Protein AF-A0A142Y6C3-F1 (afdb_monomer_lite)

pLDDT: mean 86.35, std 15.4, range [26.44, 98.5]

Structure (mmCIF, N/CA/C/O backbone):
data_AF-A0A142Y6C3-F1
#
_entry.id   AF-A0A142Y6C3-F1
#
loop_
_atom_site.group_PDB
_atom_site.id
_atom_site.type_symbol
_atom_site.label_atom_id
_atom_site.label_alt_id
_atom_site.label_comp_id
_atom_site.label_asym_id
_atom_site.label_entity_id
_atom_site.label_seq_id
_atom_site.pdbx_PDB_ins_code
_atom_site.Cartn_x
_atom_site.Cartn_y
_atom_site.Cartn_z
_atom_site.occupancy
_atom_site.B_iso_or_equiv
_atom_site.auth_seq_id
_atom_site.auth_comp_id
_atom_site.auth_asym_id
_atom_site.auth_atom_id
_atom_site.pdbx_PDB_model_num
ATOM 1 N N . MET A 1 1 ? -7.140 -20.164 25.553 1.00 73.12 1 MET A N 1
ATOM 2 C CA . MET A 1 1 ? -6.895 -19.067 24.604 1.00 73.12 1 MET A CA 1
ATOM 3 C C . MET A 1 1 ? -8.121 -18.980 23.722 1.00 73.12 1 MET A C 1
ATOM 5 O O . MET A 1 1 ? -8.285 -19.831 22.853 1.00 73.12 1 MET A O 1
ATOM 9 N N . ALA A 1 2 ? -9.037 -18.068 24.030 1.00 89.75 2 ALA A N 1
ATOM 10 C CA . ALA A 1 2 ? -10.193 -17.800 23.185 1.00 89.75 2 ALA A CA 1
ATOM 11 C C . ALA A 1 2 ? -9.947 -16.531 22.357 1.00 89.75 2 ALA A C 1
ATOM 13 O O . ALA A 1 2 ? -9.146 -15.668 22.726 1.00 89.75 2 ALA A O 1
ATOM 14 N N . VAL A 1 3 ? -10.642 -16.419 21.226 1.00 94.94 3 VAL A N 1
ATOM 15 C CA . VAL A 1 3 ? -10.787 -15.149 20.510 1.00 94.94 3 VAL A CA 1
ATOM 16 C C . VAL A 1 3 ? -12.126 -14.564 20.929 1.00 94.94 3 VAL A C 1
ATOM 18 O O . VAL A 1 3 ? -13.176 -15.157 20.686 1.00 94.94 3 VAL A O 1
ATOM 21 N N . VAL A 1 4 ? -12.088 -13.421 21.604 1.00 97.25 4 VAL A N 1
ATOM 22 C CA . VAL A 1 4 ? -13.283 -12.696 22.026 1.00 97.25 4 VAL A CA 1
ATOM 23 C C . VAL A 1 4 ? -13.670 -11.731 20.917 1.00 97.25 4 VAL A C 1
ATOM 25 O O . VAL A 1 4 ? -12.872 -10.880 20.539 1.00 97.25 4 VAL A O 1
ATOM 28 N N . THR A 1 5 ? -14.896 -11.826 20.410 1.00 97.88 5 THR A N 1
ATOM 29 C CA . THR A 1 5 ? -15.406 -10.881 19.407 1.00 97.88 5 THR A CA 1
ATOM 30 C C . THR A 1 5 ? -16.120 -9.707 20.075 1.00 97.88 5 THR A C 1
ATOM 32 O O . THR A 1 5 ? -16.884 -9.884 21.034 1.00 97.88 5 THR A O 1
ATOM 35 N N . ARG A 1 6 ? -15.875 -8.498 19.566 1.00 98.12 6 ARG A N 1
ATOM 36 C CA . ARG A 1 6 ? -16.603 -7.275 19.910 1.00 98.12 6 ARG A CA 1
ATOM 37 C C . ARG A 1 6 ? -17.013 -6.518 18.656 1.00 98.12 6 ARG A C 1
ATOM 39 O O . ARG A 1 6 ? -16.244 -6.446 17.699 1.00 98.12 6 ARG A O 1
ATOM 46 N N . TRP A 1 7 ? -18.209 -5.940 18.671 1.00 98.50 7 TRP A N 1
ATOM 47 C CA . TRP A 1 7 ? -18.747 -5.183 17.540 1.00 98.50 7 TRP A CA 1
ATOM 48 C C . TRP A 1 7 ? -18.794 -3.687 17.829 1.00 98.50 7 TRP A C 1
ATOM 50 O O . TRP A 1 7 ? -19.145 -3.255 18.930 1.00 98.50 7 TRP A O 1
ATOM 60 N N . PHE A 1 8 ? -18.486 -2.902 16.800 1.00 98.44 8 PHE A N 1
ATOM 61 C CA . PHE A 1 8 ? -18.367 -1.458 16.897 1.00 98.44 8 PHE A CA 1
ATOM 62 C C . PHE A 1 8 ? -19.132 -0.733 15.789 1.00 98.44 8 PHE A C 1
ATOM 64 O O . PHE A 1 8 ? -19.231 -1.216 14.660 1.00 98.44 8 PHE A O 1
ATOM 71 N N . SER A 1 9 ? -19.634 0.455 16.117 1.00 97.62 9 SER A N 1
ATOM 72 C CA . SER A 1 9 ? -20.228 1.412 15.177 1.00 97.62 9 SER A CA 1
ATOM 73 C C . SER A 1 9 ? -19.764 2.845 15.470 1.00 97.62 9 SER A C 1
ATOM 75 O O . SER A 1 9 ? -19.009 3.097 16.414 1.00 97.62 9 SER A O 1
ATOM 77 N N . THR A 1 10 ? -20.173 3.803 14.634 1.00 97.12 10 THR A N 1
ATOM 78 C CA . THR A 1 10 ? -19.820 5.230 14.776 1.00 97.12 10 THR A CA 1
ATOM 79 C C . THR A 1 10 ? -20.405 5.871 16.039 1.00 97.12 10 THR A C 1
ATOM 81 O O . THR A 1 10 ? -19.825 6.807 16.587 1.00 97.12 10 THR A O 1
ATOM 84 N N . THR A 1 11 ? -21.517 5.332 16.538 1.00 96.62 11 THR A N 1
ATOM 85 C CA . THR A 1 11 ? -22.134 5.624 17.839 1.00 96.62 11 THR A CA 1
ATOM 86 C C . THR A 1 11 ? -22.473 4.314 18.542 1.00 96.62 11 THR A C 1
ATOM 88 O O . THR A 1 11 ? -22.582 3.275 17.885 1.00 96.62 11 THR A O 1
ATOM 91 N N . SER A 1 12 ? -22.649 4.337 19.863 1.00 96.69 12 SER A N 1
ATOM 92 C CA . SER A 1 12 ? -23.122 3.159 20.594 1.00 96.69 12 SER A CA 1
ATOM 93 C C . SER A 1 12 ? -24.565 2.808 20.210 1.00 96.69 12 SER A C 1
ATOM 95 O O . SER A 1 12 ? -25.354 3.677 19.831 1.00 96.69 12 SER A O 1
ATOM 97 N N . ALA A 1 13 ? -24.900 1.523 20.297 1.00 96.31 13 ALA A N 1
ATOM 98 C CA . ALA A 1 13 ? -26.246 0.983 20.134 1.00 96.31 13 ALA A CA 1
ATOM 99 C C . ALA A 1 13 ? -26.550 0.004 21.278 1.00 96.31 13 ALA A C 1
ATOM 101 O O . ALA A 1 13 ? -25.626 -0.598 21.824 1.00 96.31 13 ALA A O 1
ATOM 102 N N . GLY A 1 14 ? -27.828 -0.155 21.636 1.00 96.12 14 GLY A N 1
ATOM 103 C CA . GLY A 1 14 ? -28.239 -1.058 22.717 1.00 96.12 14 GLY A CA 1
ATOM 104 C C . GLY A 1 14 ? -27.524 -0.744 24.035 1.00 96.12 14 GLY A C 1
ATOM 105 O O . GLY A 1 14 ? -27.465 0.417 24.445 1.00 96.12 14 GLY A O 1
ATOM 106 N N . ALA A 1 15 ? -26.953 -1.771 24.670 1.00 96.50 15 ALA A N 1
ATOM 107 C CA . ALA A 1 15 ? -26.136 -1.616 25.879 1.00 96.50 15 ALA A CA 1
ATOM 108 C C . ALA A 1 15 ? -24.788 -0.904 25.636 1.00 96.50 15 ALA A C 1
ATOM 110 O O . ALA A 1 15 ? -24.182 -0.394 26.579 1.00 96.50 15 ALA A O 1
ATOM 111 N N . GLY A 1 16 ? -24.315 -0.839 24.387 1.00 96.69 16 GLY A N 1
ATOM 112 C CA . GLY A 1 16 ? -23.074 -0.157 24.019 1.00 96.69 16 GLY A CA 1
ATOM 113 C C . GLY A 1 16 ? -21.791 -0.852 24.485 1.00 96.69 16 GLY A C 1
ATOM 114 O O . GLY A 1 16 ? -20.745 -0.207 24.531 1.00 96.69 16 GLY A O 1
ATOM 115 N N . ASP A 1 17 ? -21.853 -2.137 24.837 1.00 96.81 17 ASP A N 1
ATOM 116 C CA . ASP A 1 17 ? -20.732 -2.925 25.370 1.00 96.81 17 ASP A CA 1
ATOM 117 C C . ASP A 1 17 ? -19.999 -3.763 24.302 1.00 96.81 17 ASP A C 1
ATOM 119 O O . ASP A 1 17 ? -18.956 -4.371 24.563 1.00 96.81 17 ASP A O 1
ATOM 123 N N . GLY A 1 18 ? -20.532 -3.778 23.081 1.00 97.50 18 GLY A N 1
ATOM 124 C CA . GLY A 1 18 ? -20.002 -4.498 21.937 1.00 97.50 18 GLY A CA 1
ATOM 125 C C . GLY A 1 18 ? -20.128 -6.013 22.044 1.00 97.50 18 GLY A C 1
ATOM 126 O O . GLY A 1 18 ? -19.453 -6.694 21.281 1.00 97.50 18 GLY A O 1
ATOM 127 N N . THR A 1 19 ? -20.928 -6.566 22.962 1.00 97.06 19 THR A N 1
ATOM 128 C CA . THR A 1 19 ? -21.067 -8.025 23.153 1.00 97.06 19 THR A CA 1
ATOM 129 C C . THR A 1 19 ? -21.893 -8.713 22.070 1.00 97.06 19 THR A C 1
ATOM 131 O O . THR A 1 19 ? -21.785 -9.925 21.890 1.00 97.06 19 THR A O 1
ATOM 134 N N . SER A 1 20 ? -22.680 -7.944 21.320 1.00 96.69 20 SER A N 1
ATOM 135 C CA . SER A 1 20 ? -23.483 -8.413 20.198 1.00 96.69 20 SER A CA 1
ATOM 136 C C . SER A 1 20 ? -23.500 -7.372 19.076 1.00 96.69 20 SER A C 1
ATOM 138 O O . SER A 1 20 ? -23.154 -6.205 19.282 1.00 96.69 20 SER A O 1
ATOM 140 N N . TRP A 1 21 ? -23.953 -7.763 17.878 1.00 95.81 21 TRP A N 1
ATOM 141 C CA . TRP A 1 21 ? -24.227 -6.782 16.825 1.00 95.81 21 TRP A CA 1
ATOM 142 C C . TRP A 1 21 ? -25.334 -5.800 17.229 1.00 95.81 21 TRP A C 1
ATOM 144 O O . TRP A 1 21 ? -25.316 -4.675 16.755 1.00 95.81 21 TRP A O 1
ATOM 154 N N . ALA A 1 22 ? -26.288 -6.165 18.088 1.00 96.62 22 ALA A N 1
ATOM 155 C CA . ALA A 1 22 ? -27.323 -5.232 18.543 1.00 96.62 22 ALA A CA 1
ATOM 156 C C . ALA A 1 22 ? -26.782 -4.210 19.565 1.00 96.62 22 ALA A C 1
ATOM 158 O O . ALA A 1 22 ? -27.224 -3.061 19.569 1.00 96.62 22 ALA A O 1
ATOM 159 N N . ASP A 1 23 ? -25.779 -4.604 20.353 1.00 97.50 23 ASP A N 1
ATOM 160 C CA . ASP A 1 23 ? -25.220 -3.845 21.480 1.00 97.50 23 ASP A CA 1
ATOM 161 C C . ASP A 1 23 ? -23.864 -3.193 21.167 1.00 97.50 23 ASP A C 1
ATOM 163 O O . ASP A 1 23 ? -23.003 -3.061 22.034 1.00 97.50 23 ASP A O 1
ATOM 167 N N . ARG A 1 24 ? -23.635 -2.804 19.908 1.00 97.56 24 ARG A N 1
ATOM 168 C CA . ARG A 1 24 ? -22.346 -2.263 19.435 1.00 97.56 24 ARG A CA 1
ATOM 169 C C . ARG A 1 24 ? -21.841 -1.104 20.284 1.00 97.56 24 ARG A C 1
ATOM 171 O O . ARG A 1 24 ? -22.562 -0.138 20.539 1.00 97.56 24 ARG A O 1
ATOM 178 N N . ALA A 1 25 ? -20.554 -1.139 20.606 1.00 98.38 25 ALA A N 1
ATOM 179 C CA . ALA A 1 25 ? -19.873 -0.020 21.239 1.00 98.38 25 ALA A CA 1
ATOM 180 C C . ALA A 1 25 ? -19.526 1.073 20.214 1.00 98.38 25 ALA A C 1
ATOM 182 O O . ALA A 1 25 ? -19.297 0.799 19.033 1.00 98.38 25 ALA A O 1
ATOM 183 N N . GLN A 1 26 ? -19.417 2.324 20.664 1.00 98.19 26 GLN A N 1
ATOM 184 C CA . GLN A 1 26 ? -18.780 3.358 19.850 1.00 98.19 26 GLN A CA 1
ATOM 185 C C . GLN A 1 26 ? -17.281 3.049 19.735 1.00 98.19 26 GLN A C 1
ATOM 187 O O . GLN A 1 26 ? -16.624 2.842 20.757 1.00 98.19 26 GLN A O 1
ATOM 192 N N . LEU A 1 27 ? -16.736 3.019 18.513 1.00 98.00 27 LEU A N 1
ATOM 193 C CA . LEU A 1 27 ? -15.316 2.701 18.295 1.00 98.00 27 LEU A CA 1
ATOM 194 C C . LEU A 1 27 ? -14.376 3.800 18.804 1.00 98.00 27 LEU A C 1
ATOM 196 O O . LEU A 1 27 ? -13.395 3.528 19.497 1.00 98.00 27 LEU A O 1
ATOM 200 N N . VAL A 1 28 ? -14.655 5.038 18.401 1.00 97.19 28 VAL A N 1
ATOM 201 C CA . VAL A 1 28 ? -13.816 6.207 18.656 1.00 97.19 28 VAL A CA 1
ATOM 202 C C . VAL A 1 28 ? -14.678 7.466 18.648 1.00 97.19 28 VAL A C 1
ATOM 204 O O . VAL A 1 28 ? -15.627 7.568 17.870 1.00 97.19 28 VAL A O 1
ATOM 207 N N . SER A 1 29 ? -14.349 8.413 19.523 1.00 94.25 29 SER A N 1
ATOM 208 C CA . SER A 1 29 ? -14.955 9.743 19.579 1.00 94.25 29 SER A CA 1
ATOM 209 C C . SER A 1 29 ? -13.852 10.779 19.781 1.00 94.25 29 SER A C 1
ATOM 211 O O . SER A 1 29 ? -13.291 10.917 20.871 1.00 94.25 29 SER A O 1
ATOM 213 N N . GLY A 1 30 ? -13.473 11.463 18.698 1.00 91.94 30 GLY A N 1
ATOM 214 C CA . GLY A 1 30 ? -12.343 12.392 18.701 1.00 91.94 30 GLY A CA 1
ATOM 215 C C . GLY A 1 30 ? -11.036 11.689 19.077 1.00 91.94 30 GLY A C 1
ATOM 216 O O . GLY A 1 30 ? -10.550 10.836 18.336 1.00 91.94 30 GLY A O 1
ATOM 217 N N . ALA A 1 31 ? -10.460 12.050 20.223 1.00 92.62 31 ALA A N 1
ATOM 218 C CA . ALA A 1 31 ? -9.198 11.483 20.705 1.00 92.62 31 ALA A CA 1
ATOM 219 C C . ALA A 1 31 ? -9.386 10.203 21.540 1.00 92.62 31 ALA A C 1
ATOM 221 O O . ALA A 1 31 ? -8.407 9.535 21.875 1.00 92.62 31 ALA A O 1
ATOM 222 N N . THR A 1 32 ? -10.623 9.867 21.910 1.00 95.50 32 THR A N 1
ATOM 223 C CA . THR A 1 32 ? -10.914 8.777 22.841 1.00 95.50 32 THR A CA 1
ATOM 224 C C . THR A 1 32 ? -11.311 7.517 22.085 1.00 95.50 32 THR A C 1
ATOM 226 O O . THR A 1 32 ? -12.369 7.458 21.459 1.00 95.50 32 THR A O 1
ATOM 229 N N . TRP A 1 33 ? -10.464 6.494 22.177 1.00 97.88 33 TRP A N 1
ATOM 230 C CA . TRP A 1 33 ? -10.759 5.140 21.710 1.00 97.88 33 TRP A CA 1
ATOM 231 C C . TRP A 1 33 ? -11.612 4.379 22.729 1.00 97.88 33 TRP A C 1
ATOM 233 O O . TRP A 1 33 ? -11.481 4.596 23.935 1.00 97.88 33 TRP A O 1
ATOM 243 N N . SER A 1 34 ? -12.472 3.482 22.242 1.00 98.00 34 SER A N 1
ATOM 244 C CA . SER A 1 34 ? -13.404 2.700 23.061 1.00 98.00 34 SER A CA 1
ATOM 245 C C . SER A 1 34 ? -12.722 1.977 24.225 1.00 98.00 34 SER A C 1
ATOM 247 O O . SER A 1 34 ? -11.746 1.252 24.017 1.00 98.00 34 SER A O 1
ATOM 249 N N . SER A 1 35 ? -13.290 2.085 25.431 1.00 97.19 35 SER A N 1
ATOM 250 C CA . SER A 1 35 ? -12.840 1.336 26.615 1.00 97.19 35 SER A CA 1
ATOM 251 C C . SER A 1 35 ? -13.033 -0.175 26.481 1.00 97.19 35 SER A C 1
ATOM 253 O O . SER A 1 35 ? -12.312 -0.938 27.117 1.00 97.19 35 SER A O 1
ATOM 255 N N . VAL A 1 36 ? -13.938 -0.619 25.600 1.00 97.19 36 VAL A N 1
ATOM 256 C CA . VAL A 1 36 ? -14.104 -2.036 25.236 1.00 97.19 36 VAL A CA 1
ATOM 257 C C . VAL A 1 36 ? -12.843 -2.588 24.554 1.00 97.19 36 VAL A C 1
ATOM 259 O O . VAL A 1 36 ? -12.553 -3.775 24.675 1.00 97.19 36 VAL A O 1
ATOM 262 N N . ILE A 1 37 ? -12.070 -1.728 23.877 1.00 97.06 37 ILE A N 1
ATOM 263 C CA . ILE A 1 37 ? -10.776 -2.072 23.270 1.00 97.06 37 ILE A CA 1
ATOM 264 C C . ILE A 1 37 ? -9.637 -1.801 24.251 1.00 97.06 37 ILE A C 1
ATOM 266 O O . ILE A 1 37 ? -8.858 -2.696 24.569 1.00 97.06 37 ILE A O 1
ATOM 270 N N . THR A 1 38 ? -9.520 -0.563 24.732 1.00 97.25 38 THR A N 1
ATOM 271 C CA . THR A 1 38 ? -8.359 -0.115 25.520 1.00 97.25 38 THR A CA 1
ATOM 272 C C . THR A 1 38 ? -8.301 -0.732 26.919 1.00 97.25 38 THR A C 1
ATOM 274 O O . THR A 1 38 ? -7.214 -0.877 27.482 1.00 97.25 38 THR A O 1
ATOM 277 N N . GLY A 1 39 ? -9.447 -1.146 27.463 1.00 96.62 39 GLY A N 1
ATOM 278 C CA . GLY A 1 39 ? -9.563 -1.862 28.732 1.00 96.62 39 GLY A CA 1
ATOM 279 C C . GLY A 1 39 ? -9.546 -3.390 28.609 1.00 96.62 39 GLY A C 1
ATOM 280 O O . GLY A 1 39 ? -9.634 -4.066 29.633 1.00 96.62 39 GLY A O 1
ATOM 281 N N . PHE A 1 40 ? -9.450 -3.959 27.399 1.00 96.81 40 PHE A N 1
ATOM 282 C CA . PHE A 1 40 ? -9.420 -5.414 27.228 1.00 96.81 40 PHE A CA 1
ATOM 283 C C . PHE A 1 40 ? -8.158 -6.018 27.857 1.00 96.81 40 PHE A C 1
ATOM 285 O O . PHE A 1 40 ? -7.039 -5.568 27.597 1.00 96.81 40 PHE A O 1
ATOM 292 N N . ASN A 1 41 ? -8.337 -7.060 28.675 1.00 94.94 41 ASN A N 1
ATOM 293 C CA . ASN A 1 41 ? -7.250 -7.639 29.453 1.00 94.94 41 ASN A CA 1
ATOM 294 C C . ASN A 1 41 ? -6.461 -8.719 28.688 1.00 94.94 41 ASN A C 1
ATOM 296 O O . ASN A 1 41 ? -6.659 -9.916 28.898 1.00 94.94 41 ASN A O 1
ATOM 300 N N . PHE A 1 42 ? -5.499 -8.303 27.860 1.00 94.62 42 PHE A N 1
ATOM 301 C CA . PHE A 1 42 ? -4.621 -9.215 27.110 1.00 94.62 42 PHE A CA 1
ATOM 302 C C . PHE A 1 42 ? -3.671 -10.051 27.992 1.00 94.62 42 PHE A C 1
ATOM 304 O O . PHE A 1 42 ? -3.016 -10.962 27.480 1.00 94.62 42 PHE A O 1
ATOM 311 N N . SER A 1 43 ? -3.578 -9.792 29.306 1.00 91.56 43 SER A N 1
ATOM 312 C CA . SER A 1 43 ? -2.762 -10.609 30.223 1.00 91.56 43 SER A CA 1
ATOM 313 C C . SER A 1 43 ? -3.420 -11.940 30.611 1.00 91.56 43 SER A C 1
ATOM 315 O O . SER A 1 43 ? -2.721 -12.858 31.033 1.00 91.56 43 SER A O 1
ATOM 317 N N . LEU A 1 44 ? -4.739 -12.080 30.414 1.00 88.88 44 LEU A N 1
ATOM 318 C CA . LEU A 1 44 ? -5.493 -13.295 30.758 1.00 88.88 44 LEU A CA 1
ATOM 319 C C . LEU A 1 44 ? -5.385 -14.414 29.712 1.00 88.88 44 LEU A C 1
ATOM 321 O O . LEU A 1 44 ? -5.883 -15.513 29.943 1.00 88.88 44 LEU A O 1
ATOM 325 N N . GLY A 1 45 ? -4.713 -14.167 28.585 1.00 89.50 45 GLY A N 1
ATOM 326 C CA . GLY A 1 45 ? -4.507 -15.190 27.558 1.00 89.50 45 GLY A CA 1
ATOM 327 C C . GLY A 1 45 ? -5.571 -15.233 26.463 1.00 89.50 45 GLY A C 1
ATOM 328 O O . GLY A 1 45 ? -5.640 -16.238 25.764 1.00 89.50 45 GLY A O 1
ATOM 329 N N . ASP A 1 46 ? -6.393 -14.195 26.303 1.00 95.19 46 ASP A N 1
ATOM 330 C CA . ASP A 1 46 ? -7.364 -14.101 25.207 1.00 95.19 46 ASP A CA 1
ATOM 331 C C . ASP A 1 46 ? -6.933 -13.067 24.163 1.00 95.19 46 ASP A C 1
ATOM 333 O O . ASP A 1 46 ? -6.289 -12.065 24.482 1.00 95.19 46 ASP A O 1
ATOM 337 N N . SER A 1 47 ? -7.305 -13.312 22.907 1.00 96.81 47 SER A N 1
ATOM 338 C CA . SER A 1 47 ? -7.180 -12.344 21.811 1.00 96.81 47 SER A CA 1
ATOM 339 C C . SER A 1 47 ? -8.506 -11.614 21.587 1.00 96.81 47 SER A C 1
ATOM 341 O O . SER A 1 47 ? -9.566 -12.128 21.947 1.00 96.81 47 SER A O 1
ATOM 343 N N . LEU A 1 48 ? -8.460 -10.440 20.958 1.00 97.75 48 LEU A N 1
ATOM 344 C CA . LEU A 1 48 ? -9.641 -9.614 20.692 1.00 97.75 48 LEU A CA 1
ATOM 345 C C . LEU A 1 48 ? -9.847 -9.435 19.187 1.00 97.75 48 LEU A C 1
ATOM 347 O O . LEU A 1 48 ? -8.989 -8.878 18.507 1.00 97.75 48 LEU A O 1
ATOM 351 N N . GLU A 1 49 ? -11.004 -9.845 18.680 1.00 97.88 49 GLU A N 1
ATOM 352 C CA . GLU A 1 49 ? -11.469 -9.527 17.331 1.00 97.88 49 GLU A CA 1
ATOM 353 C C . GLU A 1 49 ? -12.484 -8.383 17.386 1.00 97.88 49 GLU A C 1
ATOM 355 O O . GLU A 1 49 ? -13.573 -8.514 17.943 1.00 97.88 49 GLU A O 1
ATOM 360 N N . CYS A 1 50 ? -12.137 -7.257 16.778 1.00 98.31 50 CYS A N 1
ATOM 361 C CA . CYS A 1 50 ? -12.978 -6.079 16.666 1.00 98.31 50 CYS A CA 1
ATOM 362 C C . CYS A 1 50 ? -13.618 -6.027 15.276 1.00 98.31 50 CYS A C 1
ATOM 364 O O . CYS A 1 50 ? -12.933 -5.777 14.281 1.00 98.31 50 CYS A O 1
ATOM 366 N N . ARG A 1 51 ? -14.939 -6.197 15.211 1.00 98.19 51 ARG A N 1
ATOM 367 C CA . ARG A 1 51 ? -15.725 -6.062 13.981 1.00 98.19 51 ARG A CA 1
ATOM 368 C C . ARG A 1 51 ? -16.282 -4.657 13.856 1.00 98.19 51 ARG A C 1
ATOM 370 O O . ARG A 1 51 ? -17.076 -4.219 14.691 1.00 98.19 51 ARG A O 1
ATOM 377 N N . ILE A 1 52 ? -15.842 -3.946 12.828 1.00 98.31 52 ILE A N 1
ATOM 378 C CA . ILE A 1 52 ? -16.156 -2.534 12.627 1.00 98.31 52 ILE A CA 1
ATOM 379 C C . ILE A 1 52 ? -17.247 -2.415 11.569 1.00 98.31 52 ILE A C 1
ATOM 381 O O . ILE A 1 52 ? -17.028 -2.776 10.412 1.00 98.31 52 ILE A O 1
ATOM 385 N N . GLY A 1 53 ? -18.430 -1.946 11.960 1.00 96.69 53 GLY A N 1
ATOM 386 C CA . GLY A 1 53 ? -19.553 -1.761 11.044 1.00 96.69 53 GLY A CA 1
ATOM 387 C C . GLY A 1 53 ? -19.318 -0.645 10.019 1.00 96.69 53 GLY A C 1
ATOM 388 O O . GLY A 1 53 ? -18.402 0.168 10.189 1.00 96.69 53 GLY A O 1
ATOM 389 N N . PRO A 1 54 ? -20.163 -0.544 8.983 1.00 95.19 54 PRO A N 1
ATOM 390 C CA . PRO A 1 54 ? -20.054 0.509 7.981 1.00 95.19 54 PRO A CA 1
ATOM 391 C C . PRO A 1 54 ? -20.228 1.898 8.607 1.00 95.19 54 PRO A C 1
ATOM 393 O O . PRO A 1 54 ? -20.989 2.086 9.558 1.00 95.19 54 PRO A O 1
ATOM 396 N N . GLY A 1 55 ? -19.531 2.885 8.049 1.00 95.69 55 GLY A N 1
ATOM 397 C CA . GLY A 1 55 ? -19.605 4.275 8.489 1.00 95.69 55 GLY A CA 1
ATOM 398 C C . GLY A 1 55 ? -18.268 5.001 8.398 1.00 95.69 55 GLY A C 1
ATOM 399 O O . GLY A 1 55 ? -17.243 4.410 8.055 1.00 95.69 55 GLY A O 1
ATOM 400 N N . THR A 1 56 ? -18.302 6.292 8.724 1.00 97.00 56 THR A N 1
ATOM 401 C CA . THR A 1 56 ? -17.116 7.153 8.784 1.00 97.00 56 THR A CA 1
ATOM 402 C C . THR A 1 56 ? -16.707 7.377 10.235 1.00 97.00 56 THR A C 1
ATOM 404 O O . THR A 1 56 ? -17.478 7.908 11.034 1.00 97.00 56 THR A O 1
ATOM 407 N N . TYR A 1 57 ? -15.477 6.998 10.562 1.00 97.69 57 TYR A N 1
ATOM 408 C CA . TYR A 1 57 ? -14.876 7.057 11.887 1.00 97.69 57 TYR A CA 1
ATOM 409 C C . TYR A 1 57 ? -13.825 8.166 11.915 1.00 97.69 57 TYR A C 1
ATOM 411 O O . TYR A 1 57 ? -12.675 7.979 11.505 1.00 97.69 57 TYR A O 1
ATOM 419 N N . ALA A 1 58 ? -14.238 9.342 12.385 1.00 96.44 58 ALA A N 1
ATOM 420 C CA . ALA A 1 58 ? -13.345 10.475 12.572 1.00 96.44 58 ALA A CA 1
ATOM 421 C C . ALA A 1 58 ? -12.606 10.360 13.911 1.00 96.44 58 ALA A C 1
ATOM 423 O O . ALA A 1 58 ? -13.231 10.242 14.966 1.00 96.44 58 ALA A O 1
ATOM 424 N N . TYR A 1 59 ? -11.278 10.425 13.864 1.00 97.19 59 TYR A N 1
ATOM 425 C CA . TYR A 1 59 ? -10.424 10.333 15.045 1.00 97.19 59 TYR A CA 1
ATOM 426 C C . TYR A 1 59 ? -9.358 11.436 15.039 1.00 97.19 59 TYR A C 1
ATOM 428 O O . TYR A 1 59 ? -8.944 11.929 13.986 1.00 97.19 59 TYR A O 1
ATOM 436 N N . THR A 1 60 ? -8.895 11.829 16.224 1.00 96.94 60 THR A N 1
ATOM 437 C CA . THR A 1 60 ? -7.881 12.887 16.395 1.00 96.94 60 THR A CA 1
ATOM 438 C C . THR A 1 60 ? -6.641 12.428 17.164 1.00 96.94 60 THR A C 1
ATOM 440 O O . THR A 1 60 ? -5.708 13.210 17.326 1.00 96.94 60 THR A O 1
ATOM 443 N N . ALA A 1 61 ? -6.582 11.160 17.584 1.00 95.75 61 ALA A N 1
ATOM 444 C CA . ALA A 1 61 ? -5.403 10.553 18.202 1.00 95.75 61 ALA A CA 1
ATOM 445 C C . ALA A 1 61 ? -5.171 9.122 17.692 1.00 95.75 61 ALA A C 1
ATOM 447 O O . ALA A 1 61 ? -6.119 8.350 17.551 1.00 95.75 61 ALA A O 1
ATOM 448 N N . THR A 1 62 ? -3.910 8.757 17.459 1.00 95.88 62 THR A N 1
ATOM 449 C CA . THR A 1 62 ? -3.499 7.395 17.080 1.00 95.88 62 THR A CA 1
ATOM 450 C C . THR A 1 62 ? -3.833 6.394 18.192 1.00 95.88 62 THR A C 1
ATOM 452 O O . THR A 1 62 ? -3.528 6.655 19.358 1.00 95.88 62 THR A O 1
ATOM 455 N N . LEU A 1 63 ? -4.368 5.214 17.856 1.00 96.31 63 LEU A N 1
ATOM 456 C CA . LEU A 1 63 ? -4.411 4.094 18.805 1.00 96.31 63 LEU A CA 1
ATOM 457 C C . LEU A 1 63 ? -3.009 3.488 18.910 1.00 96.31 63 LEU A C 1
ATOM 459 O O . LEU A 1 63 ? -2.456 3.009 17.918 1.00 96.31 63 LEU A O 1
ATOM 463 N N . THR A 1 64 ? -2.420 3.503 20.100 1.00 94.88 64 THR A N 1
ATOM 464 C CA . THR A 1 64 ? -1.047 3.027 20.337 1.00 94.88 64 THR A CA 1
ATOM 465 C C . THR A 1 64 ? -1.018 2.014 21.473 1.00 94.88 64 THR A C 1
ATOM 467 O O . THR A 1 64 ? -1.994 1.881 22.204 1.00 94.88 64 THR A O 1
ATOM 470 N N . ASN A 1 65 ? 0.106 1.319 21.685 1.00 93.44 65 ASN A N 1
ATOM 471 C CA . ASN A 1 65 ? 0.238 0.418 22.842 1.00 93.44 65 ASN A CA 1
ATOM 472 C C . ASN A 1 65 ? -0.016 1.135 24.184 1.00 93.44 65 ASN A C 1
ATOM 474 O O . ASN A 1 65 ? -0.557 0.526 25.099 1.00 93.44 65 ASN A O 1
ATOM 478 N N . ALA A 1 66 ? 0.334 2.424 24.288 1.00 95.44 66 ALA A N 1
ATOM 479 C CA . ALA A 1 66 ? 0.107 3.232 25.489 1.00 95.44 66 ALA A CA 1
ATOM 480 C C . ALA A 1 66 ? -1.376 3.560 25.728 1.00 95.44 66 ALA A C 1
ATOM 482 O O . ALA A 1 66 ? -1.744 3.993 26.815 1.00 95.44 66 ALA A O 1
ATOM 483 N N . SER A 1 67 ? -2.231 3.353 24.724 1.00 96.25 67 SER A N 1
ATOM 484 C CA . SER A 1 67 ? -3.676 3.502 24.870 1.00 96.25 67 SER A CA 1
ATOM 485 C C . SER A 1 67 ? -4.302 2.367 25.686 1.00 96.25 67 SER A C 1
ATOM 487 O O . SER A 1 67 ? -5.435 2.527 26.118 1.00 96.25 67 SER A O 1
ATOM 489 N N . PHE A 1 68 ? -3.611 1.238 25.888 1.00 97.12 68 PHE A N 1
ATOM 490 C CA . PHE A 1 68 ? -4.149 0.059 26.571 1.00 97.12 68 PHE A CA 1
ATOM 491 C C . PHE A 1 68 ? -3.699 -0.009 28.031 1.00 97.12 68 PHE A C 1
ATOM 493 O O . PHE A 1 68 ? -2.531 0.229 28.335 1.00 97.12 68 PHE A O 1
ATOM 500 N N . THR A 1 69 ? -4.589 -0.443 28.926 1.00 95.88 69 THR A N 1
ATOM 501 C CA . THR A 1 69 ? -4.203 -0.789 30.308 1.00 95.88 69 THR A CA 1
ATOM 502 C C . THR A 1 69 ? -3.305 -2.028 30.338 1.00 95.88 69 THR A C 1
ATOM 504 O O . THR A 1 69 ? -2.333 -2.085 31.086 1.00 95.88 69 THR A O 1
ATOM 507 N N . THR A 1 70 ? -3.601 -3.004 29.481 1.00 95.44 70 THR A N 1
ATOM 508 C CA . THR A 1 70 ? -2.761 -4.180 29.229 1.00 95.44 70 THR A CA 1
ATOM 509 C C . THR A 1 70 ? -2.626 -4.342 27.719 1.00 95.44 70 THR A C 1
ATOM 511 O O . THR A 1 70 ? -3.618 -4.676 27.080 1.00 95.44 70 THR A O 1
ATOM 514 N N . PRO A 1 71 ? -1.469 -4.059 27.106 1.00 95.12 71 PRO A N 1
ATOM 515 C CA . PRO A 1 71 ? -1.348 -4.055 25.652 1.00 95.12 71 PRO A CA 1
ATOM 516 C C . PRO A 1 71 ? -1.383 -5.472 25.045 1.00 95.12 71 PRO A C 1
ATOM 518 O O . PRO A 1 71 ? -0.986 -6.432 25.714 1.00 95.12 71 PRO A O 1
ATOM 521 N N . PRO A 1 72 ? -1.789 -5.606 23.766 1.00 94.00 72 PRO A N 1
ATOM 522 C CA . PRO A 1 72 ? -1.682 -6.855 23.015 1.00 94.00 72 PRO A CA 1
ATOM 523 C C . PRO A 1 72 ? -0.256 -7.419 23.024 1.00 94.00 72 PRO A C 1
ATOM 525 O O . PRO A 1 72 ? 0.729 -6.676 23.072 1.00 94.00 72 PRO A O 1
ATOM 528 N N . THR A 1 73 ? -0.134 -8.741 22.925 1.00 91.88 73 THR A N 1
ATOM 529 C CA . THR A 1 73 ? 1.144 -9.464 22.861 1.00 91.88 73 THR A CA 1
ATOM 530 C C . THR A 1 73 ? 1.207 -10.347 21.617 1.00 91.88 73 THR A C 1
ATOM 532 O O . THR A 1 73 ? 0.217 -10.537 20.916 1.00 91.88 73 THR A O 1
ATOM 535 N N . ARG A 1 74 ? 2.372 -10.944 21.344 1.00 87.75 74 ARG A N 1
ATOM 536 C CA . ARG A 1 74 ? 2.533 -11.872 20.214 1.00 87.75 74 ARG A CA 1
ATOM 537 C C . ARG A 1 74 ? 1.556 -13.053 20.270 1.00 87.75 74 ARG A C 1
ATOM 539 O O . ARG A 1 74 ? 1.116 -13.505 19.212 1.00 87.75 74 ARG A O 1
ATOM 546 N N . SER A 1 75 ? 1.262 -13.538 21.478 1.00 90.56 75 SER A N 1
ATOM 547 C CA . SER A 1 75 ? 0.360 -14.670 21.725 1.00 90.56 75 SER A CA 1
ATOM 548 C C . SER A 1 75 ? -1.104 -14.243 21.832 1.00 90.56 75 SER A C 1
ATOM 550 O O . SER A 1 75 ? -1.980 -15.024 21.489 1.00 90.56 75 SER A O 1
ATOM 552 N N . ASN A 1 76 ? -1.361 -13.005 22.267 1.00 93.94 76 ASN A N 1
ATOM 553 C CA . ASN A 1 76 ? -2.700 -12.463 22.498 1.00 93.94 76 ASN A CA 1
ATOM 554 C C . ASN A 1 76 ? -2.864 -11.183 21.670 1.00 93.94 76 ASN A C 1
ATOM 556 O O . ASN A 1 76 ? -2.499 -10.095 22.127 1.00 93.94 76 ASN A O 1
ATOM 560 N N . ARG A 1 77 ? -3.334 -11.324 20.429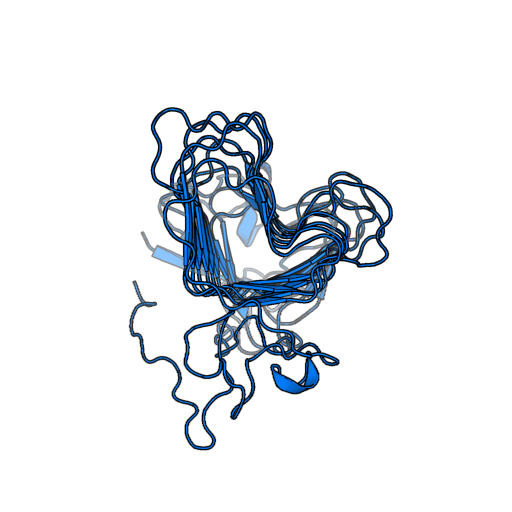 1.00 92.62 77 ARG A N 1
ATOM 561 C CA . ARG A 1 77 ? -3.349 -10.245 19.427 1.00 92.62 77 ARG A CA 1
ATOM 562 C C . ARG A 1 77 ? -4.686 -9.519 19.393 1.00 92.62 77 ARG A C 1
ATOM 564 O O . ARG A 1 77 ? -5.702 -10.036 19.861 1.00 92.62 77 ARG A O 1
ATOM 571 N N . ILE A 1 78 ? -4.679 -8.331 18.798 1.00 95.88 78 ILE A N 1
ATOM 572 C CA . ILE A 1 78 ? -5.897 -7.623 18.405 1.00 95.88 78 ILE A CA 1
ATOM 573 C C . ILE A 1 78 ? -6.071 -7.685 16.885 1.00 95.88 78 ILE A C 1
ATOM 575 O O . ILE A 1 78 ? -5.119 -7.462 16.138 1.00 95.88 78 ILE A O 1
ATOM 579 N N . TYR A 1 79 ? -7.293 -7.951 16.438 1.00 96.62 79 TYR A N 1
ATOM 580 C CA . TYR A 1 79 ? -7.688 -7.963 15.032 1.00 96.62 79 TYR A CA 1
ATOM 581 C C . TYR A 1 79 ? -8.721 -6.859 14.808 1.00 96.62 79 TYR A C 1
ATOM 583 O O . TYR A 1 79 ? -9.703 -6.780 15.540 1.00 96.62 79 TYR A O 1
ATOM 591 N N . ILE A 1 80 ? -8.516 -6.000 13.814 1.00 97.44 80 ILE A N 1
ATOM 592 C CA . ILE A 1 80 ? -9.468 -4.964 13.398 1.00 97.44 80 ILE A CA 1
ATOM 593 C C . ILE A 1 80 ? -9.971 -5.345 12.011 1.00 97.44 80 ILE A C 1
ATOM 595 O O . ILE A 1 80 ? -9.219 -5.303 11.037 1.00 97.44 80 ILE A O 1
ATOM 599 N N . ILE A 1 81 ? -11.242 -5.728 11.930 1.00 97.12 81 ILE A N 1
ATOM 600 C CA . ILE A 1 81 ? -11.837 -6.313 10.730 1.00 97.12 81 ILE A CA 1
ATOM 601 C C . ILE A 1 81 ? -13.058 -5.487 10.329 1.00 97.12 81 ILE A C 1
ATOM 603 O O . ILE A 1 81 ? -13.994 -5.318 11.115 1.00 97.12 81 ILE A O 1
ATOM 607 N N . GLY A 1 82 ? -13.065 -4.977 9.098 1.00 97.31 82 GLY A N 1
ATOM 608 C CA . GLY A 1 82 ? -14.256 -4.363 8.521 1.00 97.31 82 GLY A CA 1
ATOM 609 C C . GLY A 1 82 ? -15.390 -5.372 8.350 1.00 97.31 82 GLY A C 1
ATOM 610 O O . GLY A 1 82 ? -15.183 -6.504 7.910 1.00 97.31 82 GLY A O 1
ATOM 611 N N . SER A 1 83 ? -16.600 -4.956 8.709 1.00 95.31 83 SER A N 1
ATOM 612 C CA . SER A 1 83 ? -17.807 -5.779 8.657 1.00 95.31 83 SER A CA 1
ATOM 613 C C . SER A 1 83 ? -18.933 -5.082 7.902 1.00 95.31 83 SER A C 1
ATOM 615 O O . SER A 1 83 ? -18.974 -3.855 7.804 1.00 95.31 83 SER A O 1
ATOM 617 N N . ASP A 1 84 ? -19.839 -5.885 7.358 1.00 92.56 84 ASP A N 1
ATOM 618 C CA . ASP A 1 84 ? -21.043 -5.411 6.689 1.00 92.56 84 ASP A CA 1
ATOM 619 C C . ASP A 1 84 ? -22.104 -4.891 7.683 1.00 92.56 84 ASP A C 1
ATOM 621 O O . ASP A 1 84 ? -21.902 -4.822 8.898 1.00 92.56 84 ASP A O 1
ATOM 625 N N . SER A 1 85 ? -23.278 -4.519 7.168 1.00 92.19 85 SER A N 1
ATOM 626 C CA . SER A 1 85 ? -24.409 -4.034 7.973 1.00 92.19 85 SER A CA 1
ATOM 627 C C . SER A 1 85 ? -25.038 -5.086 8.900 1.00 92.19 85 SER A C 1
ATOM 629 O O . SER A 1 85 ? -25.959 -4.759 9.651 1.00 92.19 85 SER A O 1
ATOM 631 N N . TRP A 1 86 ? -24.573 -6.333 8.849 1.00 92.12 86 TRP A N 1
ATOM 632 C CA . TRP A 1 86 ? -25.028 -7.447 9.680 1.00 92.12 86 TRP A CA 1
ATOM 633 C C . TRP A 1 86 ? -23.971 -7.877 10.705 1.00 92.12 86 TRP A C 1
ATOM 635 O O . TRP A 1 86 ? -24.200 -8.818 11.463 1.00 92.12 86 TRP A O 1
ATOM 645 N N . GLY A 1 87 ? -22.822 -7.193 10.756 1.00 91.94 87 GLY A N 1
ATOM 646 C CA . GLY A 1 87 ? -21.724 -7.532 11.661 1.00 91.94 87 GLY A CA 1
ATOM 647 C C . GLY A 1 87 ? -20.931 -8.762 11.225 1.00 91.94 87 GLY A C 1
ATOM 648 O O . GLY A 1 87 ? -20.239 -9.376 12.052 1.00 91.94 87 GLY A O 1
ATOM 649 N N . MET A 1 88 ? -21.031 -9.129 9.945 1.00 93.50 88 MET A N 1
ATOM 650 C CA . MET A 1 88 ? -20.256 -10.202 9.334 1.00 93.50 88 MET A CA 1
ATOM 651 C C . MET A 1 88 ? -18.997 -9.631 8.674 1.00 93.50 88 MET A C 1
ATOM 653 O O . MET A 1 88 ? -19.071 -8.570 8.054 1.00 93.50 88 MET A O 1
ATOM 657 N N . PRO A 1 89 ? -17.833 -10.299 8.792 1.00 92.69 89 PRO A N 1
ATOM 658 C CA . PRO A 1 89 ? -16.618 -9.872 8.110 1.00 92.69 89 PRO A CA 1
ATOM 659 C C . PRO A 1 89 ? -16.841 -9.724 6.607 1.00 92.69 89 PRO A C 1
ATOM 661 O O . PRO A 1 89 ? -17.419 -10.606 5.959 1.00 92.69 89 PRO A O 1
ATOM 664 N N . ILE A 1 90 ? -16.356 -8.612 6.060 1.00 91.38 90 ILE A N 1
ATOM 665 C CA . ILE A 1 90 ? -16.387 -8.372 4.620 1.00 91.38 90 ILE A CA 1
ATOM 666 C C . ILE A 1 90 ? -15.598 -9.480 3.918 1.00 91.38 90 ILE A C 1
ATOM 668 O O . ILE A 1 90 ? -14.532 -9.892 4.372 1.00 91.38 90 ILE A O 1
ATOM 672 N N . GLN A 1 91 ? -16.147 -9.985 2.815 1.00 85.00 91 GLN A N 1
ATOM 673 C CA . GLN A 1 91 ? -15.510 -11.050 2.053 1.00 85.00 91 GLN A CA 1
ATOM 674 C C . GLN A 1 91 ? -14.449 -10.485 1.101 1.00 85.00 91 GLN A C 1
ATOM 676 O O . GLN A 1 91 ? -14.668 -9.433 0.490 1.00 85.00 91 GLN A O 1
ATOM 681 N N . PRO A 1 92 ? -13.312 -11.180 0.940 1.00 79.56 92 PRO A N 1
ATOM 682 C CA . PRO A 1 92 ? -12.262 -10.753 0.034 1.00 79.56 92 PRO A CA 1
ATOM 683 C C . PRO A 1 92 ? -12.744 -10.756 -1.416 1.00 79.56 92 PRO A C 1
ATOM 685 O O . PRO A 1 92 ? -13.397 -11.690 -1.881 1.00 79.56 92 PRO A O 1
ATOM 688 N N . SER A 1 93 ? -12.379 -9.709 -2.150 1.00 74.81 93 SER A N 1
ATOM 689 C CA . SER A 1 93 ? -12.523 -9.690 -3.601 1.00 74.81 93 SER A CA 1
ATOM 690 C C . SER A 1 93 ? -11.396 -10.505 -4.246 1.00 74.81 93 SER A C 1
ATOM 692 O O . SER A 1 93 ? -10.293 -10.599 -3.712 1.00 74.81 93 SER A O 1
ATOM 694 N N . GLY A 1 94 ? -11.629 -11.060 -5.436 1.00 76.62 94 GLY A N 1
ATOM 695 C CA . GLY A 1 94 ? -10.569 -11.656 -6.264 1.00 76.62 94 GLY A CA 1
ATOM 696 C C . GLY A 1 94 ? -9.662 -10.612 -6.932 1.00 76.62 94 GLY A C 1
ATOM 697 O O . GLY A 1 94 ? -9.200 -10.834 -8.047 1.00 76.62 94 GLY A O 1
ATOM 698 N N . TRP A 1 95 ? -9.494 -9.439 -6.316 1.00 85.25 95 TRP A N 1
ATOM 699 C CA . TRP A 1 95 ? -8.791 -8.304 -6.905 1.00 85.25 95 TRP A CA 1
ATOM 700 C C . TRP A 1 95 ? -7.295 -8.578 -7.071 1.00 85.25 95 TRP A C 1
ATOM 702 O O . TRP A 1 95 ? -6.656 -9.188 -6.213 1.00 85.25 95 TRP A O 1
ATOM 712 N N . ILE A 1 96 ? -6.736 -8.054 -8.160 1.00 86.81 96 ILE A N 1
ATOM 713 C CA . ILE A 1 96 ? -5.300 -8.039 -8.433 1.00 86.81 96 ILE A CA 1
ATOM 714 C C . ILE A 1 96 ? -4.809 -6.605 -8.616 1.00 86.81 96 ILE A C 1
ATOM 716 O O . ILE A 1 96 ? -5.554 -5.746 -9.078 1.00 86.81 96 ILE A O 1
ATOM 720 N N . SER A 1 97 ? -3.547 -6.340 -8.291 1.00 90.69 97 SER A N 1
ATOM 721 C CA . SER A 1 97 ? -3.004 -4.980 -8.235 1.00 90.69 97 SER A CA 1
ATOM 722 C C . SER A 1 97 ? -3.049 -4.226 -9.571 1.00 90.69 97 SER A C 1
ATOM 724 O O . SER A 1 97 ? -3.061 -2.995 -9.566 1.00 90.69 97 SER A O 1
ATOM 726 N N . LEU A 1 98 ? -3.115 -4.948 -10.696 1.00 87.44 98 LEU A N 1
ATOM 727 C CA . LEU A 1 98 ? -3.114 -4.374 -12.044 1.00 87.44 98 LEU A CA 1
ATOM 728 C C . LEU A 1 98 ? -4.449 -3.849 -12.525 1.00 87.44 98 LEU A C 1
ATOM 730 O O . LEU A 1 98 ? -4.449 -3.025 -13.432 1.00 87.44 98 LEU A O 1
ATOM 734 N N . VAL A 1 99 ? -5.566 -4.323 -11.978 1.00 88.31 99 VAL A N 1
ATOM 735 C CA . VAL A 1 99 ? -6.869 -3.795 -12.388 1.00 88.31 99 VAL A CA 1
ATOM 736 C C . VAL A 1 99 ? -7.161 -2.495 -11.642 1.00 88.31 99 VAL A C 1
ATOM 738 O O . VAL A 1 99 ? -6.611 -2.270 -10.550 1.00 88.31 99 VAL A O 1
ATOM 741 N N . PRO A 1 100 ? -8.049 -1.638 -12.179 1.00 83.12 100 PRO A N 1
ATOM 742 C CA . PRO A 1 100 ? -8.592 -0.524 -11.423 1.00 83.12 100 PRO A CA 1
ATOM 743 C C . PRO A 1 100 ? -9.101 -1.018 -10.068 1.00 83.12 100 PRO A C 1
ATOM 745 O O . PRO A 1 100 ? -9.551 -2.160 -9.927 1.00 83.12 100 PRO A O 1
ATOM 748 N N . ILE A 1 101 ? -8.958 -0.182 -9.043 1.00 74.06 101 ILE A N 1
ATOM 749 C CA . ILE A 1 101 ? -9.228 -0.611 -7.673 1.00 74.06 101 ILE A CA 1
ATOM 750 C C . ILE A 1 101 ? -10.653 -1.164 -7.533 1.00 74.06 101 ILE A C 1
ATOM 752 O O . ILE A 1 101 ? -11.609 -0.608 -8.078 1.00 74.06 101 ILE A O 1
ATOM 756 N N . TYR A 1 102 ? -10.798 -2.244 -6.765 1.00 70.69 102 TYR A N 1
ATOM 757 C CA . TYR A 1 102 ? -12.110 -2.706 -6.333 1.00 70.69 102 TYR A CA 1
ATOM 758 C C . TYR A 1 102 ? -12.860 -1.579 -5.589 1.00 70.69 102 TYR A C 1
ATOM 760 O O . TYR A 1 102 ? -12.236 -0.791 -4.870 1.00 70.69 102 TYR A O 1
ATOM 768 N N . PRO A 1 103 ? -14.195 -1.487 -5.707 1.00 72.81 103 PRO A N 1
ATOM 769 C CA . PRO A 1 103 ? -14.968 -0.534 -4.922 1.00 72.81 103 PRO A CA 1
ATOM 770 C C . PRO A 1 103 ? -14.823 -0.819 -3.419 1.00 72.81 103 PRO A C 1
ATOM 772 O O . PRO A 1 103 ? -15.369 -1.789 -2.901 1.00 72.81 103 PRO A O 1
ATOM 775 N N . SER A 1 104 ? -14.104 0.046 -2.704 1.00 79.88 104 SER A N 1
ATOM 776 C CA . SER A 1 104 ? -13.959 0.019 -1.240 1.00 79.88 104 SER A CA 1
ATOM 777 C C . SER A 1 104 ? -15.081 0.786 -0.519 1.00 79.88 104 SER A C 1
ATOM 779 O O . SER A 1 104 ? -14.969 1.104 0.661 1.00 79.88 104 SER A O 1
ATOM 781 N N . THR A 1 105 ? -16.179 1.109 -1.214 1.00 79.88 105 THR A N 1
ATOM 782 C CA . THR A 1 105 ? -17.281 1.949 -0.700 1.00 79.88 105 THR A CA 1
ATOM 783 C C . THR A 1 105 ? -18.015 1.340 0.489 1.00 79.88 105 THR A C 1
ATOM 785 O O . THR A 1 105 ? -18.620 2.073 1.263 1.00 79.88 105 THR A O 1
ATOM 788 N N . ASN A 1 106 ? -17.956 0.016 0.640 1.00 84.31 106 ASN A N 1
ATOM 789 C CA . ASN A 1 106 ? -18.618 -0.702 1.729 1.00 84.31 106 ASN A CA 1
ATOM 790 C C . ASN A 1 106 ? -17.703 -0.912 2.944 1.00 84.31 106 ASN A C 1
ATOM 792 O O . ASN A 1 106 ? -18.134 -1.502 3.931 1.00 84.31 106 ASN A O 1
ATOM 796 N N . TYR A 1 107 ? -16.444 -0.472 2.876 1.00 93.88 107 TYR A N 1
ATOM 797 C CA . TYR A 1 107 ? -15.510 -0.617 3.986 1.00 93.88 107 TYR A CA 1
ATOM 798 C C . TYR A 1 107 ? -15.764 0.487 5.019 1.00 93.88 107 TYR A C 1
ATOM 800 O O . TYR A 1 107 ? -16.098 1.613 4.634 1.00 93.88 107 TYR A O 1
ATOM 808 N N . PRO A 1 108 ? -15.567 0.225 6.323 1.00 97.19 108 PRO A N 1
ATOM 809 C CA . PRO A 1 108 ? -15.485 1.297 7.305 1.00 97.19 108 PRO A CA 1
ATOM 810 C C . PRO A 1 108 ? -14.371 2.272 6.915 1.00 97.19 108 PRO A C 1
ATOM 812 O O . PRO A 1 108 ? -13.232 1.871 6.650 1.00 97.19 108 PRO A O 1
ATOM 815 N N . LEU A 1 109 ? -14.720 3.556 6.873 1.00 97.69 109 LEU A N 1
ATOM 816 C CA . LEU A 1 109 ? -13.827 4.632 6.474 1.00 97.69 109 LEU A CA 1
ATOM 817 C C . LEU A 1 109 ? -13.280 5.336 7.715 1.00 97.69 109 LEU A C 1
ATOM 819 O O . LEU A 1 109 ? -14.024 5.972 8.453 1.00 97.69 109 LEU A O 1
ATOM 823 N N . PHE A 1 110 ? -11.971 5.284 7.911 1.00 98.25 110 PHE A N 1
ATOM 824 C CA . PHE A 1 110 ? -11.265 6.056 8.926 1.00 98.25 110 PHE A CA 1
ATOM 825 C C . PHE A 1 110 ? -10.735 7.358 8.333 1.00 98.25 110 PHE A C 1
ATOM 827 O O . PHE A 1 110 ? -10.108 7.357 7.271 1.00 98.25 110 PHE A O 1
ATOM 834 N N . THR A 1 111 ? -10.951 8.471 9.033 1.00 97.31 111 THR A N 1
ATOM 835 C CA . THR A 1 111 ? -10.477 9.787 8.587 1.00 97.31 111 THR A CA 1
ATOM 836 C C . THR A 1 111 ? -9.851 10.578 9.721 1.00 97.31 111 THR A C 1
ATOM 838 O O . THR A 1 111 ? -10.400 10.627 10.822 1.00 97.31 111 THR A O 1
ATOM 841 N N . SER A 1 112 ? -8.752 11.271 9.432 1.00 95.38 112 SER A N 1
ATOM 842 C CA . SER A 1 112 ? -8.177 12.265 10.338 1.00 95.38 112 SER A CA 1
ATOM 843 C C . SER A 1 112 ? -7.459 13.365 9.567 1.00 95.38 112 SER A C 1
ATOM 845 O O . SER A 1 112 ? -6.802 13.100 8.561 1.00 95.38 112 SER A O 1
ATOM 847 N N . SER A 1 113 ? -7.556 14.597 10.064 1.00 88.00 113 SER A N 1
ATOM 848 C CA . SER A 1 113 ? -6.829 15.768 9.560 1.00 88.00 113 SER A CA 1
ATOM 849 C C . SER A 1 113 ? -5.789 16.298 10.557 1.00 88.00 113 SER A C 1
ATOM 851 O O . SER A 1 113 ? -5.223 17.365 10.345 1.00 88.00 113 SER A O 1
ATOM 853 N N . SER A 1 114 ? -5.546 15.585 11.663 1.00 86.81 114 SER A N 1
ATOM 854 C CA . SER A 1 114 ? -4.786 16.094 12.817 1.00 86.81 114 SER A CA 1
ATOM 855 C C . SER A 1 114 ? -3.285 15.776 12.783 1.00 86.81 114 SER A C 1
ATOM 857 O O . SER A 1 114 ? -2.628 15.852 13.816 1.00 86.81 114 SER A O 1
ATOM 859 N N . GLY A 1 115 ? -2.720 15.386 11.634 1.00 92.75 115 GLY A N 1
ATOM 860 C CA . GLY A 1 115 ? -1.298 15.029 11.530 1.00 92.75 115 GLY A CA 1
ATOM 861 C C . GLY A 1 115 ? -0.939 13.676 12.158 1.00 92.75 115 GLY A C 1
ATOM 862 O O . GLY A 1 115 ? 0.242 13.336 12.222 1.00 92.75 115 GLY A O 1
ATOM 863 N N . VAL A 1 116 ? -1.931 12.905 12.613 1.00 95.12 116 VAL A N 1
ATOM 864 C CA . VAL A 1 116 ? -1.768 11.648 13.359 1.00 95.12 116 VAL A CA 1
ATOM 865 C C . VAL A 1 116 ? -1.984 10.415 12.477 1.00 95.12 116 VAL A C 1
ATOM 867 O O . VAL A 1 116 ? -2.771 10.437 11.530 1.00 95.12 116 VAL A O 1
ATOM 870 N N . GLY A 1 117 ? -1.310 9.315 12.818 1.00 96.06 117 GLY A N 1
ATOM 871 C CA . GLY A 1 117 ? -1.567 7.997 12.232 1.00 96.06 117 GLY A CA 1
ATOM 872 C C . GLY A 1 117 ? -2.844 7.361 12.784 1.00 96.06 117 GLY A C 1
ATOM 873 O O . GLY A 1 117 ? -3.406 7.829 13.767 1.00 96.06 117 GLY A O 1
ATOM 874 N N . LEU A 1 118 ? -3.312 6.282 12.161 1.00 96.94 118 LEU A N 1
ATOM 875 C CA . LEU A 1 118 ? -4.463 5.506 12.624 1.00 96.94 118 LEU A CA 1
ATOM 876 C C . LEU A 1 118 ? -4.051 4.513 13.719 1.00 96.94 118 LEU A C 1
ATOM 878 O O . LEU A 1 118 ? -4.566 4.563 14.838 1.00 96.94 118 LEU A O 1
ATOM 882 N N . PHE A 1 119 ? -3.075 3.652 13.415 1.00 95.12 119 PHE A N 1
ATOM 883 C CA . PHE A 1 119 ? -2.651 2.572 14.305 1.00 95.12 119 PHE A CA 1
ATOM 884 C C . PHE A 1 119 ? -1.131 2.520 14.486 1.00 95.12 119 PHE A C 1
ATOM 886 O O . PHE A 1 119 ? -0.378 2.390 13.521 1.00 95.12 119 PHE A O 1
ATOM 893 N N . GLY A 1 120 ? -0.695 2.535 15.745 1.00 91.88 120 GLY A N 1
ATOM 894 C CA . GLY A 1 120 ? 0.686 2.322 16.191 1.00 91.88 120 GLY A CA 1
ATOM 895 C C . GLY A 1 120 ? 0.780 1.216 17.247 1.00 91.88 120 GLY A C 1
ATOM 896 O O . GLY A 1 120 ? 1.452 1.380 18.267 1.00 91.88 120 GLY A O 1
ATOM 897 N N . VAL A 1 121 ? 0.033 0.126 17.052 1.00 91.25 121 VAL A N 1
ATOM 898 C CA . VAL A 1 121 ? -0.044 -1.025 17.967 1.00 91.25 121 VAL A CA 1
ATOM 899 C C . VAL A 1 121 ? 0.826 -2.160 17.434 1.00 91.25 121 VAL A C 1
ATOM 901 O O . VAL A 1 121 ? 0.718 -2.531 16.270 1.00 91.25 121 VAL A O 1
ATOM 904 N N . THR A 1 122 ? 1.671 -2.740 18.291 1.00 86.75 122 THR A N 1
ATOM 905 C CA . THR A 1 122 ? 2.703 -3.701 17.851 1.00 86.75 122 THR A CA 1
ATOM 906 C C . THR A 1 122 ? 2.126 -5.032 17.376 1.00 86.75 122 THR A C 1
ATOM 908 O O . THR A 1 122 ? 2.647 -5.615 16.434 1.00 86.75 122 THR A O 1
ATOM 911 N N . TRP A 1 123 ? 1.086 -5.540 18.039 1.00 89.44 123 TRP A N 1
ATOM 912 C CA . TRP A 1 123 ? 0.505 -6.860 17.765 1.00 89.44 123 TRP A CA 1
ATOM 913 C C . TRP A 1 123 ? -0.941 -6.720 17.297 1.00 89.44 123 TRP A C 1
ATOM 915 O O . TRP A 1 123 ? -1.874 -7.185 17.951 1.00 89.44 123 TRP A O 1
ATOM 925 N N . LEU A 1 124 ? -1.084 -6.005 16.182 1.00 90.94 124 LEU A N 1
ATOM 926 C CA . LEU A 1 124 ? -2.345 -5.678 15.533 1.00 90.94 124 LEU A CA 1
ATOM 927 C C . LEU A 1 124 ? -2.400 -6.267 14.122 1.00 90.94 124 LEU A C 1
ATOM 929 O O . LEU A 1 124 ? -1.463 -6.123 13.342 1.00 90.94 124 LEU A O 1
ATOM 933 N N . GLU A 1 125 ? -3.534 -6.842 13.765 1.00 92.88 125 GLU A N 1
ATOM 934 C CA . GLU A 1 125 ? -3.826 -7.254 12.396 1.00 92.88 125 GLU A CA 1
ATOM 935 C C . GLU A 1 125 ? -5.032 -6.477 11.882 1.00 92.88 125 GLU A C 1
ATOM 937 O O . GLU A 1 125 ? -5.994 -6.255 12.619 1.00 92.88 125 GLU A O 1
ATOM 942 N N . VAL A 1 126 ? -4.965 -6.008 10.638 1.00 94.38 126 VAL A N 1
ATOM 943 C CA . VAL A 1 126 ? -5.981 -5.121 10.064 1.00 94.38 126 VAL A CA 1
ATOM 944 C C . VAL A 1 126 ? -6.450 -5.661 8.725 1.00 94.38 126 VAL A C 1
ATOM 946 O O . VAL A 1 126 ? -5.629 -5.918 7.842 1.00 94.38 126 VAL A O 1
ATOM 949 N N . ALA A 1 127 ? -7.767 -5.771 8.553 1.00 94.19 127 ALA A N 1
ATOM 950 C CA . ALA A 1 127 ? -8.353 -6.168 7.284 1.00 94.19 127 ALA A CA 1
ATOM 951 C C . ALA A 1 127 ? -9.641 -5.418 6.931 1.00 94.19 127 ALA A C 1
ATOM 953 O O . ALA A 1 127 ? -10.434 -5.064 7.807 1.00 94.19 127 ALA A O 1
ATOM 954 N N . PHE A 1 128 ? -9.867 -5.234 5.628 1.00 94.00 128 PHE A N 1
ATOM 955 C CA . PHE A 1 128 ? -11.112 -4.703 5.053 1.00 94.00 128 PHE A CA 1
ATOM 956 C C . PHE A 1 128 ? -11.496 -3.303 5.545 1.00 94.00 128 PHE A C 1
ATOM 958 O O . PHE A 1 128 ? -12.669 -3.021 5.784 1.00 94.00 128 PHE A O 1
ATOM 965 N N . ILE A 1 129 ? -10.515 -2.415 5.710 1.00 95.31 129 ILE A N 1
ATOM 966 C CA . ILE A 1 129 ? -10.770 -1.016 6.072 1.00 95.31 129 ILE A CA 1
ATOM 967 C C . ILE A 1 129 ? -10.324 -0.066 4.968 1.00 95.31 129 ILE A C 1
ATOM 969 O O . ILE A 1 129 ? -9.419 -0.359 4.181 1.00 95.31 129 ILE A O 1
ATOM 973 N N . LYS A 1 130 ? -10.933 1.117 4.958 1.00 96.19 130 LYS A N 1
ATOM 974 C CA . LYS A 1 130 ? -10.459 2.258 4.187 1.00 96.19 130 LYS A CA 1
ATOM 975 C C . LYS A 1 130 ? -9.952 3.335 5.134 1.00 96.19 130 LYS A C 1
ATOM 977 O O . LYS A 1 130 ? -10.589 3.605 6.147 1.00 96.19 130 LYS A O 1
ATOM 982 N N . ALA A 1 131 ? -8.839 3.979 4.808 1.00 97.06 131 ALA A N 1
ATOM 983 C CA . ALA A 1 131 ? -8.335 5.113 5.573 1.00 97.06 131 ALA A CA 1
ATOM 984 C C . ALA A 1 131 ? -7.925 6.246 4.631 1.00 97.06 131 ALA A C 1
ATOM 986 O O . ALA A 1 131 ? -7.092 6.038 3.758 1.00 97.06 131 ALA A O 1
ATOM 987 N N . ILE A 1 132 ? -8.483 7.442 4.826 1.00 96.88 132 ILE A N 1
ATOM 988 C CA . ILE A 1 132 ? -8.041 8.673 4.155 1.00 96.88 132 ILE A CA 1
ATOM 989 C C . ILE A 1 132 ? -7.582 9.632 5.248 1.00 96.88 132 ILE A C 1
ATOM 991 O O . ILE A 1 132 ? -8.393 10.199 5.983 1.00 96.88 132 ILE A O 1
ATOM 995 N N . VAL A 1 133 ? -6.269 9.748 5.413 1.00 96.94 133 VAL A N 1
ATOM 996 C CA . VAL A 1 133 ? -5.662 10.304 6.624 1.00 96.94 133 VAL A CA 1
ATOM 997 C C . VAL A 1 133 ? -4.577 11.304 6.254 1.00 96.94 133 VAL A C 1
ATOM 999 O O . VAL A 1 133 ? -3.682 10.995 5.480 1.00 96.94 133 VAL A O 1
ATOM 1002 N N . SER A 1 134 ? -4.594 12.484 6.866 1.00 96.31 134 SER A N 1
ATOM 1003 C CA . SER A 1 134 ? -3.491 13.443 6.786 1.00 96.31 134 SER A CA 1
ATOM 1004 C C . SER A 1 134 ? -2.506 13.194 7.931 1.00 96.31 134 SER A C 1
ATOM 1006 O O . SER A 1 134 ? -2.523 13.921 8.925 1.00 96.31 134 SER A O 1
ATOM 1008 N N . SER A 1 135 ? -1.668 12.157 7.812 1.00 96.75 135 SER A N 1
ATOM 1009 C CA . SER A 1 135 ? -0.645 11.807 8.813 1.00 96.75 135 SER A CA 1
ATOM 1010 C C . SER A 1 135 ? 0.718 12.368 8.421 1.00 96.75 135 SER A C 1
ATOM 1012 O O . SER A 1 135 ? 1.205 12.105 7.322 1.00 96.75 135 SER A O 1
ATOM 1014 N N . ASN A 1 136 ? 1.391 13.059 9.346 1.00 95.56 136 ASN A N 1
ATOM 1015 C CA . ASN A 1 136 ? 2.764 13.523 9.120 1.00 95.56 136 ASN A CA 1
ATOM 1016 C C . ASN A 1 136 ? 3.774 12.363 9.046 1.00 95.56 136 ASN A C 1
ATOM 1018 O O . ASN A 1 136 ? 4.886 12.567 8.559 1.00 95.56 136 ASN A O 1
ATOM 1022 N N . GLY A 1 137 ? 3.398 11.178 9.543 1.00 94.62 137 GLY A N 1
ATOM 1023 C CA . GLY A 1 137 ? 4.174 9.938 9.527 1.00 94.62 137 GLY A CA 1
ATOM 1024 C C . GLY A 1 137 ? 3.428 8.822 8.793 1.00 94.62 137 GLY A C 1
ATOM 1025 O O . GLY A 1 137 ? 2.854 9.052 7.730 1.00 94.62 137 GLY A O 1
ATOM 1026 N N . SER A 1 138 ? 3.437 7.604 9.344 1.00 94.25 138 SER A N 1
ATOM 1027 C CA . SER A 1 138 ? 2.656 6.483 8.805 1.00 94.25 138 SER A CA 1
ATOM 1028 C C . SER A 1 138 ? 1.178 6.568 9.184 1.00 94.25 138 SER A C 1
ATOM 1030 O O . SER A 1 138 ? 0.812 7.152 10.207 1.00 94.25 138 SER A O 1
ATOM 1032 N N . ILE A 1 139 ? 0.313 5.963 8.366 1.00 96.38 139 ILE A N 1
ATOM 1033 C CA . ILE A 1 139 ? -1.076 5.692 8.754 1.00 96.38 139 ILE A CA 1
ATOM 1034 C C . ILE A 1 139 ? -1.096 4.484 9.691 1.00 96.38 139 ILE A C 1
ATOM 1036 O O . ILE A 1 139 ? -1.724 4.531 10.745 1.00 96.38 139 ILE A O 1
ATOM 1040 N N . ILE A 1 140 ? -0.398 3.408 9.322 1.00 93.25 140 ILE A N 1
ATOM 1041 C CA . ILE A 1 140 ? -0.380 2.155 10.081 1.00 93.25 140 ILE A CA 1
ATOM 1042 C C . ILE A 1 140 ? 1.069 1.695 10.300 1.00 93.25 140 ILE A C 1
ATOM 1044 O O . ILE A 1 140 ? 1.911 1.785 9.404 1.00 93.25 140 ILE A O 1
ATOM 1048 N N . GLY A 1 141 ? 1.348 1.196 11.505 1.00 87.31 141 GLY A N 1
ATOM 1049 C CA . GLY A 1 141 ? 2.513 0.373 11.835 1.00 87.31 141 GLY A CA 1
ATOM 1050 C C . GLY A 1 141 ? 2.066 -0.908 12.541 1.00 87.31 141 GLY A C 1
ATOM 1051 O O . GLY A 1 141 ? 2.130 -0.978 13.764 1.00 87.31 141 GLY A O 1
ATOM 1052 N N . ALA A 1 142 ? 1.563 -1.884 11.777 1.00 78.81 142 ALA A N 1
ATOM 1053 C CA . ALA A 1 142 ? 0.923 -3.110 12.269 1.00 78.81 142 ALA A CA 1
ATOM 1054 C C . ALA A 1 142 ? 1.408 -4.351 11.495 1.00 78.81 142 ALA A C 1
ATOM 1056 O O . ALA A 1 142 ? 1.603 -4.244 10.286 1.00 78.81 142 ALA A O 1
ATOM 1057 N N . PRO A 1 143 ? 1.623 -5.512 12.141 1.00 77.44 143 PRO A N 1
ATOM 1058 C CA . PRO A 1 143 ? 2.292 -6.660 11.529 1.00 77.44 143 PRO A CA 1
ATOM 1059 C C . PRO A 1 143 ? 1.591 -7.254 10.309 1.00 77.44 143 PRO A C 1
ATOM 1061 O O . PRO A 1 143 ? 2.273 -7.710 9.396 1.00 77.44 143 PRO A O 1
ATOM 1064 N N . VAL A 1 144 ? 0.262 -7.246 10.258 1.00 86.88 144 VAL A N 1
ATOM 1065 C CA . VAL A 1 144 ? -0.480 -7.795 9.117 1.00 86.88 144 VAL A CA 1
ATOM 1066 C C . VAL A 1 144 ? -1.517 -6.784 8.659 1.00 86.88 144 VAL A C 1
ATOM 1068 O O . VAL A 1 144 ? -2.331 -6.319 9.457 1.00 86.88 144 VAL A O 1
ATOM 1071 N N . VAL A 1 145 ? -1.481 -6.439 7.372 1.00 90.94 145 VAL A N 1
ATOM 1072 C CA . VAL A 1 145 ? -2.477 -5.565 6.741 1.00 90.94 145 VAL A CA 1
ATOM 1073 C C . VAL A 1 145 ? -2.927 -6.206 5.438 1.00 90.94 145 VAL A C 1
ATOM 1075 O O . VAL A 1 145 ? -2.102 -6.478 4.559 1.00 90.94 145 VAL A O 1
ATOM 1078 N N . MET A 1 146 ? -4.227 -6.467 5.311 1.00 91.06 146 MET A N 1
ATOM 1079 C CA . MET A 1 146 ? -4.775 -7.191 4.166 1.00 91.06 146 MET A CA 1
ATOM 1080 C C . MET A 1 146 ? -6.054 -6.550 3.642 1.00 91.06 146 MET A C 1
ATOM 1082 O O . MET A 1 146 ? -6.925 -6.182 4.422 1.00 91.06 146 MET A O 1
ATOM 1086 N N . PHE A 1 147 ? -6.210 -6.472 2.321 1.00 91.12 147 PHE A N 1
ATOM 1087 C CA . PHE A 1 147 ? -7.427 -5.922 1.708 1.00 91.12 147 PHE A CA 1
ATOM 1088 C C . PHE A 1 147 ? -7.799 -4.531 2.241 1.00 91.12 147 PHE A C 1
ATOM 1090 O O . PHE A 1 147 ? -8.967 -4.262 2.509 1.00 91.12 147 PHE A O 1
ATOM 1097 N N . CYS A 1 148 ? -6.817 -3.650 2.420 1.00 93.56 148 CYS A N 1
ATOM 1098 C CA . CYS A 1 148 ? -7.040 -2.276 2.860 1.00 93.56 148 CYS A CA 1
ATOM 1099 C C . CYS A 1 148 ? -6.828 -1.274 1.717 1.00 93.56 148 CYS A C 1
ATOM 1101 O O . CYS A 1 148 ? -5.994 -1.482 0.834 1.00 93.56 148 CYS A O 1
ATOM 1103 N N . ASP A 1 149 ? -7.564 -0.164 1.770 1.00 94.75 149 ASP A N 1
ATOM 1104 C CA . ASP A 1 149 ? -7.415 1.004 0.890 1.00 94.75 149 ASP A CA 1
ATOM 1105 C C . ASP A 1 149 ? -6.942 2.191 1.738 1.00 94.75 149 ASP A C 1
ATOM 1107 O O . ASP A 1 149 ? -7.727 2.785 2.479 1.00 94.75 149 ASP A O 1
ATOM 1111 N N . LEU A 1 150 ? -5.640 2.481 1.708 1.00 96.25 150 LEU A N 1
ATOM 1112 C CA . LEU A 1 150 ? -5.015 3.508 2.540 1.00 96.25 150 LEU A CA 1
ATOM 1113 C C . LEU A 1 150 ? -4.521 4.663 1.669 1.00 96.25 150 LEU A C 1
ATOM 1115 O O . LEU A 1 150 ? -3.716 4.469 0.760 1.00 96.25 150 LEU A O 1
ATOM 1119 N N . GLU A 1 151 ? -4.945 5.877 1.994 1.00 97.31 151 GLU A N 1
ATOM 1120 C CA . GLU A 1 151 ? -4.493 7.106 1.357 1.00 97.31 151 GLU A CA 1
ATOM 1121 C C . GLU A 1 151 ? -3.958 8.082 2.407 1.00 97.31 151 GLU A C 1
ATOM 1123 O O . GLU A 1 151 ? -4.698 8.527 3.289 1.00 97.31 151 GLU A O 1
ATOM 1128 N N . ASN A 1 152 ? -2.669 8.425 2.307 1.00 98.19 152 ASN A N 1
ATOM 1129 C CA . ASN A 1 152 ? -2.085 9.514 3.080 1.00 98.19 152 ASN A CA 1
ATOM 1130 C C . ASN A 1 152 ? -2.148 10.813 2.269 1.00 98.19 152 ASN A C 1
ATOM 1132 O O . ASN A 1 152 ? -1.496 10.941 1.228 1.00 98.19 152 ASN A O 1
ATOM 1136 N N . THR A 1 153 ? -2.926 11.774 2.757 1.00 97.81 153 THR A N 1
ATOM 1137 C CA . THR A 1 153 ? -3.159 13.064 2.094 1.00 97.81 153 THR A CA 1
ATOM 1138 C C . THR A 1 153 ? -2.246 14.176 2.610 1.00 97.81 153 THR A C 1
ATOM 1140 O O . THR A 1 153 ? -2.328 15.301 2.120 1.00 97.81 153 THR A O 1
ATOM 1143 N N . ALA A 1 154 ? -1.408 13.913 3.619 1.00 96.75 154 ALA A N 1
ATOM 1144 C CA . ALA A 1 154 ? -0.541 14.934 4.193 1.00 96.75 154 ALA A CA 1
ATOM 1145 C C . ALA A 1 154 ? 0.540 15.372 3.200 1.00 96.75 154 ALA A C 1
ATOM 1147 O O . ALA A 1 154 ? 1.219 14.542 2.600 1.00 96.75 154 ALA A O 1
ATOM 1148 N N . SER A 1 155 ? 0.758 16.683 3.098 1.00 96.62 155 SER A N 1
ATOM 1149 C CA . SER A 1 155 ? 1.954 17.252 2.473 1.00 96.62 155 SER A CA 1
ATOM 1150 C C . SER A 1 155 ? 3.039 17.452 3.532 1.00 96.62 155 SER A C 1
ATOM 1152 O O . SER A 1 155 ? 3.193 18.548 4.068 1.00 96.62 155 SER A O 1
ATOM 1154 N N . HIS A 1 156 ? 3.778 16.390 3.860 1.00 96.44 156 HIS A N 1
ATOM 1155 C CA . HIS A 1 156 ? 4.818 16.414 4.891 1.00 96.44 156 HIS A CA 1
ATOM 1156 C C . HIS A 1 156 ? 6.005 15.514 4.524 1.00 96.44 156 HIS A C 1
ATOM 1158 O O . HIS A 1 156 ? 5.829 14.415 4.011 1.00 96.44 156 HIS A O 1
ATOM 1164 N N . ALA A 1 157 ? 7.231 15.944 4.838 1.00 95.19 157 ALA A N 1
ATOM 1165 C CA . ALA A 1 157 ? 8.459 15.254 4.424 1.00 95.19 157 ALA A CA 1
ATOM 1166 C C . ALA A 1 157 ? 8.649 13.851 5.026 1.00 95.19 157 ALA A C 1
ATOM 1168 O O . ALA A 1 157 ? 9.484 13.111 4.528 1.00 95.19 157 ALA A O 1
ATOM 1169 N N . SER A 1 158 ? 7.885 13.490 6.061 1.00 95.00 158 SER A N 1
ATOM 1170 C CA . SER A 1 158 ? 7.900 12.159 6.695 1.00 95.00 158 SER A CA 1
ATOM 1171 C C . SER A 1 158 ? 6.643 11.326 6.404 1.00 95.00 158 SER A C 1
ATOM 1173 O O . SER A 1 158 ? 6.524 10.206 6.918 1.00 95.00 158 SER A O 1
ATOM 1175 N N . ALA A 1 159 ? 5.704 11.874 5.617 1.00 96.81 159 ALA A N 1
ATOM 1176 C CA . ALA A 1 159 ? 4.424 11.240 5.330 1.00 96.81 159 ALA A CA 1
ATOM 1177 C C . ALA A 1 159 ? 4.634 9.944 4.545 1.00 96.81 159 ALA A C 1
ATOM 1179 O O . ALA A 1 159 ? 5.403 9.899 3.579 1.00 96.81 159 ALA A O 1
ATOM 1180 N N . ARG A 1 160 ? 3.934 8.899 4.985 1.00 95.56 160 ARG A N 1
ATOM 1181 C CA . ARG A 1 160 ? 3.932 7.565 4.380 1.00 95.56 160 ARG A CA 1
ATOM 1182 C C . ARG A 1 160 ? 2.608 6.856 4.639 1.00 95.56 160 ARG A C 1
ATOM 1184 O O . ARG A 1 160 ? 1.891 7.204 5.577 1.00 95.56 160 ARG A O 1
ATOM 1191 N N . CYS A 1 161 ? 2.263 5.843 3.852 1.00 95.19 161 CYS A N 1
ATOM 1192 C CA . CYS A 1 161 ? 1.116 4.998 4.199 1.00 95.19 161 CYS A CA 1
ATOM 1193 C C . CYS A 1 161 ? 1.492 4.038 5.326 1.00 95.19 161 CYS A C 1
ATOM 1195 O O . CYS A 1 161 ? 0.755 3.895 6.304 1.00 95.19 161 CYS A O 1
ATOM 1197 N N . PHE A 1 162 ? 2.670 3.426 5.215 1.00 90.75 162 PHE A N 1
ATOM 1198 C CA . PHE A 1 162 ? 3.039 2.303 6.058 1.00 90.75 162 PHE A CA 1
ATOM 1199 C C . PHE A 1 162 ? 4.502 2.347 6.521 1.00 90.75 162 PHE A C 1
ATOM 1201 O O . PHE A 1 162 ? 5.381 2.776 5.774 1.00 90.75 162 PHE A O 1
ATOM 1208 N N . SER A 1 163 ? 4.759 1.879 7.750 1.00 88.12 163 SER A N 1
ATOM 1209 C CA . SER A 1 163 ? 6.112 1.678 8.290 1.00 88.12 163 SER A CA 1
ATOM 1210 C C . SER A 1 163 ? 6.270 0.287 8.911 1.00 88.12 163 SER A C 1
ATOM 1212 O O . SER A 1 163 ? 5.569 -0.054 9.865 1.00 88.12 163 SER A O 1
ATOM 1214 N N . ILE A 1 164 ? 7.221 -0.494 8.401 1.00 78.62 164 ILE A N 1
ATOM 1215 C CA . ILE A 1 164 ? 7.606 -1.827 8.881 1.00 78.62 164 ILE A CA 1
ATOM 1216 C C . ILE A 1 164 ? 8.820 -1.644 9.786 1.00 78.62 164 ILE A C 1
ATOM 1218 O O . ILE A 1 164 ? 9.878 -1.242 9.317 1.00 78.62 164 ILE A O 1
ATOM 1222 N N . THR A 1 165 ? 8.677 -1.918 11.081 1.00 73.31 165 THR A N 1
ATOM 1223 C CA . THR A 1 165 ? 9.762 -1.728 12.065 1.00 73.31 165 THR A CA 1
ATOM 1224 C C . THR A 1 165 ? 10.172 -3.014 12.778 1.00 73.31 165 THR A C 1
ATOM 1226 O O . THR A 1 165 ? 11.072 -2.984 13.616 1.00 73.31 165 THR A O 1
ATOM 1229 N N . ARG A 1 166 ? 9.514 -4.145 12.483 1.00 66.81 166 ARG A N 1
ATOM 1230 C CA . ARG A 1 166 ? 9.739 -5.437 13.150 1.00 66.81 166 ARG A CA 1
ATOM 1231 C C . ARG A 1 166 ? 9.605 -6.617 12.184 1.00 66.81 166 ARG A C 1
ATOM 1233 O O . ARG A 1 166 ? 9.055 -6.484 11.096 1.00 66.81 166 ARG A O 1
ATOM 1240 N N . LEU A 1 167 ? 10.107 -7.774 12.612 1.00 63.50 167 LEU A N 1
ATOM 1241 C CA . LEU A 1 167 ? 10.147 -9.022 11.843 1.00 63.50 167 LEU A CA 1
ATOM 1242 C C . LEU A 1 167 ? 8.750 -9.592 11.531 1.00 63.50 167 LEU A C 1
ATOM 1244 O O . LEU A 1 167 ? 7.886 -9.636 12.407 1.00 63.50 167 LEU A O 1
ATOM 1248 N N . GLY A 1 168 ? 8.592 -10.133 10.316 1.00 63.06 168 GLY A N 1
ATOM 1249 C CA . GLY A 1 168 ? 7.482 -11.020 9.946 1.00 63.06 168 GLY A CA 1
ATOM 1250 C C . GLY A 1 168 ? 6.196 -10.316 9.517 1.00 63.06 168 GLY A C 1
ATOM 1251 O O . GLY A 1 168 ? 5.117 -10.797 9.854 1.00 63.06 168 GLY A O 1
ATOM 1252 N N . MET A 1 169 ? 6.293 -9.177 8.822 1.00 73.69 169 MET A N 1
ATOM 1253 C CA . MET A 1 169 ? 5.116 -8.385 8.461 1.00 73.69 169 MET A CA 1
ATOM 1254 C C . MET A 1 169 ? 4.603 -8.732 7.051 1.00 73.69 169 MET A C 1
ATOM 1256 O O . MET A 1 169 ? 5.383 -8.803 6.096 1.00 73.69 169 MET A O 1
ATOM 1260 N N . HIS A 1 170 ? 3.290 -8.955 6.926 1.00 80.06 170 HIS A N 1
ATOM 1261 C CA . HIS A 1 170 ? 2.622 -9.387 5.692 1.00 80.06 170 HIS A CA 1
ATOM 1262 C C . HIS A 1 170 ? 1.670 -8.309 5.164 1.00 80.06 170 HIS A C 1
ATOM 1264 O O . HIS A 1 170 ? 0.763 -7.862 5.869 1.00 80.06 170 HIS A O 1
ATOM 1270 N N . PHE A 1 171 ? 1.848 -7.947 3.893 1.00 85.94 171 PHE A N 1
ATOM 1271 C CA . PHE A 1 171 ? 1.041 -6.957 3.183 1.00 85.94 171 PHE A CA 1
ATOM 1272 C C . PHE A 1 171 ? 0.472 -7.593 1.939 1.00 85.94 171 PHE A C 1
ATOM 1274 O O . PHE A 1 171 ? 1.200 -7.857 0.986 1.00 85.94 171 PHE A O 1
ATOM 1281 N N . VAL A 1 172 ? -0.826 -7.860 1.956 1.00 89.19 172 VAL A N 1
ATOM 1282 C CA . VAL A 1 172 ? -1.460 -8.643 0.900 1.00 89.19 172 VAL A CA 1
ATOM 1283 C C . VAL A 1 172 ? -2.711 -7.933 0.406 1.00 89.19 172 VAL A C 1
ATOM 1285 O O . VAL A 1 172 ? -3.569 -7.560 1.201 1.00 89.19 172 VAL A O 1
ATOM 1288 N N . ASN A 1 173 ? -2.845 -7.764 -0.907 1.00 90.88 173 ASN A N 1
ATOM 1289 C CA . ASN A 1 173 ? -4.065 -7.233 -1.532 1.00 90.88 173 ASN A CA 1
ATOM 1290 C C . ASN A 1 173 ? -4.429 -5.804 -1.086 1.00 90.88 173 ASN A C 1
ATOM 1292 O O . ASN A 1 173 ? -5.606 -5.469 -0.965 1.00 90.88 173 ASN A O 1
ATOM 1296 N N . ASN A 1 174 ? -3.435 -4.952 -0.825 1.00 92.56 174 ASN A N 1
ATOM 1297 C CA . ASN A 1 174 ? -3.671 -3.573 -0.396 1.00 92.56 174 ASN A CA 1
ATOM 1298 C C . ASN A 1 174 ? -3.533 -2.577 -1.544 1.00 92.56 174 ASN A C 1
ATOM 1300 O O . ASN A 1 174 ? -2.712 -2.747 -2.447 1.00 92.56 174 ASN A O 1
ATOM 1304 N N . LYS A 1 175 ? -4.264 -1.470 -1.442 1.00 93.81 175 LYS A N 1
ATOM 1305 C CA . LYS A 1 175 ? -4.028 -0.268 -2.236 1.00 93.81 175 LYS A CA 1
ATOM 1306 C C . LYS A 1 175 ? -3.527 0.827 -1.308 1.00 93.81 175 LYS A C 1
ATOM 1308 O O . LYS A 1 175 ? -4.153 1.117 -0.294 1.00 93.81 175 LYS A O 1
ATOM 1313 N N . LEU A 1 176 ? -2.374 1.389 -1.636 1.00 95.88 176 LEU A N 1
ATOM 1314 C CA . LEU A 1 176 ? -1.675 2.373 -0.823 1.00 95.88 176 LEU A CA 1
ATOM 1315 C C . LEU A 1 176 ? -1.363 3.581 -1.695 1.00 95.88 176 LEU A C 1
ATOM 1317 O O . LEU A 1 176 ? -0.771 3.434 -2.764 1.00 95.88 176 LEU A O 1
ATOM 1321 N N . LYS A 1 177 ? -1.757 4.768 -1.246 1.00 96.81 177 LYS A N 1
ATOM 1322 C CA . LYS A 1 177 ? -1.604 5.998 -2.014 1.00 96.81 177 LYS A CA 1
ATOM 1323 C C . LYS A 1 177 ? -1.073 7.136 -1.159 1.00 96.81 177 LYS A C 1
ATOM 1325 O O . LYS A 1 177 ? -1.604 7.416 -0.091 1.00 96.81 177 LYS A O 1
ATOM 1330 N N . CYS A 1 178 ? -0.083 7.857 -1.664 1.00 98.12 178 CYS A N 1
ATOM 1331 C CA . CYS A 1 178 ? 0.294 9.158 -1.117 1.00 98.12 178 CYS A CA 1
ATOM 1332 C C . CYS A 1 178 ? -0.150 10.244 -2.099 1.00 98.12 178 CYS A C 1
ATOM 1334 O O . CYS A 1 178 ? 0.375 10.326 -3.206 1.00 98.12 178 CYS A O 1
ATOM 1336 N N . SER A 1 179 ? -1.131 11.064 -1.711 1.00 97.00 179 SER A N 1
ATOM 1337 C CA . SER A 1 179 ? -1.680 12.131 -2.564 1.00 97.00 179 SER A CA 1
ATOM 1338 C C . SER A 1 179 ? -1.202 13.535 -2.203 1.00 97.00 179 SER A C 1
ATOM 1340 O O . SER A 1 179 ? -1.386 14.459 -2.996 1.00 97.00 179 SER A O 1
ATOM 1342 N N . GLY A 1 180 ? -0.536 13.702 -1.058 1.00 96.00 180 GLY A N 1
ATOM 1343 C CA . GLY A 1 180 ? 0.113 14.960 -0.691 1.00 96.00 180 GLY A CA 1
ATOM 1344 C C . GLY A 1 180 ? 1.147 15.419 -1.726 1.00 96.00 180 GLY A C 1
ATOM 1345 O O . GLY A 1 180 ? 1.736 14.623 -2.457 1.00 96.00 180 GLY A O 1
ATOM 1346 N N . SER A 1 181 ? 1.387 16.728 -1.791 1.00 96.00 181 SER A N 1
ATOM 1347 C CA . SER A 1 181 ? 2.408 17.333 -2.665 1.00 96.00 181 SER A CA 1
ATOM 1348 C C . SER A 1 181 ? 3.845 17.136 -2.159 1.00 96.00 181 SER A C 1
ATOM 1350 O O . SER A 1 181 ? 4.800 17.403 -2.891 1.00 96.00 181 SER A O 1
ATOM 1352 N N . ILE A 1 182 ? 3.998 16.671 -0.914 1.00 96.56 182 ILE A N 1
ATOM 1353 C CA . ILE A 1 182 ? 5.266 16.341 -0.258 1.00 96.56 182 ILE A CA 1
ATOM 1354 C C . ILE A 1 182 ? 5.057 15.040 0.517 1.00 96.56 182 ILE A C 1
ATOM 1356 O O . ILE A 1 182 ? 4.155 14.979 1.349 1.00 96.56 182 ILE A O 1
ATOM 1360 N N . TYR A 1 183 ? 5.876 14.022 0.271 1.00 97.81 183 TYR A N 1
ATOM 1361 C CA . TYR A 1 183 ? 5.870 12.777 1.044 1.00 97.81 183 TYR A CA 1
ATOM 1362 C C . TYR A 1 183 ? 7.220 12.063 0.936 1.00 97.81 183 TYR A C 1
ATOM 1364 O O . TYR A 1 183 ? 7.994 12.307 0.010 1.00 97.81 183 TYR A O 1
ATOM 1372 N N . ASP A 1 184 ? 7.524 11.188 1.890 1.00 95.88 184 ASP A N 1
ATOM 1373 C CA . ASP A 1 184 ? 8.794 10.458 1.897 1.00 95.88 184 ASP A CA 1
ATOM 1374 C C . ASP A 1 184 ? 8.730 9.225 0.996 1.00 95.88 184 ASP A C 1
ATOM 1376 O O . ASP A 1 184 ? 9.508 9.066 0.062 1.00 95.88 184 ASP A O 1
ATOM 1380 N N . ARG A 1 185 ? 7.775 8.340 1.273 1.00 95.19 185 ARG A N 1
ATOM 1381 C CA . ARG A 1 185 ? 7.595 7.068 0.571 1.00 95.19 185 ARG A CA 1
ATOM 1382 C C . ARG A 1 185 ? 6.239 6.468 0.898 1.00 95.19 185 ARG A C 1
ATOM 1384 O O . ARG A 1 185 ? 5.669 6.810 1.927 1.00 95.19 185 ARG A O 1
ATOM 1391 N N . ILE A 1 186 ? 5.717 5.557 0.083 1.00 96.94 186 ILE A N 1
ATOM 1392 C CA . ILE A 1 186 ? 4.440 4.893 0.398 1.00 96.94 186 ILE A CA 1
ATOM 1393 C C . ILE A 1 186 ? 4.661 3.814 1.466 1.00 96.94 186 ILE A C 1
ATOM 1395 O O . ILE A 1 186 ? 3.954 3.807 2.481 1.00 96.94 186 ILE A O 1
ATOM 1399 N N . ILE A 1 187 ? 5.668 2.954 1.277 1.00 93.50 187 ILE A N 1
ATOM 1400 C CA . ILE A 1 187 ? 6.087 1.921 2.237 1.00 93.50 187 ILE A CA 1
ATOM 1401 C C . ILE A 1 187 ? 7.530 2.166 2.686 1.00 93.50 187 ILE A C 1
ATOM 1403 O O . ILE A 1 187 ? 8.433 2.283 1.857 1.00 93.50 187 ILE A O 1
ATOM 1407 N N . ASP A 1 188 ? 7.747 2.181 4.003 1.00 89.75 188 ASP A N 1
ATOM 1408 C CA . ASP A 1 188 ? 9.076 2.190 4.622 1.00 89.75 188 ASP A CA 1
ATOM 1409 C C . ASP A 1 188 ? 9.387 0.851 5.301 1.00 89.75 188 ASP A C 1
ATOM 1411 O O . ASP A 1 188 ? 8.643 0.440 6.193 1.00 89.75 188 ASP A O 1
ATOM 1415 N N . ILE A 1 189 ? 10.483 0.189 4.920 1.00 84.81 189 ILE A N 1
ATOM 1416 C CA . ILE A 1 189 ? 11.007 -1.004 5.605 1.00 84.81 189 ILE A CA 1
ATOM 1417 C C . ILE A 1 189 ? 12.244 -0.608 6.406 1.00 84.81 189 ILE A C 1
ATOM 1419 O O . ILE A 1 189 ? 13.262 -0.245 5.823 1.00 84.81 189 ILE A O 1
ATOM 1423 N N . GLN A 1 190 ? 12.170 -0.682 7.736 1.00 79.50 190 GLN A N 1
ATOM 1424 C CA . GLN A 1 190 ? 13.239 -0.264 8.649 1.00 79.50 190 GLN A CA 1
ATOM 1425 C C . GLN A 1 190 ? 13.986 -1.447 9.281 1.00 79.50 190 GLN A C 1
ATOM 1427 O O . GLN A 1 190 ? 13.402 -2.508 9.499 1.00 79.50 190 GLN A O 1
ATOM 1432 N N . ASP A 1 191 ? 15.269 -1.212 9.584 1.00 65.69 191 ASP A N 1
ATOM 1433 C CA . ASP A 1 191 ? 16.296 -1.933 10.366 1.00 65.69 191 ASP A CA 1
ATOM 1434 C C . ASP A 1 191 ? 16.173 -3.449 10.603 1.00 65.69 191 ASP A C 1
ATOM 1436 O O . ASP A 1 191 ? 17.119 -4.180 10.314 1.00 65.69 191 ASP A O 1
ATOM 1440 N N . SER A 1 192 ? 15.045 -3.946 11.111 1.00 58.50 192 SER A N 1
ATOM 1441 C CA . SER A 1 192 ? 14.838 -5.361 11.463 1.00 58.50 192 SER A CA 1
ATOM 1442 C C . SER A 1 192 ? 13.611 -6.001 10.799 1.00 58.50 192 SER A C 1
ATOM 1444 O O . SER A 1 192 ? 13.143 -7.045 11.240 1.00 58.50 192 SER A O 1
ATOM 1446 N N . GLY A 1 193 ? 13.044 -5.380 9.765 1.00 60.34 193 GLY A N 1
ATOM 1447 C CA . GLY A 1 193 ? 11.866 -5.889 9.065 1.00 60.34 193 GLY A CA 1
ATOM 1448 C C . GLY A 1 193 ? 12.178 -6.987 8.046 1.00 60.34 193 GLY A C 1
ATOM 1449 O O . GLY A 1 193 ? 13.022 -6.798 7.179 1.00 60.34 193 GLY A O 1
ATOM 1450 N N . TYR A 1 194 ? 11.433 -8.095 8.116 1.00 70.69 194 TYR A N 1
ATOM 1451 C CA . TYR A 1 194 ? 11.164 -8.970 6.966 1.00 70.69 194 TYR A CA 1
ATOM 1452 C C . TYR A 1 194 ? 9.810 -8.548 6.401 1.00 70.69 194 TYR A C 1
ATOM 1454 O O . TYR A 1 194 ? 8.815 -8.566 7.139 1.00 70.69 194 TYR A O 1
ATOM 1462 N N . ALA A 1 195 ? 9.775 -8.160 5.128 1.00 76.56 195 ALA A N 1
ATOM 1463 C CA . ALA A 1 195 ? 8.568 -7.726 4.444 1.00 76.56 195 ALA A CA 1
ATOM 1464 C C . ALA A 1 195 ? 8.161 -8.739 3.373 1.00 76.56 195 ALA A C 1
ATOM 1466 O O . ALA A 1 195 ? 8.917 -9.019 2.441 1.00 76.56 195 ALA A O 1
ATOM 1467 N N . ASN A 1 196 ? 6.930 -9.239 3.476 1.00 83.38 196 ASN A N 1
ATOM 1468 C CA . ASN A 1 196 ? 6.283 -9.961 2.390 1.00 83.38 196 ASN A CA 1
ATOM 1469 C C . ASN A 1 196 ? 5.140 -9.111 1.841 1.00 83.38 196 ASN A C 1
ATOM 1471 O O . ASN A 1 196 ? 4.096 -8.981 2.484 1.00 83.38 196 ASN A O 1
ATOM 1475 N N . ILE A 1 197 ? 5.363 -8.500 0.681 1.00 88.31 197 ILE A N 1
ATOM 1476 C CA . ILE A 1 197 ? 4.434 -7.566 0.051 1.00 88.31 197 ILE A CA 1
ATOM 1477 C C . ILE A 1 197 ? 3.964 -8.199 -1.250 1.00 88.31 197 ILE A C 1
ATOM 1479 O O . ILE A 1 197 ? 4.735 -8.372 -2.194 1.00 88.31 197 ILE A O 1
ATOM 1483 N N . ILE A 1 198 ? 2.692 -8.578 -1.274 1.00 90.81 198 ILE A N 1
ATOM 1484 C CA . ILE A 1 198 ? 2.092 -9.371 -2.339 1.00 90.81 198 ILE A CA 1
ATOM 1485 C C . ILE A 1 198 ? 0.845 -8.668 -2.855 1.00 90.81 198 ILE A C 1
ATOM 1487 O O . ILE A 1 198 ? -0.009 -8.244 -2.075 1.00 90.81 198 ILE A O 1
ATOM 1491 N N . ASN A 1 199 ? 0.710 -8.597 -4.177 1.00 92.62 199 ASN A N 1
ATOM 1492 C CA . ASN A 1 199 ? -0.506 -8.135 -4.841 1.00 92.62 199 ASN A CA 1
ATOM 1493 C C . ASN A 1 199 ? -0.987 -6.767 -4.325 1.00 92.62 199 ASN A C 1
ATOM 1495 O O . ASN A 1 199 ? -2.169 -6.555 -4.074 1.00 92.62 199 ASN A O 1
ATOM 1499 N N . CYS A 1 200 ? -0.051 -5.844 -4.101 1.00 93.44 200 CYS A N 1
ATOM 1500 C CA . CYS A 1 200 ? -0.360 -4.501 -3.627 1.00 93.44 200 CYS A CA 1
ATOM 1501 C C . CYS A 1 200 ? -0.196 -3.474 -4.750 1.00 93.44 200 CYS A C 1
ATOM 1503 O O . CYS A 1 200 ? 0.693 -3.595 -5.594 1.00 93.44 200 CYS A O 1
ATOM 1505 N N . ARG A 1 201 ? -1.038 -2.440 -4.736 1.00 95.12 201 ARG A N 1
ATOM 1506 C CA . ARG A 1 201 ? -0.950 -1.293 -5.644 1.00 95.12 201 ARG A CA 1
ATOM 1507 C C . ARG A 1 201 ? -0.435 -0.075 -4.885 1.00 95.12 201 ARG A C 1
ATOM 1509 O O . ARG A 1 201 ? -1.052 0.323 -3.898 1.00 95.12 201 ARG A O 1
ATOM 1516 N N . LEU A 1 202 ? 0.686 0.489 -5.327 1.00 97.00 202 LEU A N 1
ATOM 1517 C CA . LEU A 1 202 ? 1.363 1.635 -4.720 1.00 97.00 202 LEU A CA 1
ATOM 1518 C C . LEU A 1 202 ? 1.277 2.835 -5.670 1.00 97.00 202 LEU A C 1
ATOM 1520 O O . LEU A 1 202 ? 1.896 2.835 -6.734 1.00 97.00 202 LEU A O 1
ATOM 1524 N N . GLU A 1 203 ? 0.516 3.856 -5.286 1.00 96.75 203 GLU A N 1
ATOM 1525 C CA . GLU A 1 203 ? 0.271 5.044 -6.109 1.00 96.75 203 GLU A CA 1
ATOM 1526 C C . GLU A 1 203 ? 0.871 6.303 -5.486 1.00 96.75 203 GLU A C 1
ATOM 1528 O O . GLU A 1 203 ? 0.484 6.737 -4.396 1.00 96.75 203 GLU A O 1
ATOM 1533 N N . GLY A 1 204 ? 1.816 6.907 -6.197 1.00 97.00 204 GLY A N 1
ATOM 1534 C CA . GLY A 1 204 ? 2.333 8.221 -5.850 1.00 97.00 204 GLY A CA 1
ATOM 1535 C C . GLY A 1 204 ? 1.471 9.357 -6.398 1.00 97.00 204 GLY A C 1
ATOM 1536 O O . GLY A 1 204 ? 0.545 9.160 -7.190 1.00 97.00 204 GLY A O 1
ATOM 1537 N N . ASN A 1 205 ? 1.822 10.576 -6.001 1.00 96.62 205 ASN A N 1
ATOM 1538 C CA . ASN A 1 205 ? 1.353 11.790 -6.653 1.00 96.62 205 ASN A CA 1
ATOM 1539 C C . ASN A 1 205 ? 2.414 12.242 -7.660 1.00 96.62 205 ASN A C 1
ATOM 1541 O O . ASN A 1 205 ? 3.442 12.789 -7.262 1.00 96.62 205 ASN A O 1
ATOM 1545 N N . ALA A 1 206 ? 2.146 12.069 -8.957 1.00 94.62 206 ALA A N 1
ATOM 1546 C CA . ALA A 1 206 ? 3.073 12.434 -10.032 1.00 94.62 206 ALA A CA 1
ATOM 1547 C C . ALA A 1 206 ? 3.487 13.920 -10.008 1.00 94.62 206 ALA A C 1
ATOM 1549 O O . ALA A 1 206 ? 4.557 14.272 -10.501 1.00 94.62 206 ALA A O 1
ATOM 1550 N N . SER A 1 207 ? 2.665 14.792 -9.417 1.00 95.06 207 SER A N 1
ATOM 1551 C CA . SER A 1 207 ? 2.940 16.226 -9.274 1.00 95.06 207 SER A CA 1
ATOM 1552 C C . SER A 1 207 ? 3.628 16.597 -7.952 1.00 95.06 207 SER A C 1
ATOM 1554 O O . SER A 1 207 ? 3.849 17.783 -7.702 1.00 95.06 207 SER A O 1
ATOM 1556 N N . ALA A 1 208 ? 3.960 15.634 -7.084 1.00 95.81 208 ALA A N 1
ATOM 1557 C CA . ALA A 1 208 ? 4.646 15.923 -5.826 1.00 95.81 208 ALA A CA 1
ATOM 1558 C C . ALA A 1 208 ? 6.075 16.437 -6.061 1.00 95.81 208 ALA A C 1
ATOM 1560 O O . ALA A 1 208 ? 6.880 15.848 -6.787 1.00 95.81 208 ALA A O 1
ATOM 1561 N N . SER A 1 209 ? 6.417 17.539 -5.398 1.00 91.88 209 SER A N 1
ATOM 1562 C CA . SER A 1 209 ? 7.599 18.344 -5.718 1.00 91.88 209 SER A CA 1
ATOM 1563 C C . SER A 1 209 ? 8.734 18.234 -4.699 1.00 91.88 209 SER A C 1
ATOM 1565 O O . SER A 1 209 ? 9.859 18.622 -5.018 1.00 91.88 209 SER A O 1
ATOM 1567 N N . SER A 1 210 ? 8.505 17.633 -3.523 1.00 93.50 210 SER A N 1
ATOM 1568 C CA . SER A 1 210 ? 9.538 17.456 -2.486 1.00 93.50 210 SER A CA 1
ATOM 1569 C C . SER A 1 210 ? 9.388 16.161 -1.665 1.00 93.50 210 SER A C 1
ATOM 1571 O O . SER A 1 210 ? 8.319 15.551 -1.652 1.00 93.50 210 SER A O 1
ATOM 1573 N N . GLY A 1 211 ? 10.462 15.754 -0.974 1.00 92.12 211 GLY A N 1
ATOM 1574 C CA . GLY A 1 211 ? 10.596 14.495 -0.219 1.00 92.12 211 GLY A CA 1
ATOM 1575 C C . GLY A 1 211 ? 11.279 13.370 -1.014 1.00 92.12 211 GLY A C 1
ATOM 1576 O O . GLY A 1 211 ? 11.716 13.589 -2.146 1.00 92.12 211 GLY A O 1
ATOM 1577 N N . GLY A 1 212 ? 11.381 12.163 -0.450 1.00 94.00 212 GLY A N 1
ATOM 1578 C CA . GLY A 1 212 ? 11.883 10.989 -1.187 1.00 94.00 212 GLY A CA 1
ATOM 1579 C C . GLY A 1 212 ? 10.951 10.595 -2.340 1.00 94.00 212 GLY A C 1
ATOM 1580 O O . GLY A 1 212 ? 11.386 10.366 -3.466 1.00 94.00 212 GLY A O 1
ATOM 1581 N N . ARG A 1 213 ? 9.641 10.648 -2.079 1.00 96.25 213 ARG A N 1
ATOM 1582 C CA . ARG A 1 213 ? 8.531 10.281 -2.966 1.00 96.25 213 ARG A CA 1
ATOM 1583 C C . ARG A 1 213 ? 8.662 8.888 -3.587 1.00 96.25 213 ARG A C 1
ATOM 1585 O O . ARG A 1 213 ? 8.305 8.692 -4.749 1.00 96.25 213 ARG A O 1
ATOM 1592 N N . HIS A 1 214 ? 9.190 7.931 -2.828 1.00 96.56 214 HIS A N 1
ATOM 1593 C CA . HIS A 1 214 ? 9.395 6.560 -3.296 1.00 96.56 214 HIS A CA 1
ATOM 1594 C C . HIS A 1 214 ? 8.122 5.711 -3.195 1.00 96.56 214 HIS A C 1
ATOM 1596 O O . HIS A 1 214 ? 7.287 5.934 -2.317 1.00 96.56 214 HIS A O 1
ATOM 1602 N N . GLY A 1 215 ? 7.980 4.696 -4.048 1.00 96.50 215 GLY A N 1
ATOM 1603 C CA . GLY A 1 215 ? 6.924 3.695 -3.861 1.00 96.50 215 GLY A CA 1
ATOM 1604 C C . GLY A 1 215 ? 7.225 2.835 -2.632 1.00 96.50 215 GLY A C 1
ATOM 1605 O O . GLY A 1 215 ? 6.475 2.794 -1.658 1.00 96.50 215 GLY A O 1
ATOM 1606 N N . LEU A 1 216 ? 8.393 2.211 -2.637 1.00 92.50 216 LEU A N 1
ATOM 1607 C CA . LEU A 1 216 ? 8.904 1.408 -1.543 1.00 92.50 216 LEU A CA 1
ATOM 1608 C C . LEU A 1 216 ? 10.364 1.753 -1.297 1.00 92.50 216 LEU A C 1
ATOM 1610 O O . LEU A 1 216 ? 11.142 1.842 -2.248 1.00 92.50 216 LEU A O 1
ATOM 16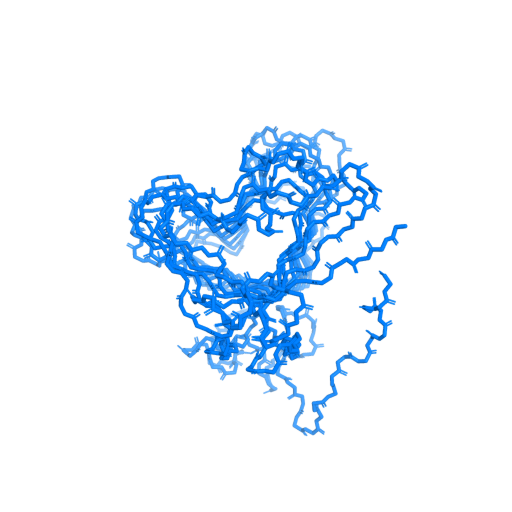14 N N . THR A 1 217 ? 10.744 1.870 -0.027 1.00 89.31 217 THR A N 1
ATOM 1615 C CA . THR A 1 217 ? 12.157 1.929 0.348 1.00 89.31 217 THR A CA 1
ATOM 1616 C C . THR A 1 217 ? 12.498 0.859 1.368 1.00 89.31 217 THR A C 1
ATOM 1618 O O . THR A 1 217 ? 11.802 0.700 2.374 1.00 89.31 217 THR A O 1
ATOM 1621 N N . ALA A 1 218 ? 13.601 0.161 1.121 1.00 82.56 218 ALA A N 1
ATOM 1622 C CA . ALA A 1 218 ? 14.206 -0.753 2.071 1.00 82.56 218 ALA A CA 1
ATOM 1623 C C . ALA A 1 218 ? 15.452 -0.131 2.710 1.00 82.56 218 ALA A C 1
ATOM 1625 O O . ALA A 1 218 ? 16.446 0.115 2.030 1.00 82.56 218 ALA A O 1
ATOM 1626 N N . ASN A 1 219 ? 15.386 0.094 4.024 1.00 78.00 219 ASN A N 1
ATOM 1627 C CA . ASN A 1 219 ? 16.485 0.567 4.871 1.00 78.00 219 ASN A CA 1
ATOM 1628 C C . ASN A 1 219 ? 17.007 -0.531 5.832 1.00 78.00 219 ASN A C 1
ATOM 1630 O O . ASN A 1 219 ? 17.692 -0.216 6.798 1.00 78.00 219 ASN A O 1
ATOM 1634 N N . SER A 1 220 ? 16.609 -1.798 5.664 1.00 66.06 220 SER A N 1
ATOM 1635 C CA . SER A 1 220 ? 16.824 -2.862 6.661 1.00 66.06 220 SER A CA 1
ATOM 1636 C C . SER A 1 220 ? 18.038 -3.757 6.387 1.00 66.06 220 SER A C 1
ATOM 1638 O O . SER A 1 220 ? 18.232 -4.204 5.258 1.00 66.06 220 SER A O 1
ATOM 1640 N N . TRP A 1 221 ? 18.722 -4.189 7.453 1.00 59.16 221 TRP A N 1
ATOM 1641 C CA . TRP A 1 221 ? 19.926 -5.042 7.444 1.00 59.16 221 TRP A CA 1
ATOM 1642 C C . TRP A 1 221 ? 19.643 -6.556 7.302 1.00 59.16 221 TRP A C 1
ATOM 1644 O O . TRP A 1 221 ? 20.520 -7.374 7.576 1.00 59.16 221 TRP A O 1
ATOM 1654 N N . GLN A 1 222 ? 18.417 -6.956 6.951 1.00 59.16 222 GLN A N 1
ATOM 1655 C CA . GLN A 1 222 ? 17.973 -8.355 6.994 1.00 59.16 222 GLN A CA 1
ATOM 1656 C C . GLN A 1 222 ? 17.857 -8.976 5.588 1.00 59.16 222 GLN A C 1
ATOM 1658 O O . GLN A 1 222 ? 17.310 -8.335 4.684 1.00 59.16 222 GLN A O 1
ATOM 1663 N N . PRO A 1 223 ? 18.288 -10.239 5.410 1.00 51.38 223 PRO A N 1
ATOM 1664 C CA . PRO A 1 223 ? 18.104 -10.971 4.164 1.00 51.38 223 PRO A CA 1
ATOM 1665 C C . PRO A 1 223 ? 16.653 -11.472 4.058 1.00 51.38 223 PRO A C 1
ATOM 1667 O O . PRO A 1 223 ? 16.138 -12.041 5.017 1.00 51.38 223 PRO A O 1
ATOM 1670 N N . ALA A 1 224 ? 16.032 -11.317 2.881 1.00 61.81 224 ALA A N 1
ATOM 1671 C CA . ALA A 1 224 ? 14.725 -11.848 2.456 1.00 61.81 224 ALA A CA 1
ATOM 1672 C C . ALA A 1 224 ? 13.535 -10.877 2.453 1.00 61.81 224 ALA A C 1
ATOM 1674 O O . ALA A 1 224 ? 12.510 -11.164 3.047 1.00 61.81 224 ALA A O 1
ATOM 1675 N N . ASN A 1 225 ? 13.576 -9.774 1.708 1.00 75.06 225 ASN A N 1
ATOM 1676 C CA . ASN A 1 225 ? 12.322 -9.087 1.376 1.00 75.06 225 ASN A CA 1
ATOM 1677 C C . ASN A 1 225 ? 11.711 -9.640 0.079 1.00 75.06 225 ASN A C 1
ATOM 1679 O O . ASN A 1 225 ? 12.398 -9.814 -0.926 1.00 75.06 225 ASN A O 1
ATOM 1683 N N . ASN A 1 226 ? 10.406 -9.907 0.100 1.00 79.62 226 ASN A N 1
ATOM 1684 C CA . ASN A 1 226 ? 9.667 -10.469 -1.027 1.00 79.62 226 ASN A CA 1
ATOM 1685 C C . ASN A 1 226 ? 8.650 -9.452 -1.552 1.00 79.62 226 ASN A C 1
ATOM 1687 O O . ASN A 1 226 ? 7.732 -9.060 -0.828 1.00 79.62 226 ASN A O 1
ATOM 1691 N N . TYR A 1 227 ? 8.792 -9.066 -2.821 1.00 85.88 227 TYR A N 1
ATOM 1692 C CA . TYR A 1 227 ? 7.902 -8.134 -3.516 1.00 85.88 227 TYR A CA 1
ATOM 1693 C C . TYR A 1 227 ? 7.339 -8.814 -4.755 1.00 85.88 227 TYR A C 1
ATOM 1695 O O . TYR A 1 227 ? 8.046 -9.005 -5.751 1.00 85.88 227 TYR A O 1
ATOM 1703 N N . LYS A 1 228 ? 6.077 -9.237 -4.672 1.00 89.25 228 LYS A N 1
ATOM 1704 C CA . LYS A 1 228 ? 5.464 -10.088 -5.696 1.00 89.25 228 LYS A CA 1
ATOM 1705 C C . LYS A 1 228 ? 4.140 -9.511 -6.164 1.00 89.25 228 LYS A C 1
ATOM 1707 O O . LYS A 1 228 ? 3.317 -9.105 -5.343 1.00 89.25 228 LYS A O 1
ATOM 1712 N N . ASN A 1 229 ? 3.887 -9.524 -7.469 1.00 92.06 229 ASN A N 1
ATOM 1713 C CA . ASN A 1 229 ? 2.628 -9.034 -8.043 1.00 92.06 229 ASN A CA 1
ATOM 1714 C C . ASN A 1 229 ? 2.299 -7.579 -7.659 1.00 92.06 229 ASN A C 1
ATOM 1716 O O . ASN A 1 229 ? 1.133 -7.224 -7.479 1.00 92.06 229 ASN A O 1
ATOM 1720 N N . LEU A 1 230 ? 3.303 -6.722 -7.484 1.00 94.56 230 LEU A N 1
ATOM 1721 C CA . LEU A 1 230 ? 3.074 -5.316 -7.166 1.00 94.56 230 LEU A CA 1
ATOM 1722 C C . LEU A 1 230 ? 2.755 -4.508 -8.418 1.00 94.56 230 LEU A C 1
ATOM 1724 O O . LEU A 1 230 ? 3.310 -4.765 -9.480 1.00 94.56 230 LEU A O 1
ATOM 1728 N N . THR A 1 231 ? 1.924 -3.482 -8.265 1.00 96.38 231 THR A N 1
ATOM 1729 C CA . THR A 1 231 ? 1.729 -2.435 -9.275 1.00 96.38 231 THR A CA 1
ATOM 1730 C C . THR A 1 231 ? 2.165 -1.108 -8.676 1.00 96.38 231 THR A C 1
ATOM 1732 O O . THR A 1 231 ? 1.553 -0.652 -7.713 1.00 96.38 231 THR A O 1
ATOM 1735 N N . ILE A 1 232 ? 3.232 -0.499 -9.195 1.00 97.50 232 ILE A N 1
ATOM 1736 C CA . ILE A 1 232 ? 3.836 0.718 -8.635 1.00 97.50 232 ILE A CA 1
ATOM 1737 C C . ILE A 1 232 ? 3.855 1.808 -9.699 1.00 97.50 232 ILE A C 1
ATOM 1739 O O . ILE A 1 232 ? 4.541 1.668 -10.716 1.00 97.50 232 ILE A O 1
ATOM 1743 N N . VAL A 1 233 ? 3.111 2.888 -9.451 1.00 96.56 233 VAL A N 1
ATOM 1744 C CA . VAL A 1 233 ? 2.867 3.936 -10.449 1.00 96.56 233 VAL A CA 1
ATOM 1745 C C . VAL A 1 233 ? 2.928 5.343 -9.876 1.00 96.56 233 VAL A C 1
ATOM 1747 O O . VAL A 1 233 ? 2.613 5.568 -8.704 1.00 96.56 233 VAL A O 1
ATOM 1750 N N . ASN A 1 234 ? 3.266 6.306 -10.736 1.00 95.75 234 ASN A N 1
ATOM 1751 C CA . ASN A 1 234 ? 3.165 7.742 -10.465 1.00 95.75 234 ASN A CA 1
ATOM 1752 C C . ASN A 1 234 ? 3.979 8.227 -9.256 1.00 95.75 234 ASN A C 1
ATOM 1754 O O . ASN A 1 234 ? 3.639 9.246 -8.658 1.00 95.75 234 ASN A O 1
ATOM 1758 N N . ASN A 1 235 ? 5.051 7.526 -8.881 1.00 97.38 235 ASN A N 1
ATOM 1759 C CA . ASN A 1 235 ? 5.972 7.995 -7.847 1.00 97.38 235 ASN A CA 1
ATOM 1760 C C . ASN A 1 235 ? 7.020 8.917 -8.478 1.00 97.38 235 ASN A C 1
ATOM 1762 O O . ASN A 1 235 ? 7.707 8.482 -9.401 1.00 97.38 235 ASN A O 1
ATOM 1766 N N . PRO A 1 236 ? 7.177 10.175 -8.022 1.00 96.19 236 PRO A N 1
ATOM 1767 C CA . PRO A 1 236 ? 8.246 11.021 -8.537 1.00 96.19 236 PRO A CA 1
ATOM 1768 C C . PRO A 1 236 ? 9.654 10.586 -8.145 1.00 96.19 236 PRO A C 1
ATOM 1770 O O . PRO A 1 236 ? 10.609 10.906 -8.846 1.00 96.19 236 PRO A O 1
ATOM 1773 N N . GLY A 1 237 ? 9.792 9.879 -7.023 1.00 95.50 237 GLY A N 1
ATOM 1774 C CA . GLY A 1 237 ? 11.031 9.206 -6.666 1.00 95.50 237 GLY A CA 1
ATOM 1775 C C . GLY A 1 237 ? 11.192 7.878 -7.407 1.00 95.50 237 GLY A C 1
ATOM 1776 O O . GLY A 1 237 ? 10.536 7.580 -8.401 1.00 95.50 237 GLY A O 1
ATOM 1777 N N . THR A 1 238 ? 12.084 7.042 -6.896 1.00 94.88 238 THR A N 1
ATOM 1778 C CA . THR A 1 238 ? 12.215 5.643 -7.323 1.00 94.88 238 THR A CA 1
ATOM 1779 C C . THR A 1 238 ? 10.997 4.808 -6.908 1.00 94.88 238 THR A C 1
ATOM 1781 O O . THR A 1 238 ? 10.541 4.914 -5.769 1.00 94.88 238 THR A O 1
ATOM 1784 N N . ALA A 1 239 ? 10.518 3.926 -7.786 1.00 95.94 239 ALA A N 1
ATOM 1785 C CA . ALA A 1 239 ? 9.452 2.980 -7.466 1.00 95.94 239 ALA A CA 1
ATOM 1786 C C . ALA A 1 239 ? 9.865 2.001 -6.348 1.00 95.94 239 ALA A C 1
ATOM 1788 O O . ALA A 1 239 ? 9.161 1.900 -5.345 1.00 95.94 239 ALA A O 1
ATOM 1789 N N . ILE A 1 240 ? 11.022 1.341 -6.484 1.00 92.19 240 ILE A N 1
ATOM 1790 C CA . ILE A 1 240 ? 11.643 0.503 -5.443 1.00 92.19 240 ILE A CA 1
ATOM 1791 C C . ILE A 1 240 ? 13.084 0.956 -5.198 1.00 92.19 240 ILE A C 1
ATOM 1793 O O . ILE A 1 240 ? 13.938 0.809 -6.071 1.00 92.19 240 ILE A O 1
ATOM 1797 N N . HIS A 1 241 ? 13.360 1.494 -4.010 1.00 89.12 241 HIS A N 1
ATOM 1798 C CA . HIS A 1 241 ? 14.682 1.985 -3.606 1.00 89.12 241 HIS A CA 1
ATOM 1799 C C . HIS A 1 241 ? 15.284 1.136 -2.488 1.00 89.12 241 HIS A C 1
ATOM 1801 O O . HIS A 1 241 ? 14.674 0.948 -1.437 1.00 89.12 241 HIS A O 1
ATOM 1807 N N . ILE A 1 242 ? 16.502 0.654 -2.702 1.00 83.50 242 ILE A N 1
ATOM 1808 C CA . ILE A 1 242 ? 17.308 -0.047 -1.706 1.00 83.50 242 ILE A CA 1
ATOM 1809 C C . ILE A 1 242 ? 18.415 0.897 -1.232 1.00 83.50 242 ILE A C 1
ATOM 1811 O O . ILE A 1 242 ? 19.268 1.304 -2.025 1.00 83.50 242 ILE A O 1
ATOM 1815 N N . ASN A 1 243 ? 18.366 1.273 0.047 1.00 79.44 243 ASN A N 1
ATOM 1816 C CA . ASN A 1 243 ? 19.225 2.306 0.622 1.00 79.44 243 ASN A CA 1
ATOM 1817 C C . ASN A 1 243 ? 20.628 1.775 0.987 1.00 79.44 243 ASN A C 1
ATOM 1819 O O . ASN A 1 243 ? 20.797 0.607 1.352 1.00 79.44 243 ASN A O 1
ATOM 1823 N N . ALA A 1 244 ? 21.635 2.651 0.930 1.00 63.75 244 ALA A N 1
ATOM 1824 C CA . ALA A 1 244 ? 23.000 2.381 1.375 1.00 63.75 244 ALA A CA 1
ATOM 1825 C C . ALA A 1 244 ? 23.053 1.985 2.862 1.00 63.75 244 ALA A C 1
ATOM 1827 O O . ALA A 1 244 ? 22.319 2.518 3.692 1.00 63.75 244 ALA A O 1
ATOM 1828 N N . GLY A 1 245 ? 23.967 1.072 3.210 1.00 58.81 245 GLY A N 1
ATOM 1829 C CA . GLY A 1 245 ? 24.150 0.611 4.591 1.00 58.81 245 GLY A CA 1
ATOM 1830 C C . GLY A 1 245 ? 23.292 -0.587 5.008 1.00 58.81 245 GLY A C 1
ATOM 1831 O O . GLY A 1 245 ? 23.197 -0.846 6.193 1.00 58.81 245 GLY A O 1
ATOM 1832 N N . SER A 1 246 ? 22.698 -1.336 4.074 1.00 59.53 246 SER A N 1
ATOM 1833 C CA . SER A 1 246 ? 22.012 -2.615 4.349 1.00 59.53 246 SER A CA 1
ATOM 1834 C C . SER A 1 246 ? 22.846 -3.797 3.817 1.00 59.53 246 SER A C 1
ATOM 1836 O O . SER A 1 246 ? 22.623 -4.231 2.689 1.00 59.53 246 SER A O 1
ATOM 1838 N N . PRO A 1 247 ? 23.849 -4.313 4.554 1.00 47.38 247 PRO A N 1
ATOM 1839 C CA . PRO A 1 247 ? 24.920 -5.126 3.982 1.00 47.38 247 PRO A CA 1
ATOM 1840 C C . PRO A 1 247 ? 24.622 -6.622 3.805 1.00 47.38 247 PRO A C 1
ATOM 1842 O O . PRO A 1 247 ? 25.529 -7.435 3.643 1.00 47.38 247 PRO A O 1
ATOM 1845 N N . SER A 1 248 ? 23.360 -7.032 3.879 1.00 50.41 248 SER A N 1
ATOM 1846 C CA . SER A 1 248 ? 22.972 -8.443 3.785 1.00 50.41 248 SER A CA 1
ATOM 1847 C C . SER A 1 248 ? 21.577 -8.528 3.201 1.00 50.41 248 SER A C 1
ATOM 1849 O O . SER A 1 248 ? 20.601 -8.714 3.925 1.00 50.41 248 SER A O 1
ATOM 1851 N N . TRP A 1 249 ? 21.466 -8.305 1.895 1.00 58.19 249 TRP A N 1
ATOM 1852 C CA . TRP A 1 249 ? 20.166 -8.229 1.251 1.00 58.19 249 TRP A CA 1
ATOM 1853 C C . TRP A 1 249 ? 19.948 -9.377 0.276 1.00 58.19 249 TRP A C 1
ATOM 1855 O O . TRP A 1 249 ? 20.719 -9.575 -0.652 1.00 58.19 249 TRP A O 1
ATOM 1865 N N . TYR A 1 250 ? 18.857 -10.104 0.507 1.00 59.59 250 TYR A N 1
ATOM 1866 C CA . TYR A 1 250 ? 18.206 -10.967 -0.472 1.00 59.59 250 TYR A CA 1
ATOM 1867 C C . TYR A 1 250 ? 16.840 -10.343 -0.737 1.00 59.59 250 TYR A C 1
ATOM 1869 O O . TYR A 1 250 ? 16.063 -10.131 0.201 1.00 59.59 250 TYR A O 1
ATOM 1877 N N . GLY A 1 251 ? 16.585 -9.992 -1.992 1.00 66.19 251 GLY A N 1
ATOM 1878 C CA . GLY A 1 251 ? 15.340 -9.380 -2.427 1.00 66.19 251 GLY A CA 1
ATOM 1879 C C . GLY A 1 251 ? 14.849 -10.037 -3.706 1.00 66.19 251 GLY A C 1
ATOM 1880 O O . GLY A 1 251 ? 15.585 -10.078 -4.693 1.00 66.19 251 GLY A O 1
ATOM 1881 N N . GLU A 1 252 ? 13.612 -10.530 -3.694 1.00 76.06 252 GLU A N 1
ATOM 1882 C CA . GLU A 1 252 ? 12.946 -11.024 -4.899 1.00 76.06 252 GLU A CA 1
ATOM 1883 C C . GLU A 1 252 ? 11.888 -10.025 -5.358 1.00 76.06 252 GLU A C 1
ATOM 1885 O O . GLU A 1 252 ? 10.864 -9.832 -4.697 1.00 76.06 252 GLU A O 1
ATOM 1890 N N . GLY A 1 253 ? 12.131 -9.408 -6.512 1.00 82.75 253 GLY A N 1
ATOM 1891 C CA . GLY A 1 253 ? 11.119 -8.679 -7.263 1.00 82.75 253 GLY A CA 1
ATOM 1892 C C . GLY A 1 253 ? 10.546 -9.599 -8.330 1.00 82.75 253 GLY A C 1
ATOM 1893 O O . GLY A 1 253 ? 11.131 -9.716 -9.407 1.00 82.75 253 GLY A O 1
ATOM 1894 N N . LEU A 1 254 ? 9.430 -10.268 -8.042 1.00 88.19 254 LEU A N 1
ATOM 1895 C CA . LEU A 1 2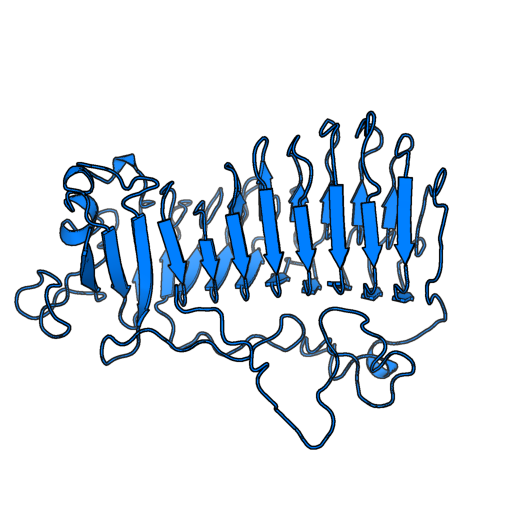54 ? 8.803 -11.190 -8.989 1.00 88.19 254 LEU A CA 1
ATOM 1896 C C . LEU A 1 254 ? 7.515 -10.604 -9.542 1.00 88.19 254 LEU A C 1
ATOM 1898 O O . LEU A 1 254 ? 6.681 -10.127 -8.773 1.00 88.19 254 LEU A O 1
ATOM 1902 N N . THR A 1 255 ? 7.346 -10.691 -10.860 1.00 92.12 255 THR A N 1
ATOM 1903 C CA . THR A 1 255 ? 6.061 -10.426 -11.514 1.00 92.12 255 THR A CA 1
ATOM 1904 C C . THR A 1 255 ? 5.463 -9.081 -11.102 1.00 92.12 255 THR A C 1
ATOM 1906 O O . THR A 1 255 ? 4.278 -8.972 -10.837 1.00 92.12 255 THR A O 1
ATOM 1909 N N . ASN A 1 256 ? 6.277 -8.029 -10.983 1.00 94.75 256 ASN A N 1
ATOM 1910 C CA . ASN A 1 256 ? 5.800 -6.687 -10.644 1.00 94.75 256 ASN A CA 1
ATOM 1911 C C . ASN A 1 256 ? 5.606 -5.846 -11.904 1.00 94.75 256 ASN A C 1
ATOM 1913 O O . ASN A 1 256 ? 6.357 -5.984 -12.865 1.00 94.75 256 ASN A O 1
ATOM 1917 N N . SER A 1 257 ? 4.658 -4.918 -11.871 1.00 96.56 257 SER A N 1
ATOM 1918 C CA . SER A 1 257 ? 4.489 -3.869 -12.873 1.00 96.56 257 SER A CA 1
ATOM 1919 C C . SER A 1 257 ? 4.906 -2.519 -12.295 1.00 96.56 257 SER A C 1
ATOM 1921 O O . SER A 1 257 ? 4.244 -1.962 -11.421 1.00 96.56 257 SER A O 1
ATOM 1923 N N . ILE A 1 258 ? 6.026 -1.995 -12.783 1.00 96.94 258 ILE A N 1
ATOM 1924 C CA . ILE A 1 258 ? 6.651 -0.741 -12.361 1.00 96.94 258 ILE A CA 1
ATOM 1925 C C . ILE A 1 258 ? 6.553 0.244 -13.524 1.00 96.94 258 ILE A C 1
ATOM 1927 O O . ILE A 1 258 ? 7.326 0.172 -14.486 1.00 96.94 258 ILE A O 1
ATOM 1931 N N . LEU A 1 259 ? 5.561 1.130 -13.452 1.00 95.19 259 LEU A N 1
ATOM 1932 C CA . LEU A 1 259 ? 5.086 1.888 -14.606 1.00 95.19 259 LEU A CA 1
ATOM 1933 C C . LEU A 1 259 ? 5.084 3.387 -14.315 1.00 95.19 259 LEU A C 1
ATOM 1935 O O . LEU A 1 259 ? 4.595 3.806 -13.269 1.00 95.19 259 LEU A O 1
ATOM 1939 N N . SER A 1 260 ? 5.556 4.198 -15.260 1.00 94.56 260 SER A N 1
ATOM 1940 C CA . SER A 1 260 ? 5.299 5.649 -15.274 1.00 94.56 260 SER A CA 1
ATOM 1941 C C . SER A 1 260 ? 5.672 6.374 -13.970 1.00 94.56 260 SER A C 1
ATOM 1943 O O . SER A 1 260 ? 4.937 7.232 -13.482 1.00 94.56 260 SER A O 1
ATOM 1945 N N . ASN A 1 261 ? 6.801 6.005 -13.359 1.00 97.06 261 ASN A N 1
ATOM 1946 C CA . ASN A 1 261 ? 7.349 6.729 -12.210 1.00 97.06 261 ASN A CA 1
ATOM 1947 C C . ASN A 1 261 ? 8.266 7.857 -12.716 1.00 97.06 261 ASN A C 1
ATOM 1949 O O . ASN A 1 261 ? 9.095 7.623 -13.595 1.00 97.06 261 ASN A O 1
ATOM 1953 N N . ASN A 1 262 ? 8.179 9.072 -12.154 1.00 94.62 262 ASN A N 1
ATOM 1954 C CA . ASN A 1 262 ? 9.009 10.204 -12.614 1.00 94.62 262 ASN A CA 1
ATOM 1955 C C . ASN A 1 262 ? 10.469 10.132 -12.122 1.00 94.62 262 ASN A C 1
ATOM 1957 O O . ASN A 1 262 ? 11.242 11.062 -12.349 1.00 94.62 262 ASN A O 1
ATOM 1961 N N . GLY A 1 263 ? 10.852 9.031 -11.473 1.00 94.31 263 GLY A N 1
ATOM 1962 C CA . GLY A 1 263 ? 12.228 8.697 -11.132 1.00 94.31 263 GLY A CA 1
ATOM 1963 C C . GLY A 1 263 ? 12.708 7.434 -11.849 1.00 94.31 263 GLY A C 1
ATOM 1964 O O . GLY A 1 263 ? 12.666 7.326 -13.077 1.00 94.31 263 GLY A O 1
ATOM 1965 N N . ARG A 1 264 ? 13.228 6.490 -11.064 1.00 94.38 264 ARG A N 1
ATOM 1966 C CA . ARG A 1 264 ? 13.741 5.185 -11.513 1.00 94.38 264 ARG A CA 1
ATOM 1967 C C . ARG A 1 264 ? 12.718 4.092 -11.226 1.00 94.38 264 ARG A C 1
ATOM 1969 O O . ARG A 1 264 ? 11.959 4.212 -10.264 1.00 94.38 264 ARG A O 1
ATOM 1976 N N . GLY A 1 265 ? 12.737 3.002 -11.987 1.00 95.12 265 GLY A N 1
ATOM 1977 C CA . GLY A 1 265 ? 11.931 1.825 -11.657 1.00 95.12 265 GLY A CA 1
ATOM 1978 C C . GLY A 1 265 ? 12.452 1.128 -10.394 1.00 95.12 265 GLY A C 1
ATOM 1979 O O . GLY A 1 265 ? 11.791 1.103 -9.357 1.00 95.12 265 GLY A O 1
ATOM 1980 N N . TYR A 1 266 ? 13.679 0.623 -10.463 1.00 90.75 266 TYR A N 1
ATOM 1981 C CA . TYR A 1 266 ? 14.379 -0.041 -9.367 1.00 90.75 266 TYR A CA 1
ATOM 1982 C C . TYR A 1 266 ? 15.759 0.586 -9.177 1.00 90.75 266 TYR A C 1
ATOM 1984 O O . TYR A 1 266 ? 16.471 0.810 -10.156 1.00 90.75 266 TYR A O 1
ATOM 1992 N N . TYR A 1 267 ? 16.148 0.876 -7.938 1.00 88.56 267 TYR A N 1
ATOM 1993 C CA . TYR A 1 267 ? 17.430 1.513 -7.647 1.00 88.56 267 TYR A CA 1
ATOM 1994 C C . TYR A 1 267 ? 18.084 0.952 -6.388 1.00 88.56 267 TYR A C 1
ATOM 1996 O O . TYR A 1 267 ? 17.424 0.829 -5.355 1.00 88.56 267 TYR A O 1
ATOM 2004 N N . VAL A 1 268 ? 19.385 0.677 -6.469 1.00 82.69 268 VAL A N 1
ATOM 2005 C CA . VAL A 1 268 ? 20.229 0.265 -5.336 1.00 82.69 268 VAL A CA 1
ATOM 2006 C C . VAL A 1 268 ? 21.367 1.261 -5.168 1.00 82.69 268 VAL A C 1
ATOM 2008 O O . VAL A 1 268 ? 22.087 1.526 -6.129 1.00 82.69 268 VAL A O 1
ATOM 2011 N N . ASP A 1 269 ? 21.566 1.786 -3.960 1.00 80.38 269 ASP A N 1
ATOM 2012 C CA . ASP A 1 269 ? 22.627 2.766 -3.719 1.00 80.38 269 ASP A CA 1
ATOM 2013 C C . ASP A 1 269 ? 24.062 2.198 -3.884 1.00 80.38 269 ASP A C 1
ATOM 2015 O O . ASP A 1 269 ? 24.321 1.045 -3.536 1.00 80.38 269 ASP A O 1
ATOM 2019 N N . PRO A 1 270 ? 25.044 3.019 -4.324 1.00 72.00 270 PRO A N 1
ATOM 2020 C CA . PRO A 1 270 ? 26.459 2.644 -4.512 1.00 72.00 270 PRO A CA 1
ATOM 2021 C C . PRO A 1 270 ? 27.185 2.051 -3.301 1.00 72.00 270 PRO A C 1
ATOM 2023 O O . PRO A 1 270 ? 28.144 1.305 -3.478 1.00 72.00 270 PRO A O 1
ATOM 2026 N N . ASN A 1 271 ? 26.742 2.366 -2.082 1.00 64.75 271 ASN A N 1
ATOM 2027 C CA . ASN A 1 271 ? 27.378 1.938 -0.830 1.00 64.75 271 ASN A CA 1
ATOM 2028 C C . ASN A 1 271 ? 26.561 0.877 -0.072 1.00 64.75 271 ASN A C 1
ATOM 2030 O O . ASN A 1 271 ? 26.773 0.656 1.123 1.00 64.75 271 ASN A O 1
ATOM 2034 N N . ALA A 1 272 ? 25.604 0.221 -0.732 1.00 60.88 272 ALA A N 1
ATOM 2035 C CA . ALA A 1 272 ? 25.029 -1.014 -0.217 1.00 60.88 272 ALA A CA 1
ATOM 2036 C C . ALA A 1 272 ? 26.095 -2.122 -0.327 1.00 60.88 272 ALA A C 1
ATOM 2038 O O . ALA A 1 272 ? 26.263 -2.742 -1.366 1.00 60.88 272 ALA A O 1
ATOM 2039 N N . SER A 1 273 ? 26.895 -2.310 0.725 1.00 52.56 273 SER A N 1
ATOM 2040 C CA . SER A 1 273 ? 27.925 -3.354 0.789 1.00 52.56 273 SER A CA 1
ATOM 2041 C C . SER A 1 273 ? 27.267 -4.730 0.895 1.00 52.56 273 SER A C 1
ATOM 2043 O O . SER A 1 273 ? 27.040 -5.183 2.009 1.00 52.56 273 SER A O 1
ATOM 2045 N N . ILE A 1 274 ? 26.977 -5.414 -0.211 1.00 56.03 274 ILE A N 1
ATOM 2046 C CA . ILE A 1 274 ? 26.424 -6.782 -0.204 1.00 56.03 274 ILE A CA 1
ATOM 2047 C C . ILE A 1 274 ? 27.540 -7.778 0.182 1.00 56.03 274 ILE A C 1
ATOM 2049 O O . ILE A 1 274 ? 27.995 -8.589 -0.615 1.00 56.03 274 ILE A O 1
ATOM 2053 N N . ALA A 1 275 ? 28.061 -7.685 1.408 1.00 44.62 275 ALA A N 1
ATOM 2054 C CA . ALA A 1 275 ? 29.161 -8.522 1.867 1.00 44.62 275 ALA A CA 1
ATOM 2055 C C . ALA A 1 275 ? 28.653 -9.959 2.090 1.00 44.62 275 ALA A C 1
ATOM 2057 O O . ALA A 1 275 ? 28.097 -10.287 3.137 1.00 44.62 275 ALA A O 1
ATOM 2058 N N . GLY A 1 276 ? 28.837 -10.817 1.081 1.00 51.00 276 GLY A N 1
ATOM 2059 C CA . GLY A 1 276 ? 28.652 -12.272 1.164 1.00 51.00 276 GLY A CA 1
ATOM 2060 C C . GLY A 1 276 ? 27.244 -12.808 0.873 1.00 51.00 276 GLY A C 1
ATOM 2061 O O . GLY A 1 276 ? 26.872 -13.826 1.451 1.00 51.00 276 GLY A O 1
ATOM 2062 N N . SER A 1 277 ? 26.431 -12.145 0.043 1.00 50.72 277 SER A N 1
ATOM 2063 C CA . SER A 1 277 ? 24.972 -12.364 0.019 1.00 50.72 277 SER A CA 1
ATOM 2064 C C . SER A 1 277 ? 24.405 -12.882 -1.311 1.00 50.72 277 SER A C 1
ATOM 2066 O O . SER A 1 277 ? 24.900 -12.578 -2.386 1.00 50.72 277 SER A O 1
ATOM 2068 N N . ILE A 1 278 ? 23.325 -13.652 -1.192 1.00 56.44 278 ILE A N 1
ATOM 2069 C CA . ILE A 1 278 ? 22.462 -14.209 -2.244 1.00 56.44 278 ILE A CA 1
ATOM 2070 C C . ILE A 1 278 ? 22.041 -13.120 -3.265 1.00 56.44 278 ILE A C 1
ATOM 2072 O O . ILE A 1 278 ? 21.697 -12.018 -2.833 1.00 56.44 278 ILE A O 1
ATOM 2076 N N . PRO A 1 279 ? 21.993 -13.411 -4.581 1.00 69.31 279 PRO A N 1
ATOM 2077 C CA . PRO A 1 279 ? 21.694 -12.429 -5.629 1.00 69.31 279 PRO A CA 1
ATOM 2078 C C . PRO A 1 279 ? 20.319 -11.764 -5.488 1.00 69.31 279 PRO A C 1
ATOM 2080 O O . PRO A 1 279 ? 19.318 -12.413 -5.167 1.00 69.31 279 PRO A O 1
ATOM 2083 N N . ILE A 1 280 ? 20.241 -10.471 -5.828 1.00 77.56 280 ILE A N 1
ATOM 2084 C CA . ILE A 1 280 ? 18.954 -9.795 -6.060 1.00 77.56 280 ILE A CA 1
ATOM 2085 C C . ILE A 1 280 ? 18.353 -10.380 -7.334 1.00 77.56 280 ILE A C 1
ATOM 2087 O O . ILE A 1 280 ? 18.956 -10.281 -8.400 1.00 77.56 280 ILE A O 1
ATOM 2091 N N . THR A 1 281 ? 17.150 -10.944 -7.247 1.00 82.25 281 THR A N 1
ATOM 2092 C CA . THR A 1 281 ? 16.465 -11.506 -8.417 1.00 82.25 281 THR A CA 1
ATOM 2093 C C . THR A 1 281 ? 15.282 -10.636 -8.800 1.00 82.25 281 THR A C 1
ATOM 2095 O O . THR A 1 281 ? 14.300 -10.534 -8.063 1.00 82.25 281 THR A O 1
ATOM 2098 N N . LEU A 1 282 ? 15.358 -10.039 -9.987 1.00 87.31 282 LEU A N 1
ATOM 2099 C CA . LEU A 1 282 ? 14.227 -9.402 -10.647 1.00 87.31 282 LEU A CA 1
ATOM 2100 C C . LEU A 1 282 ? 13.778 -10.314 -11.783 1.00 87.31 282 LEU A C 1
ATOM 2102 O O . LEU A 1 282 ? 14.480 -10.444 -12.790 1.00 87.31 282 LEU A O 1
ATOM 2106 N N . SER A 1 283 ? 12.625 -10.964 -11.612 1.00 89.94 283 SER A N 1
ATOM 2107 C CA . SER A 1 283 ? 12.105 -11.909 -12.598 1.00 89.94 283 SER A CA 1
ATOM 2108 C C . SER A 1 283 ? 10.666 -11.638 -13.016 1.00 89.94 283 SER A C 1
ATOM 2110 O O . SER A 1 283 ? 9.799 -11.427 -12.172 1.00 89.94 283 SER A O 1
ATOM 2112 N N . GLY A 1 284 ? 10.395 -11.705 -14.320 1.00 92.50 284 GLY A N 1
ATOM 2113 C CA . GLY A 1 284 ? 9.040 -11.568 -14.861 1.00 92.50 284 GLY A CA 1
ATOM 2114 C C . GLY A 1 284 ? 8.428 -10.186 -14.634 1.00 92.50 284 GLY A C 1
ATOM 2115 O O . GLY A 1 284 ? 7.216 -10.054 -14.602 1.00 92.50 284 GLY A O 1
ATOM 2116 N N . ASN A 1 285 ? 9.217 -9.136 -14.414 1.00 94.44 285 ASN A N 1
ATOM 2117 C CA . ASN A 1 285 ? 8.675 -7.800 -14.166 1.00 94.44 285 ASN A CA 1
ATOM 2118 C C . ASN A 1 285 ? 8.350 -7.074 -15.476 1.00 94.44 285 ASN A C 1
ATOM 2120 O O . ASN A 1 285 ? 9.022 -7.265 -16.485 1.00 94.44 285 ASN A O 1
ATOM 2124 N N . MET A 1 286 ? 7.358 -6.193 -15.432 1.00 95.88 286 MET A N 1
ATOM 2125 C CA . MET A 1 286 ? 7.051 -5.193 -16.447 1.00 95.88 286 MET A CA 1
ATOM 2126 C C . MET A 1 286 ? 7.572 -3.834 -15.965 1.00 95.88 286 MET A C 1
ATOM 2128 O O . MET A 1 286 ? 7.024 -3.274 -15.022 1.00 95.88 286 MET A O 1
ATOM 2132 N N . ILE A 1 287 ? 8.636 -3.303 -16.570 1.00 96.12 287 ILE A N 1
ATOM 2133 C CA . ILE A 1 287 ? 9.312 -2.070 -16.135 1.00 96.12 287 ILE A CA 1
ATOM 2134 C C . ILE A 1 287 ? 9.339 -1.076 -17.299 1.00 96.12 287 ILE A C 1
ATOM 2136 O O . ILE A 1 287 ? 10.184 -1.163 -18.194 1.00 96.12 287 ILE A O 1
ATOM 2140 N N . THR A 1 288 ? 8.399 -0.128 -17.304 1.00 95.75 288 THR A N 1
ATOM 2141 C CA . THR A 1 288 ? 8.214 0.787 -18.440 1.00 95.75 288 THR A CA 1
ATOM 2142 C C . THR A 1 288 ? 7.866 2.211 -18.043 1.00 95.75 288 THR A C 1
ATOM 2144 O O . THR A 1 288 ? 7.242 2.451 -17.015 1.00 95.75 288 THR A O 1
ATOM 2147 N N . GLY A 1 289 ? 8.218 3.173 -18.897 1.00 95.25 289 GLY A N 1
ATOM 2148 C CA . GLY A 1 289 ? 7.753 4.554 -18.766 1.00 95.25 289 GLY A CA 1
ATOM 2149 C C . GLY A 1 289 ? 8.369 5.313 -17.593 1.00 95.25 289 GLY A C 1
ATOM 2150 O O . GLY A 1 289 ? 7.893 6.394 -17.265 1.00 95.25 289 GLY A O 1
ATOM 2151 N N . ASN A 1 290 ? 9.394 4.767 -16.930 1.00 97.25 290 ASN A N 1
ATOM 2152 C CA . ASN A 1 290 ? 10.061 5.471 -15.838 1.00 97.25 290 ASN A CA 1
ATOM 2153 C C . ASN A 1 290 ? 10.937 6.591 -16.419 1.00 97.25 290 ASN A C 1
ATOM 2155 O O . ASN A 1 290 ? 11.587 6.392 -17.444 1.00 97.25 290 ASN A O 1
ATOM 2159 N N . ALA A 1 291 ? 10.974 7.767 -15.790 1.00 96.19 291 ALA A N 1
ATOM 2160 C CA . ALA A 1 291 ? 11.596 8.954 -16.392 1.00 96.19 291 ALA A CA 1
ATOM 2161 C C . ALA A 1 291 ? 13.112 8.834 -16.611 1.00 96.19 291 ALA A C 1
ATOM 2163 O O . ALA A 1 291 ? 13.666 9.536 -17.454 1.00 96.19 291 ALA A O 1
ATOM 2164 N N . THR A 1 292 ? 13.785 7.962 -15.859 1.00 94.44 292 THR A N 1
ATOM 2165 C CA . THR A 1 292 ? 15.230 7.732 -15.986 1.00 94.44 292 THR A CA 1
ATOM 2166 C C . THR A 1 292 ? 15.518 6.276 -16.342 1.00 94.44 292 THR A C 1
ATOM 2168 O O . THR A 1 292 ? 15.244 5.851 -17.462 1.00 94.44 292 THR A O 1
ATOM 2171 N N . TYR A 1 293 ? 16.059 5.498 -15.410 1.00 94.25 293 TYR A N 1
ATOM 2172 C CA . TYR A 1 293 ? 16.397 4.101 -15.627 1.00 94.25 293 TYR A CA 1
ATOM 2173 C C . TYR A 1 293 ? 15.252 3.170 -15.232 1.00 94.25 293 TYR A C 1
ATOM 2175 O O . TYR A 1 293 ? 14.570 3.405 -14.229 1.00 94.25 293 TYR A O 1
ATOM 2183 N N . GLY A 1 294 ? 15.086 2.073 -15.974 1.00 94.00 294 GLY A N 1
ATOM 2184 C CA . GLY A 1 294 ? 14.266 0.950 -15.519 1.00 94.00 294 GLY A CA 1
ATOM 2185 C C . GLY A 1 294 ? 14.872 0.317 -14.264 1.00 94.00 294 GLY A C 1
ATOM 2186 O O . GLY A 1 294 ? 14.219 0.257 -13.224 1.00 94.00 294 GLY A O 1
ATOM 2187 N N . VAL A 1 295 ? 16.146 -0.076 -14.335 1.00 90.62 295 VAL A N 1
ATOM 2188 C CA . VAL A 1 295 ? 16.951 -0.563 -13.200 1.00 90.62 295 VAL A CA 1
ATOM 2189 C C . VAL A 1 295 ? 18.287 0.183 -13.148 1.00 90.62 295 VAL A C 1
ATOM 2191 O O . VAL A 1 295 ? 19.032 0.197 -14.121 1.00 90.62 295 VAL A O 1
ATOM 2194 N N . GLU A 1 296 ? 18.643 0.764 -12.007 1.00 88.06 296 GLU A N 1
ATOM 2195 C CA . GLU A 1 296 ? 19.981 1.322 -11.783 1.00 88.06 296 GLU A CA 1
ATOM 2196 C C . GLU A 1 29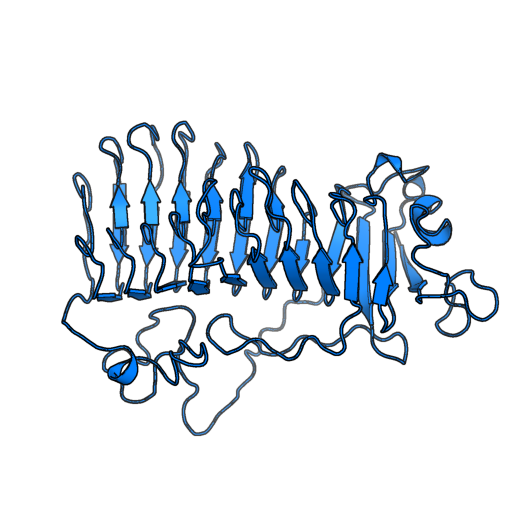6 ? 20.628 0.690 -10.552 1.00 88.06 296 GLU A C 1
ATOM 2198 O O . GLU A 1 296 ? 20.057 0.678 -9.461 1.00 88.06 296 GLU A O 1
ATOM 2203 N N . LEU A 1 297 ? 21.837 0.165 -10.736 1.00 81.25 297 LEU A N 1
ATOM 2204 C CA . LEU A 1 297 ? 22.606 -0.461 -9.671 1.00 81.25 297 LEU A CA 1
ATOM 2205 C C . LEU A 1 297 ? 23.784 0.430 -9.271 1.00 81.25 297 LEU A C 1
ATOM 2207 O O . LEU A 1 297 ? 24.480 1.010 -10.101 1.00 81.25 297 LEU A O 1
ATOM 2211 N N . GLY A 1 298 ? 24.027 0.523 -7.973 1.00 74.38 298 GLY A N 1
ATOM 2212 C CA . GLY A 1 298 ? 25.247 1.083 -7.415 1.00 74.38 298 GLY A CA 1
ATOM 2213 C C . GLY A 1 298 ? 26.511 0.306 -7.813 1.00 74.38 298 GLY A C 1
ATOM 2214 O O . GLY A 1 298 ? 26.442 -0.853 -8.218 1.00 74.38 298 GLY A O 1
ATOM 2215 N N . THR A 1 299 ? 27.680 0.930 -7.666 1.00 66.62 299 THR A N 1
ATOM 2216 C CA . THR A 1 299 ? 28.976 0.429 -8.169 1.00 66.62 299 THR A CA 1
ATOM 2217 C C . THR A 1 299 ? 29.555 -0.786 -7.436 1.00 66.62 299 THR A C 1
ATOM 2219 O O . THR A 1 299 ? 30.488 -1.386 -7.954 1.00 66.62 299 THR A O 1
ATOM 2222 N N . ASN A 1 300 ? 29.024 -1.153 -6.264 1.00 62.66 300 ASN A N 1
ATOM 2223 C CA . ASN A 1 300 ? 29.542 -2.235 -5.409 1.00 62.66 300 ASN A CA 1
ATOM 2224 C C . ASN A 1 300 ? 28.540 -3.396 -5.234 1.00 62.66 300 ASN A C 1
ATOM 2226 O O . ASN A 1 300 ? 28.515 -4.043 -4.190 1.00 62.66 300 ASN A O 1
ATOM 2230 N N . ASN A 1 301 ? 27.653 -3.614 -6.210 1.00 63.38 301 ASN A N 1
ATOM 2231 C CA . ASN A 1 301 ? 26.684 -4.708 -6.155 1.00 63.38 301 ASN A CA 1
ATOM 2232 C C . ASN A 1 301 ? 27.264 -5.957 -6.830 1.00 63.38 301 ASN A C 1
ATOM 2234 O O . ASN A 1 301 ? 27.481 -5.965 -8.044 1.00 63.38 301 ASN A O 1
ATOM 2238 N N . ASP A 1 302 ? 27.507 -7.000 -6.037 1.00 54.97 302 ASP A N 1
ATOM 2239 C CA . ASP A 1 302 ? 28.273 -8.170 -6.473 1.00 54.97 302 ASP A CA 1
ATOM 2240 C C . ASP A 1 302 ? 27.451 -9.200 -7.270 1.00 54.97 302 ASP A C 1
ATOM 2242 O O . ASP A 1 302 ? 28.042 -9.948 -8.044 1.00 54.97 302 ASP A O 1
ATOM 2246 N N . GLU A 1 303 ? 26.110 -9.222 -7.171 1.00 72.00 303 GLU A N 1
ATOM 2247 C CA . GLU A 1 303 ? 25.286 -10.126 -7.992 1.00 72.00 303 GLU A CA 1
ATOM 2248 C C . GLU A 1 303 ? 23.806 -9.692 -8.123 1.00 72.00 303 GLU A C 1
ATOM 2250 O O . GLU A 1 303 ? 23.049 -9.661 -7.147 1.00 72.00 303 GLU A O 1
ATOM 2255 N N . VAL A 1 304 ? 23.361 -9.383 -9.350 1.00 75.62 304 VAL A N 1
ATOM 2256 C CA . VAL A 1 304 ? 21.944 -9.110 -9.676 1.00 75.62 304 VAL A CA 1
ATOM 2257 C C . VAL A 1 304 ? 21.516 -9.944 -10.878 1.00 75.62 304 VAL A C 1
ATOM 2259 O O . VAL A 1 304 ? 22.224 -10.006 -11.880 1.00 75.62 304 VAL A O 1
ATOM 2262 N N . TRP A 1 305 ? 20.348 -10.578 -10.802 1.00 81.81 305 TRP A N 1
ATOM 2263 C CA . TRP A 1 305 ? 19.774 -11.401 -11.866 1.00 81.81 305 TRP A CA 1
ATOM 2264 C C . TRP A 1 305 ? 18.548 -10.719 -12.467 1.00 81.81 305 TRP A C 1
ATOM 2266 O O . TRP A 1 305 ? 17.575 -10.431 -11.768 1.00 81.81 305 TRP A O 1
ATOM 2276 N N . LEU A 1 306 ? 18.587 -10.483 -13.781 1.00 86.06 306 LEU A N 1
ATOM 2277 C CA . LEU A 1 306 ? 17.491 -9.881 -14.540 1.00 86.06 306 LEU A CA 1
ATOM 2278 C C . LEU A 1 306 ? 16.926 -10.922 -15.515 1.00 86.06 306 LEU A C 1
ATOM 2280 O O . LEU A 1 306 ? 17.456 -11.114 -16.614 1.00 86.06 306 LEU A O 1
ATOM 2284 N N . LEU A 1 307 ? 15.851 -11.596 -15.110 1.00 88.12 307 LEU A N 1
ATOM 2285 C CA . LEU A 1 307 ? 15.313 -12.772 -15.794 1.00 88.12 307 LEU A CA 1
ATOM 2286 C C . LEU A 1 307 ? 13.899 -12.529 -16.335 1.00 88.12 307 LEU A C 1
ATOM 2288 O O . LEU A 1 307 ? 12.993 -12.164 -15.600 1.00 88.12 307 LEU A O 1
ATOM 2292 N N . ASN A 1 308 ? 13.659 -12.781 -17.617 1.00 90.62 308 ASN A N 1
ATOM 2293 C CA . ASN A 1 308 ? 12.330 -12.734 -18.242 1.00 90.62 308 ASN A CA 1
ATOM 2294 C C . ASN A 1 308 ? 11.548 -11.433 -17.997 1.00 90.62 308 ASN A C 1
ATOM 2296 O O . ASN A 1 308 ? 10.320 -11.438 -18.014 1.00 90.62 308 ASN A O 1
ATOM 2300 N N . ASN A 1 309 ? 12.234 -10.314 -17.763 1.00 92.75 309 ASN A N 1
ATOM 2301 C CA . ASN A 1 309 ? 11.566 -9.035 -17.567 1.00 92.75 309 ASN A CA 1
ATOM 2302 C C . ASN A 1 309 ? 11.260 -8.391 -18.916 1.00 92.75 309 ASN A C 1
ATOM 2304 O O . ASN A 1 309 ? 11.988 -8.568 -19.894 1.00 92.75 309 ASN A O 1
ATOM 2308 N N . ARG A 1 310 ? 10.213 -7.580 -18.946 1.00 94.69 310 ARG A N 1
ATOM 2309 C CA . ARG A 1 310 ? 9.885 -6.673 -20.032 1.00 94.69 310 ARG A CA 1
ATOM 2310 C C . ARG A 1 310 ? 10.322 -5.264 -19.650 1.00 94.69 310 ARG A C 1
ATOM 2312 O O . ARG A 1 310 ? 9.769 -4.684 -18.722 1.00 94.69 310 ARG A O 1
ATOM 2319 N N . PHE A 1 311 ? 11.279 -4.715 -20.389 1.00 95.00 311 PHE A N 1
ATOM 2320 C CA . PHE A 1 311 ? 11.695 -3.320 -20.280 1.00 95.00 311 PHE A CA 1
ATOM 2321 C C . PHE A 1 311 ? 11.349 -2.567 -21.553 1.00 95.00 311 PHE A C 1
ATOM 2323 O O . PHE A 1 311 ? 11.548 -3.100 -22.641 1.00 95.00 311 PHE A O 1
ATOM 2330 N N . ARG A 1 312 ? 10.828 -1.348 -21.441 1.00 94.62 312 ARG A N 1
ATOM 2331 C CA . ARG A 1 312 ? 10.708 -0.428 -22.580 1.00 94.62 312 ARG A CA 1
ATOM 2332 C C . ARG A 1 312 ? 10.449 0.991 -22.108 1.00 94.62 312 ARG A C 1
ATOM 2334 O O . ARG A 1 312 ? 9.957 1.202 -21.007 1.00 94.62 312 ARG A O 1
ATOM 2341 N N . ASN A 1 313 ? 10.679 1.963 -22.985 1.00 94.50 313 ASN A N 1
ATOM 2342 C CA . ASN A 1 313 ? 10.251 3.353 -22.806 1.00 94.50 313 ASN A CA 1
ATOM 2343 C C . ASN A 1 313 ? 10.712 3.980 -21.473 1.00 94.50 313 ASN A C 1
ATOM 2345 O O . ASN A 1 313 ? 10.039 4.864 -20.950 1.00 94.50 313 ASN A O 1
ATOM 2349 N N . ASN A 1 314 ? 11.828 3.517 -20.902 1.00 95.94 314 ASN A N 1
ATOM 2350 C CA . ASN A 1 314 ? 12.475 4.188 -19.778 1.00 95.94 314 ASN A CA 1
ATOM 2351 C C . ASN A 1 314 ? 13.324 5.345 -20.334 1.00 95.94 314 ASN A C 1
ATOM 2353 O O . ASN A 1 314 ? 14.003 5.181 -21.347 1.00 95.94 314 ASN A O 1
ATOM 2357 N N . GLY A 1 315 ? 13.240 6.527 -19.724 1.00 95.06 315 GLY A N 1
ATOM 2358 C CA . GLY A 1 315 ? 13.669 7.780 -20.352 1.00 95.06 315 GLY A CA 1
ATOM 2359 C C . GLY A 1 315 ? 15.173 7.912 -20.604 1.00 95.06 315 GLY A C 1
ATOM 2360 O O . GLY A 1 315 ? 15.566 8.582 -21.555 1.00 95.06 315 GLY A O 1
ATOM 2361 N N . THR A 1 316 ? 16.021 7.278 -19.790 1.00 95.00 316 THR A N 1
ATOM 2362 C CA . THR A 1 316 ? 17.483 7.271 -19.988 1.00 95.00 316 THR A CA 1
ATOM 2363 C C . THR A 1 316 ? 17.964 5.957 -20.592 1.00 95.00 316 THR A C 1
ATOM 2365 O O . THR A 1 316 ? 18.613 5.966 -21.634 1.00 95.00 316 THR A O 1
ATOM 2368 N N . ALA A 1 317 ? 17.656 4.831 -19.947 1.00 92.44 317 ALA A N 1
ATOM 2369 C CA . ALA A 1 317 ? 17.924 3.489 -20.459 1.00 92.44 317 ALA A CA 1
ATOM 2370 C C . ALA A 1 317 ? 17.101 2.456 -19.679 1.00 92.44 317 ALA A C 1
ATOM 2372 O O . ALA A 1 317 ? 16.638 2.715 -18.568 1.00 92.44 317 ALA A O 1
ATOM 2373 N N . ASP A 1 318 ? 16.968 1.248 -20.213 1.00 91.12 318 ASP A N 1
ATOM 2374 C CA . ASP A 1 318 ? 16.296 0.165 -19.492 1.00 91.12 318 ASP A CA 1
ATOM 2375 C C . ASP A 1 318 ? 17.080 -0.278 -18.251 1.00 91.12 318 ASP A C 1
ATOM 2377 O O . ASP A 1 318 ? 16.478 -0.595 -17.223 1.00 91.12 318 ASP A O 1
ATOM 2381 N N . TYR A 1 319 ? 18.413 -0.226 -18.301 1.00 86.94 319 TYR A N 1
ATOM 2382 C CA . TYR A 1 319 ? 19.262 -0.537 -17.158 1.00 86.94 319 TYR A CA 1
ATOM 2383 C C . TYR A 1 319 ? 20.647 0.130 -17.217 1.00 86.94 319 TYR A C 1
ATOM 2385 O O . TYR A 1 319 ? 21.165 0.393 -18.302 1.00 86.94 319 TYR A O 1
ATOM 2393 N N . ASN A 1 320 ? 21.251 0.376 -16.048 1.00 85.06 320 ASN A N 1
ATOM 2394 C CA . ASN A 1 320 ? 22.592 0.956 -15.875 1.00 85.06 320 ASN A CA 1
ATOM 2395 C C . ASN A 1 320 ? 23.427 0.182 -14.831 1.00 85.06 320 ASN A C 1
ATOM 2397 O O . ASN A 1 320 ? 22.870 -0.369 -13.880 1.00 85.06 320 ASN A O 1
ATOM 2401 N N . SER A 1 321 ? 24.759 0.199 -14.987 1.00 67.69 321 SER A N 1
ATOM 2402 C CA . SER A 1 321 ? 25.750 -0.333 -14.028 1.00 67.69 321 SER A CA 1
ATOM 2403 C C . SER A 1 321 ? 25.659 -1.839 -13.731 1.00 67.69 321 SER A C 1
ATOM 2405 O O . SER A 1 321 ? 25.686 -2.270 -12.582 1.00 67.69 321 SER A O 1
ATOM 2407 N N . LEU A 1 322 ? 25.603 -2.671 -14.773 1.00 67.69 322 LEU A N 1
ATOM 2408 C CA . LEU A 1 322 ? 25.498 -4.135 -14.653 1.00 67.69 322 LEU A CA 1
ATOM 2409 C C . LEU A 1 322 ? 26.840 -4.855 -14.396 1.00 67.69 322 LEU A C 1
ATOM 2411 O O . LEU A 1 322 ? 27.053 -5.938 -14.938 1.00 67.69 322 LEU A O 1
ATOM 2415 N N . LEU A 1 323 ? 27.762 -4.274 -13.617 1.00 57.72 323 LEU A N 1
ATOM 2416 C CA . LEU A 1 323 ? 29.153 -4.757 -13.524 1.00 57.72 323 LEU A CA 1
ATOM 2417 C C . LEU A 1 323 ? 29.298 -6.235 -13.095 1.00 57.72 323 LEU A C 1
ATOM 2419 O O . LEU A 1 323 ? 30.327 -6.818 -13.405 1.00 57.72 323 LEU A O 1
ATOM 2423 N N . ASN A 1 324 ? 28.264 -6.862 -12.514 1.00 61.09 324 ASN A N 1
ATOM 2424 C CA . ASN A 1 324 ? 28.200 -8.298 -12.213 1.00 61.09 324 ASN A CA 1
ATOM 2425 C C . ASN A 1 324 ? 26.785 -8.886 -12.435 1.00 61.09 324 ASN A C 1
ATOM 2427 O O . ASN A 1 324 ? 26.114 -9.318 -11.496 1.00 61.09 324 ASN A O 1
ATOM 2431 N N . VAL A 1 325 ? 26.291 -8.880 -13.680 1.00 64.62 325 VAL A N 1
ATOM 2432 C CA . VAL A 1 325 ? 24.991 -9.490 -14.038 1.00 64.62 325 VAL A CA 1
ATOM 2433 C C . VAL A 1 325 ? 25.209 -10.734 -14.900 1.00 64.62 325 VAL A C 1
ATOM 2435 O O . VAL A 1 325 ? 25.360 -10.615 -16.118 1.00 64.62 325 VAL A O 1
ATOM 2438 N N . PRO A 1 326 ? 25.234 -11.941 -14.303 1.00 56.62 326 PRO A N 1
ATOM 2439 C CA . PRO A 1 326 ? 25.560 -13.170 -15.026 1.00 56.62 326 PRO A CA 1
ATOM 2440 C C . PRO A 1 326 ? 24.464 -13.616 -16.009 1.00 56.62 326 PRO A C 1
ATOM 2442 O O . PRO A 1 326 ? 24.752 -14.375 -16.933 1.00 56.62 326 PRO A O 1
ATOM 2445 N N . PHE A 1 327 ? 23.222 -13.130 -15.863 1.00 63.31 327 PHE A N 1
ATOM 2446 C CA . PHE A 1 327 ? 22.090 -13.531 -16.704 1.00 63.31 327 PHE A CA 1
ATOM 2447 C C . PHE A 1 327 ? 21.199 -12.342 -17.079 1.00 63.31 327 PHE A C 1
ATOM 2449 O O . PHE A 1 327 ? 20.597 -11.698 -16.218 1.00 63.31 327 PHE A O 1
ATOM 2456 N N . THR A 1 328 ? 21.075 -12.089 -18.384 1.00 67.69 328 THR A N 1
ATOM 2457 C CA . THR A 1 328 ? 20.079 -11.177 -18.957 1.00 67.69 328 THR A CA 1
ATOM 2458 C C . THR A 1 328 ? 19.255 -11.938 -19.993 1.00 67.69 328 THR A C 1
ATOM 2460 O O . THR A 1 328 ? 19.721 -12.279 -21.075 1.00 67.69 328 THR A O 1
ATOM 2463 N N . SER A 1 329 ? 18.014 -12.269 -19.655 1.00 79.25 329 SER A N 1
ATOM 2464 C CA . SER A 1 329 ? 17.050 -12.850 -20.603 1.00 79.25 329 SER A CA 1
ATOM 2465 C C . SER A 1 329 ? 15.808 -11.979 -20.601 1.00 79.25 329 SER A C 1
ATOM 2467 O O . SER A 1 329 ? 14.777 -12.371 -20.078 1.00 79.25 329 SER A O 1
ATOM 2469 N N . ASN A 1 330 ? 15.937 -10.747 -21.095 1.00 89.44 330 ASN A N 1
ATOM 2470 C CA . ASN A 1 330 ? 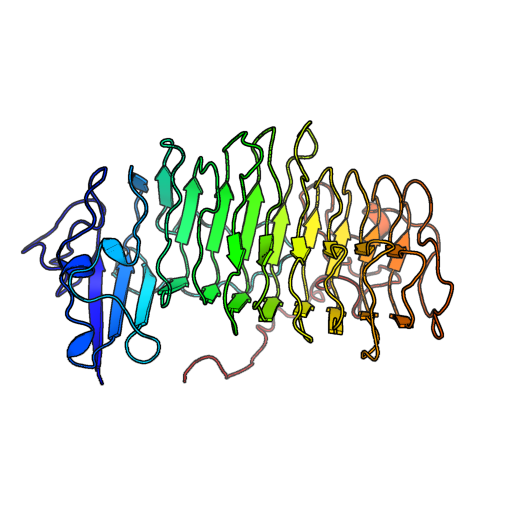14.899 -9.721 -20.992 1.00 89.44 330 ASN A CA 1
ATOM 2471 C C . ASN A 1 330 ? 14.381 -9.297 -22.371 1.00 89.44 330 ASN A C 1
ATOM 2473 O O . ASN A 1 330 ? 15.098 -9.352 -23.368 1.00 89.44 330 ASN A O 1
ATOM 2477 N N . TYR A 1 331 ? 13.135 -8.835 -22.409 1.00 92.75 331 TYR A N 1
ATOM 2478 C CA . TYR A 1 331 ? 12.471 -8.308 -23.594 1.00 92.75 331 TYR A CA 1
ATOM 2479 C C . TYR A 1 331 ? 12.593 -6.781 -23.626 1.00 92.75 331 TYR A C 1
ATOM 2481 O O . TYR A 1 331 ? 11.983 -6.101 -22.801 1.00 92.75 331 TYR A O 1
ATOM 2489 N N . THR A 1 332 ? 13.346 -6.245 -24.587 1.00 92.75 332 THR A N 1
ATOM 2490 C CA . THR A 1 332 ? 13.649 -4.801 -24.711 1.00 92.75 332 THR A CA 1
ATOM 2491 C C . THR A 1 332 ? 13.152 -4.173 -26.016 1.00 92.75 332 THR A C 1
ATOM 2493 O O . THR A 1 332 ? 13.395 -3.000 -26.282 1.00 92.75 332 THR A O 1
ATOM 2496 N N . ALA A 1 333 ? 12.438 -4.934 -26.854 1.00 91.00 333 ALA A N 1
ATOM 2497 C CA . ALA A 1 333 ? 11.896 -4.420 -28.112 1.00 91.00 333 ALA A CA 1
ATOM 2498 C C . ALA A 1 333 ? 10.980 -3.205 -27.872 1.00 91.00 333 ALA A C 1
ATOM 2500 O O . ALA A 1 333 ? 10.340 -3.101 -26.826 1.00 91.00 333 ALA A O 1
ATOM 2501 N N . ALA A 1 334 ? 10.870 -2.289 -28.832 1.00 89.44 334 ALA A N 1
ATOM 2502 C CA . ALA A 1 334 ? 9.924 -1.181 -28.711 1.00 89.44 334 ALA A CA 1
ATOM 2503 C C . ALA A 1 334 ? 8.473 -1.694 -28.572 1.00 89.44 334 ALA A C 1
ATOM 2505 O O . ALA A 1 334 ? 8.144 -2.792 -29.021 1.00 89.44 334 ALA A O 1
ATOM 2506 N N . GLY A 1 335 ? 7.610 -0.910 -27.928 1.00 90.12 335 GLY A N 1
ATOM 2507 C CA . GLY A 1 335 ? 6.197 -1.238 -27.736 1.00 90.12 335 GLY A CA 1
ATOM 2508 C C . GLY A 1 335 ? 5.426 -0.059 -27.150 1.00 90.12 335 GLY A C 1
ATOM 2509 O O . GLY A 1 335 ? 6.029 0.914 -26.685 1.00 90.12 335 GLY A O 1
ATOM 2510 N N . THR A 1 336 ? 4.098 -0.140 -27.170 1.00 93.38 336 THR A N 1
ATOM 2511 C CA . THR A 1 336 ? 3.217 0.898 -26.625 1.00 93.38 336 THR A CA 1
ATOM 2512 C C . THR A 1 336 ? 2.283 0.330 -25.565 1.00 93.38 336 THR A C 1
ATOM 2514 O O . THR A 1 336 ? 2.032 -0.874 -25.510 1.00 93.38 336 THR A O 1
ATOM 2517 N N . ASP A 1 337 ? 1.737 1.206 -24.725 1.00 94.31 337 ASP A N 1
ATOM 2518 C CA . ASP A 1 337 ? 0.739 0.807 -23.731 1.00 94.31 337 ASP A CA 1
ATOM 2519 C C . ASP A 1 337 ? -0.539 0.274 -24.389 1.00 94.31 337 ASP A C 1
ATOM 2521 O O . ASP A 1 337 ? -1.101 -0.701 -23.905 1.00 94.31 337 ASP A O 1
ATOM 2525 N N . ALA A 1 338 ? -0.947 0.844 -25.528 1.00 93.12 338 ALA A N 1
ATOM 2526 C CA . ALA A 1 338 ? -2.105 0.376 -26.289 1.00 93.12 338 ALA A CA 1
ATOM 2527 C C . ALA A 1 338 ? -1.902 -1.032 -26.876 1.00 93.12 338 ALA A C 1
ATOM 2529 O O . ALA A 1 338 ? -2.866 -1.775 -27.067 1.00 93.12 338 ALA A O 1
ATOM 2530 N N . ASP A 1 339 ? -0.657 -1.423 -27.160 1.00 92.38 339 ASP A N 1
ATOM 2531 C CA . ASP A 1 339 ? -0.330 -2.744 -27.704 1.00 92.38 339 ASP A CA 1
ATOM 2532 C C . ASP A 1 339 ? -0.225 -3.823 -26.627 1.00 92.38 339 ASP A C 1
ATOM 2534 O O . ASP A 1 339 ? -0.463 -4.994 -26.916 1.00 92.38 339 ASP A O 1
ATOM 2538 N N . GLU A 1 340 ? 0.126 -3.452 -25.399 1.00 94.56 340 GLU A N 1
ATOM 2539 C CA . GLU A 1 340 ? 0.481 -4.420 -24.362 1.00 94.56 340 GLU A CA 1
ATOM 2540 C C . GLU A 1 340 ? -0.529 -4.499 -23.217 1.00 94.56 340 GLU A C 1
ATOM 2542 O O . GLU A 1 340 ? -0.704 -5.588 -22.674 1.00 94.56 340 GLU A O 1
ATOM 2547 N N . PHE A 1 341 ? -1.210 -3.404 -22.869 1.00 95.56 341 PHE A N 1
ATOM 2548 C CA . PHE A 1 341 ? -2.137 -3.345 -21.736 1.00 95.56 341 PHE A CA 1
ATOM 2549 C C . PHE A 1 341 ? -3.604 -3.358 -22.165 1.00 95.56 341 PHE A C 1
ATOM 2551 O O . PHE A 1 341 ? -3.941 -2.950 -23.276 1.00 95.56 341 PHE A O 1
ATOM 2558 N N . VAL A 1 342 ? -4.478 -3.821 -21.265 1.00 94.81 342 VAL A N 1
ATOM 2559 C CA . VAL A 1 342 ? -5.936 -3.800 -21.468 1.00 94.81 342 VAL A CA 1
ATOM 2560 C C . VAL A 1 342 ? -6.450 -2.361 -21.556 1.00 94.81 342 VAL A C 1
ATOM 2562 O O . VAL A 1 342 ? -7.128 -2.019 -22.521 1.00 94.81 342 VAL A O 1
ATOM 2565 N N . ASP A 1 343 ? -6.122 -1.520 -20.569 1.00 93.69 343 ASP A N 1
ATOM 2566 C CA . ASP A 1 343 ? -6.547 -0.117 -20.523 1.00 93.69 343 ASP A CA 1
ATOM 2567 C C . ASP A 1 343 ? -5.666 0.703 -19.565 1.00 93.69 343 ASP A C 1
ATOM 2569 O O . ASP A 1 343 ? -6.053 1.076 -18.452 1.00 93.69 343 ASP A O 1
ATOM 2573 N N . ALA A 1 344 ? -4.442 0.999 -20.004 1.00 92.00 344 ALA A N 1
ATOM 2574 C CA . ALA A 1 344 ? -3.482 1.749 -19.196 1.00 92.00 344 ALA A CA 1
ATOM 2575 C C . ALA A 1 344 ? -3.972 3.158 -18.813 1.00 92.00 344 ALA A C 1
ATOM 2577 O O . ALA A 1 344 ? -3.581 3.672 -17.763 1.00 92.00 344 ALA A O 1
ATOM 2578 N N . LEU A 1 345 ? -4.838 3.771 -19.631 1.00 90.44 345 LEU A N 1
ATOM 2579 C CA . LEU A 1 345 ? -5.379 5.112 -19.385 1.00 90.44 345 LEU A CA 1
ATOM 2580 C C . LEU A 1 345 ? -6.302 5.136 -18.165 1.00 90.44 345 LEU A C 1
ATOM 2582 O O . LEU A 1 345 ? -6.262 6.091 -17.392 1.00 90.44 345 LEU A O 1
ATOM 2586 N N . ASN A 1 346 ? -7.084 4.074 -17.962 1.00 90.94 346 ASN A N 1
ATOM 2587 C CA . ASN A 1 346 ? -7.950 3.925 -16.791 1.00 90.94 346 ASN A CA 1
ATOM 2588 C C . ASN A 1 346 ? -7.305 3.098 -15.665 1.00 90.94 346 ASN A C 1
ATOM 2590 O O . ASN A 1 346 ? -7.952 2.783 -14.665 1.00 90.94 346 ASN A O 1
ATOM 2594 N N . GLY A 1 347 ? -6.012 2.788 -15.788 1.00 90.12 347 GLY A N 1
ATOM 2595 C CA . GLY A 1 347 ? -5.240 2.093 -14.765 1.00 90.12 347 GLY A CA 1
ATOM 2596 C C . GLY A 1 347 ? -5.459 0.581 -14.723 1.00 90.12 347 GLY A C 1
ATOM 2597 O O . GLY A 1 347 ? -5.258 -0.002 -13.655 1.00 90.12 347 GLY A O 1
ATOM 2598 N N . ASP A 1 348 ? -5.875 -0.028 -15.838 1.00 93.62 348 ASP A N 1
ATOM 2599 C CA . ASP A 1 348 ? -5.855 -1.474 -16.063 1.00 93.62 348 ASP A CA 1
ATOM 2600 C C . ASP A 1 348 ? -4.580 -1.879 -16.813 1.00 93.62 348 ASP A C 1
ATOM 2602 O O . ASP A 1 348 ? -4.469 -1.779 -18.037 1.00 93.62 348 ASP A O 1
ATOM 2606 N N . TYR A 1 349 ? -3.598 -2.335 -16.047 1.00 94.00 349 TYR A N 1
ATOM 2607 C CA . TYR A 1 349 ? -2.268 -2.692 -16.531 1.00 94.00 349 TYR A CA 1
ATOM 2608 C C . TYR A 1 349 ? -2.087 -4.199 -16.735 1.00 94.00 349 TYR A C 1
ATOM 2610 O O . TYR A 1 349 ? -0.954 -4.674 -16.832 1.00 94.00 349 TYR A O 1
ATOM 2618 N N . ARG A 1 350 ? -3.178 -4.974 -16.772 1.00 93.69 350 ARG A N 1
ATOM 2619 C CA . ARG A 1 350 ? -3.115 -6.381 -17.185 1.00 93.69 350 ARG A CA 1
ATOM 2620 C C . ARG A 1 350 ? -2.561 -6.469 -18.598 1.00 93.69 350 ARG A C 1
ATOM 2622 O O . ARG A 1 350 ? -2.924 -5.654 -19.449 1.00 93.69 350 ARG A O 1
ATOM 2629 N N . ILE A 1 351 ? -1.715 -7.461 -18.860 1.00 93.62 351 ILE A N 1
ATOM 2630 C CA . ILE A 1 351 ? -1.256 -7.719 -20.225 1.00 93.62 351 ILE A CA 1
ATOM 2631 C C . ILE A 1 351 ? -2.447 -8.212 -21.050 1.00 93.62 351 ILE A C 1
ATOM 2633 O O . ILE A 1 351 ? -3.080 -9.206 -20.689 1.00 93.62 351 ILE A O 1
ATOM 2637 N N . LYS A 1 352 ? -2.773 -7.506 -22.136 1.00 92.88 352 LYS A N 1
ATOM 2638 C CA . LYS A 1 352 ? -3.964 -7.796 -22.945 1.00 92.88 352 LYS A CA 1
ATOM 2639 C C . LYS A 1 352 ? -3.819 -9.100 -23.721 1.00 92.88 352 LYS A C 1
ATOM 2641 O O . LYS A 1 352 ? -2.729 -9.423 -24.213 1.00 92.88 352 LYS A O 1
ATOM 2646 N N . LEU A 1 353 ? -4.928 -9.806 -23.916 1.00 92.00 353 LEU A N 1
ATOM 2647 C CA . LEU A 1 353 ? -4.961 -10.968 -24.799 1.00 92.00 353 LEU A CA 1
ATOM 2648 C C . LEU A 1 353 ? -4.531 -10.573 -26.225 1.00 92.00 353 LEU A C 1
ATOM 2650 O O . LEU A 1 353 ? -5.001 -9.588 -26.793 1.00 92.00 353 LEU A O 1
ATOM 2654 N N . GLY A 1 354 ? -3.614 -11.348 -26.810 1.00 89.81 354 GLY A N 1
ATOM 2655 C CA . GLY A 1 354 ? -3.034 -11.071 -28.131 1.00 89.81 354 GLY A CA 1
ATOM 2656 C C . GLY A 1 354 ? -1.765 -10.211 -28.108 1.00 89.81 354 GLY A C 1
ATOM 2657 O O . GLY A 1 354 ? -1.109 -10.082 -29.140 1.00 89.81 354 GLY A O 1
ATOM 2658 N N . SER A 1 355 ? -1.365 -9.679 -26.947 1.00 93.06 355 SER A N 1
ATOM 2659 C CA . SER A 1 355 ? -0.006 -9.163 -26.756 1.00 93.06 355 SER A CA 1
ATOM 2660 C C . SER A 1 355 ? 1.021 -10.288 -26.922 1.00 93.06 355 SER A C 1
ATOM 2662 O O . SER A 1 355 ? 0.813 -11.409 -26.456 1.00 93.06 355 SER A O 1
ATOM 2664 N N . ALA A 1 356 ? 2.185 -9.983 -27.504 1.00 92.31 356 ALA A N 1
ATOM 2665 C CA . ALA A 1 356 ? 3.308 -10.924 -27.607 1.00 92.31 356 ALA A CA 1
ATOM 2666 C C . ALA A 1 356 ? 3.882 -11.349 -26.239 1.00 92.31 356 ALA A C 1
ATOM 2668 O O . ALA A 1 356 ? 4.735 -12.243 -26.171 1.00 92.31 356 ALA A O 1
ATOM 2669 N N . TYR A 1 357 ? 3.453 -10.688 -25.164 1.00 91.94 357 TYR A N 1
ATOM 2670 C CA . TYR A 1 357 ? 3.885 -10.930 -23.791 1.00 91.94 357 TYR A CA 1
ATOM 2671 C C . TYR A 1 357 ? 2.816 -11.606 -22.926 1.00 91.94 357 TYR A C 1
ATOM 2673 O O . TYR A 1 357 ? 3.124 -12.003 -21.805 1.00 91.94 357 TYR A O 1
ATOM 2681 N N . TRP A 1 358 ? 1.596 -11.777 -23.444 1.00 92.25 358 TRP A N 1
ATOM 2682 C CA . TRP A 1 358 ? 0.514 -12.456 -22.733 1.00 92.25 358 TRP A CA 1
ATOM 2683 C C . TRP A 1 358 ? 0.877 -13.918 -22.444 1.00 92.25 358 TRP A C 1
ATOM 2685 O O . TRP A 1 358 ? 1.441 -14.605 -23.302 1.00 92.25 358 TRP A O 1
ATOM 2695 N N . GLY A 1 359 ? 0.578 -14.396 -21.233 1.00 87.88 359 GLY A N 1
ATOM 2696 C CA . GLY A 1 359 ? 0.833 -15.775 -20.811 1.00 87.88 359 GLY A CA 1
ATOM 2697 C C . GLY A 1 359 ? 2.299 -16.079 -20.492 1.00 87.88 359 GLY A C 1
ATOM 2698 O O . GLY A 1 359 ? 2.637 -17.226 -20.203 1.00 87.88 359 GLY A O 1
ATOM 2699 N N . LYS A 1 360 ? 3.192 -15.078 -20.537 1.00 89.44 360 LYS A N 1
ATOM 2700 C CA . LYS A 1 360 ? 4.626 -15.256 -20.243 1.00 89.44 360 LYS A CA 1
ATOM 2701 C C . LYS A 1 360 ? 4.986 -15.060 -18.771 1.00 89.44 360 LYS A C 1
ATOM 2703 O O . LYS A 1 360 ? 6.161 -15.159 -18.428 1.00 89.44 360 LYS A O 1
ATOM 2708 N N . GLY A 1 361 ? 4.002 -14.773 -17.914 1.00 87.19 361 GLY A N 1
ATOM 2709 C CA . GLY A 1 361 ? 4.238 -14.464 -16.503 1.00 87.19 361 GLY A CA 1
ATOM 2710 C C . GLY A 1 361 ? 4.998 -13.149 -16.323 1.00 87.19 361 GLY A C 1
ATOM 2711 O O . GLY A 1 361 ? 5.954 -13.099 -15.554 1.00 87.19 361 GLY A O 1
ATOM 2712 N N . ILE A 1 362 ? 4.617 -12.118 -17.085 1.00 90.06 362 ILE A N 1
ATOM 2713 C CA . ILE A 1 362 ? 5.223 -10.783 -17.040 1.00 90.06 362 ILE A CA 1
ATOM 2714 C C . ILE A 1 362 ? 4.266 -9.802 -16.359 1.00 90.06 362 ILE A C 1
ATOM 2716 O O . ILE A 1 362 ? 3.084 -9.751 -16.685 1.00 90.06 362 ILE A O 1
ATOM 2720 N N . GLY A 1 363 ? 4.795 -8.980 -15.454 1.00 89.56 363 GLY A N 1
ATOM 2721 C CA . GLY A 1 363 ? 3.997 -8.065 -14.645 1.00 89.56 363 GLY A CA 1
ATOM 2722 C C . GLY A 1 363 ? 3.125 -8.805 -13.632 1.00 89.56 363 GLY A C 1
ATOM 2723 O O . GLY A 1 363 ? 3.187 -10.024 -13.499 1.00 89.56 363 GLY A O 1
ATOM 2724 N N . ALA A 1 364 ? 2.296 -8.061 -12.906 1.00 81.44 364 ALA A N 1
ATOM 2725 C CA . ALA A 1 364 ? 1.468 -8.601 -11.821 1.00 81.44 364 ALA A CA 1
ATOM 2726 C C . ALA A 1 364 ? 0.234 -9.417 -12.262 1.00 81.44 364 ALA A C 1
ATOM 2728 O O . ALA A 1 364 ? -0.641 -9.703 -11.443 1.00 81.44 364 ALA A O 1
ATOM 2729 N N . GLY A 1 365 ? 0.160 -9.809 -13.537 1.00 83.38 365 GLY A N 1
ATOM 2730 C CA . GLY A 1 365 ? -0.920 -10.620 -14.088 1.00 83.38 365 GLY A CA 1
ATOM 2731 C C . GLY A 1 365 ? -1.299 -10.286 -15.533 1.00 83.38 365 GLY A C 1
ATOM 2732 O O . GLY A 1 365 ? -1.052 -9.197 -16.051 1.00 83.38 365 GLY A O 1
ATOM 2733 N N . ASP A 1 366 ? -1.971 -11.248 -16.155 1.00 85.12 366 ASP A N 1
ATOM 2734 C CA . ASP A 1 366 ? -2.528 -11.148 -17.500 1.00 85.12 366 ASP A CA 1
ATOM 2735 C C . ASP A 1 366 ? -4.039 -10.865 -17.456 1.00 85.12 366 ASP A C 1
ATOM 2737 O O . ASP A 1 366 ? -4.716 -11.043 -16.435 1.00 85.12 366 ASP A O 1
ATOM 2741 N N . GLU A 1 367 ? -4.600 -10.448 -18.588 1.00 82.88 367 GLU A N 1
ATOM 2742 C CA . GLU A 1 367 ? -6.042 -10.494 -18.804 1.00 82.88 367 GLU A CA 1
ATOM 2743 C C . GLU A 1 367 ? -6.534 -11.956 -18.749 1.00 82.88 367 GLU A C 1
ATOM 2745 O O . GLU A 1 367 ? -5.926 -12.823 -19.391 1.00 82.88 367 GLU A O 1
ATOM 2750 N N . PRO A 1 368 ? -7.630 -12.260 -18.019 1.00 76.56 368 PRO A N 1
ATOM 2751 C CA . PRO A 1 368 ? -8.264 -13.570 -18.075 1.00 76.56 368 PRO A CA 1
ATOM 2752 C C . PRO A 1 368 ? -8.598 -13.939 -19.520 1.00 76.56 368 PRO A C 1
ATOM 2754 O O . PRO A 1 368 ? -9.126 -13.117 -20.267 1.00 76.56 368 PRO A O 1
ATOM 2757 N N . SER A 1 369 ? -8.361 -15.194 -19.902 1.00 63.31 369 SER A N 1
ATOM 2758 C CA . SER A 1 369 ? -8.853 -15.701 -21.183 1.00 63.31 369 SER A CA 1
ATOM 2759 C C . SER A 1 369 ? -10.370 -15.518 -21.263 1.00 63.31 369 SER A C 1
ATOM 2761 O O . SER A 1 369 ? -11.073 -15.752 -20.272 1.00 63.31 369 SER A O 1
ATOM 2763 N N . SER A 1 370 ? -10.885 -15.158 -22.438 1.00 50.28 370 SER A N 1
ATOM 2764 C CA . SER A 1 370 ? -12.319 -15.076 -22.724 1.00 50.28 370 SER A CA 1
ATOM 2765 C C . SER A 1 370 ? -12.988 -16.445 -22.520 1.00 50.28 370 SER A C 1
ATOM 2767 O O . SER A 1 370 ? -13.105 -17.245 -23.442 1.00 50.28 370 SER A O 1
ATOM 2769 N N . GLY A 1 371 ? -13.385 -16.759 -21.283 1.00 46.22 371 GLY A N 1
ATOM 2770 C CA . GLY A 1 371 ? -14.008 -18.045 -20.957 1.00 46.22 371 GLY A CA 1
ATOM 2771 C C . GLY A 1 371 ? -13.895 -18.552 -19.519 1.00 46.22 371 GLY A C 1
ATOM 2772 O O . GLY A 1 371 ? -14.581 -19.517 -19.196 1.00 46.22 371 GLY A O 1
ATOM 2773 N N . SER A 1 372 ? -13.100 -17.947 -18.628 1.00 39.56 372 SER A N 1
ATOM 2774 C CA . SER A 1 372 ? -12.977 -18.497 -17.266 1.00 39.56 372 SER A CA 1
ATOM 2775 C C . SER A 1 372 ? -12.426 -17.502 -16.246 1.00 39.56 372 SER A C 1
ATOM 2777 O O . SER A 1 372 ? -11.224 -17.271 -16.168 1.00 39.56 372 SER A O 1
ATOM 2779 N N . PHE A 1 373 ? -13.312 -16.975 -15.395 1.00 36.81 373 PHE A N 1
ATOM 2780 C CA . PHE A 1 373 ? -12.941 -16.526 -14.055 1.00 36.81 373 PHE A CA 1
ATOM 2781 C C . PHE A 1 373 ? -12.960 -17.757 -13.147 1.00 36.81 373 PHE A C 1
ATOM 2783 O O . PHE A 1 373 ? -13.998 -18.131 -12.605 1.00 36.81 373 PHE A O 1
ATOM 2790 N N . ILE A 1 374 ? -11.822 -18.438 -13.037 1.00 36.91 374 ILE A N 1
ATOM 2791 C CA . ILE A 1 374 ? -11.612 -19.408 -11.966 1.00 36.91 374 ILE A CA 1
ATOM 2792 C C . ILE A 1 374 ? -10.893 -18.629 -10.873 1.00 36.91 374 ILE A C 1
ATOM 2794 O O . ILE A 1 374 ? -9.736 -18.246 -11.040 1.00 36.91 374 ILE A O 1
ATOM 2798 N N . LEU A 1 375 ? -11.606 -18.347 -9.778 1.00 34.69 375 LEU A N 1
ATOM 2799 C CA . LEU A 1 375 ? -10.973 -17.936 -8.525 1.00 34.69 375 LEU A CA 1
ATOM 2800 C C . LEU A 1 375 ? -9.799 -18.888 -8.281 1.00 34.69 375 LEU A C 1
ATOM 2802 O O . LEU A 1 375 ? -10.020 -20.095 -8.394 1.00 34.69 375 LEU A O 1
ATOM 2806 N N . PRO A 1 376 ? -8.585 -18.412 -7.954 1.00 30.06 376 PRO A N 1
ATOM 2807 C CA . PRO A 1 376 ? -7.528 -19.316 -7.542 1.00 30.06 376 PRO A CA 1
ATOM 2808 C C . PRO A 1 376 ? -8.046 -20.124 -6.350 1.00 30.06 376 PRO A C 1
ATOM 2810 O O . PRO A 1 376 ? -8.177 -19.622 -5.234 1.00 30.06 376 PRO A O 1
ATOM 2813 N N . SER A 1 377 ? -8.399 -21.381 -6.609 1.00 35.38 377 SER A N 1
ATOM 2814 C CA . SER A 1 377 ? -8.731 -22.353 -5.590 1.00 35.38 377 SER A CA 1
ATOM 2815 C C . SER A 1 377 ? -7.419 -22.718 -4.916 1.00 35.38 377 SER A C 1
ATOM 2817 O O . SER A 1 377 ? -6.738 -23.642 -5.341 1.00 35.38 377 SER A O 1
ATOM 2819 N N . ASN A 1 378 ? -7.039 -21.956 -3.897 1.00 29.19 378 ASN A N 1
ATOM 2820 C CA . ASN A 1 378 ? -6.078 -22.418 -2.913 1.00 29.19 378 ASN A CA 1
ATOM 2821 C C . ASN A 1 378 ? -6.650 -22.177 -1.519 1.00 29.19 378 ASN A C 1
ATOM 2823 O O . ASN A 1 378 ? -6.517 -21.125 -0.896 1.00 29.19 378 ASN A O 1
ATOM 2827 N N . SER A 1 379 ? -7.329 -23.227 -1.073 1.00 34.09 379 SER A N 1
ATOM 2828 C CA . SER A 1 379 ? -7.452 -23.670 0.306 1.00 34.09 379 SER A CA 1
ATOM 2829 C C . SER A 1 379 ? -6.149 -23.468 1.090 1.00 34.09 379 SER A C 1
ATOM 2831 O O . SER A 1 379 ? -5.266 -24.317 1.013 1.00 34.09 379 SER A O 1
ATOM 2833 N N . ALA A 1 380 ? -6.021 -22.359 1.826 1.00 29.20 380 ALA A N 1
ATOM 2834 C CA . ALA A 1 380 ? -5.008 -22.204 2.883 1.00 29.20 380 ALA A CA 1
ATOM 2835 C C . ALA A 1 380 ? -5.240 -21.025 3.859 1.00 29.20 380 ALA A C 1
ATOM 2837 O O . ALA A 1 380 ? -4.306 -20.646 4.552 1.00 29.20 380 ALA A O 1
ATOM 2838 N N . TRP A 1 381 ? -6.434 -20.422 3.945 1.00 28.78 381 TRP A N 1
ATOM 2839 C CA . TRP A 1 381 ? -6.648 -19.236 4.806 1.00 28.78 381 TRP A CA 1
ATOM 2840 C C . TRP A 1 381 ? -7.563 -19.471 6.014 1.00 28.78 381 TRP A C 1
ATOM 2842 O O . TRP A 1 381 ? -8.104 -18.529 6.581 1.00 28.78 381 TRP A O 1
ATOM 2852 N N . VAL A 1 382 ? -7.700 -20.729 6.441 1.00 28.25 382 VAL A N 1
ATOM 2853 C CA . VAL A 1 382 ? -8.242 -21.072 7.762 1.00 28.25 382 VAL A CA 1
ATOM 2854 C C . VAL A 1 382 ? -7.209 -21.929 8.487 1.00 28.25 382 VAL A C 1
ATOM 2856 O O . VAL A 1 382 ? -7.204 -23.148 8.327 1.00 28.25 382 VAL A O 1
ATOM 2859 N N . ALA A 1 383 ? -6.314 -21.272 9.227 1.00 26.44 383 ALA A N 1
ATOM 2860 C CA . ALA A 1 383 ? -5.612 -21.809 10.394 1.00 26.44 383 ALA A CA 1
ATOM 2861 C C . ALA A 1 383 ? -4.965 -20.659 11.174 1.00 26.44 383 ALA A C 1
ATOM 2863 O O . ALA A 1 383 ? -4.078 -19.991 10.594 1.00 26.44 383 ALA A O 1
#

Sequence (383 aa):
MAVVTRWFSTTSAGAGDGTSWADRAQLVSGATWSSVITGFNFSLGDSLECRIGPGTYAYTATLTNASFTTPPTRSNRIYIIGSDSWGMPIQPSGWISLVPIYPSTNYPLFTSSSGVGLFGVTWLEVAFIKAIVSSNGSIIGAPVVMFCDLENTASHASARCFSITRLGMHFVNNKLKCSGSIYDRIIDIQDSGYANIINCRLEGNASASSGGRHGLTANSWQPANNYKNLTIVNNPGTAIHINAGSPSWYGEGLTNSILSNNGRGYYVDPNASIAGSIPITLSGNMITGNATYGVELGTNNDEVWLLNNRFRNNGTADYNSLLNVPFTSNYTAAGTDADEFVDALNGDYRIKLGSAYWGKGIGAGDEPSSGSFILPSNSAWVA

Secondary structure (DSSP, 8-state):
--EEEEEEESS--TTSSSSSSTTPEE-EEBTEE-HHHHT--GGGS-EEEEEE-SSEEEBSS-EEGGG-SS---SSS-EEEEEB-TTSPBPPPP---TTSSPP--TTSPEEEEEEE--SEE-TTEEEES-EEEEEESS-SB--SEEES-EEEE----TT--SEEE-SSSEEEES-EEEE-SSB-SEEEEEEET--EEEES-EEE--TT--BS--EEEEEEE--S-EEEES-EEE--SS-SEEE-TT--S--EEEES-EEE--SS-SEEE-TT---TT-PPEEEES-EEE--SSEEEEE-TT---EEEEEEEEE--SSEEEE--TT---EEEE-----HHHHEEEGGGTEEEEPTT-TTTTS--TT-BPPPTT------------

Radius of gyration: 21.29 Å; chains: 1; bou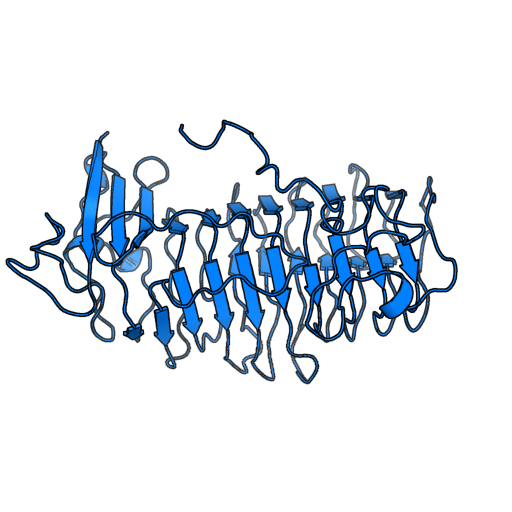nding box: 58×42×60 Å

Foldseek 3Di:
DEEQEFEAECDAADCQLRNALRGHHHQADAADGDCNPQADAQVVQYAYEYEYEADEHEYQEADAQVSHPHAADQRHAYEYFYDYNRSHGDDDDLDFQQAQDDPLNRGHEYEYPNQYAHYHGERYAYESHEYEYQHLAENYEYQEYEHYEYEHAHQHQRDEPYEDDEERREAYNYEFEYQHLHHAEHYEYDAHYAYEHERYEFYYALNRDYHQQEHYEHHYLDEHHEAALYEFENRLHEPYEYDAPNQEYEYEQFQAEQAQHNYEDEEYAQRNNVPPYDEHEHEQEEQANHAAESYEYHQRHAEYEAYAEEYEHHNHYPYDNPVHYPDDPYHYDYDDQVQFFPCVPSSNRAGEPPRPCAPVSHHSHHDDDPPDPDSPPDPDPDD